Protein AF-0000000067525528 (afdb_homodimer)

Structure (mmCIF, N/CA/C/O backbone):
data_AF-0000000067525528-model_v1
#
loop_
_entity.id
_entity.type
_entity.pdbx_description
1 polymer 'glutathione transferase'
#
loop_
_atom_site.group_PDB
_atom_site.id
_atom_site.type_symbol
_atom_site.label_atom_id
_atom_site.label_alt_id
_atom_site.label_comp_id
_atom_site.label_asym_id
_atom_site.label_entity_id
_atom_site.label_seq_id
_atom_site.pdbx_PDB_ins_code
_atom_site.Cartn_x
_atom_site.Cartn_y
_atom_site.Cartn_z
_atom_site.occupancy
_atom_site.B_iso_or_equiv
_atom_site.auth_seq_id
_atom_site.auth_comp_id
_atom_site.auth_asym_id
_atom_site.auth_atom_id
_atom_site.pdbx_PDB_model_num
ATOM 1 N N . MET A 1 1 ? 5.922 21.391 -21.172 1 68.69 1 MET A N 1
ATOM 2 C CA . MET A 1 1 ? 5.941 20.859 -19.812 1 68.69 1 MET A CA 1
ATOM 3 C C . MET A 1 1 ? 4.664 20.078 -19.516 1 68.69 1 MET A C 1
ATOM 5 O O . MET A 1 1 ? 3.596 20.406 -20.031 1 68.69 1 MET A O 1
ATOM 9 N N . SER A 1 2 ? 4.762 18.766 -18.844 1 76.94 2 SER A N 1
ATOM 10 C CA . SER A 1 2 ? 3.562 17.953 -18.672 1 76.94 2 SER A CA 1
ATOM 11 C C . SER A 1 2 ? 2.518 18.688 -17.828 1 76.94 2 SER A C 1
ATOM 13 O O . SER A 1 2 ? 2.863 19.453 -16.922 1 76.94 2 SER A O 1
ATOM 15 N N . THR A 1 3 ? 1.358 18.672 -18.219 1 92.12 3 THR A N 1
ATOM 16 C CA . THR A 1 3 ? 0.237 19.203 -17.453 1 92.12 3 THR A CA 1
ATOM 17 C C . THR A 1 3 ? -0.218 18.203 -16.391 1 92.12 3 THR A C 1
ATOM 19 O O . THR A 1 3 ? -0.448 17.031 -16.703 1 92.12 3 THR A O 1
ATOM 22 N N . TYR A 1 4 ? -0.174 18.641 -15.18 1 97.81 4 TYR A N 1
ATOM 23 C CA . TYR A 1 4 ? -0.644 17.844 -14.047 1 97.81 4 TYR A CA 1
ATOM 24 C C . TYR A 1 4 ? -2.055 18.25 -13.648 1 97.81 4 TYR A C 1
ATOM 26 O O . TYR A 1 4 ? -2.311 19.422 -13.344 1 97.81 4 TYR A O 1
ATOM 34 N N . LYS A 1 5 ? -2.967 17.312 -13.688 1 98.62 5 LYS A N 1
ATOM 35 C CA . LYS A 1 5 ? -4.336 17.531 -13.219 1 98.62 5 LYS A CA 1
ATOM 36 C C . LYS A 1 5 ? -4.73 16.484 -12.18 1 98.62 5 LYS A C 1
ATOM 38 O O . LYS A 1 5 ? -4.758 15.281 -12.477 1 98.62 5 LYS A O 1
ATOM 43 N N . LEU A 1 6 ? -4.957 16.922 -10.961 1 98.81 6 LEU A N 1
ATOM 44 C CA . LEU A 1 6 ? -5.363 16.047 -9.875 1 98.81 6 LEU A CA 1
ATOM 45 C C . LEU A 1 6 ? -6.863 16.141 -9.617 1 98.81 6 LEU A C 1
ATOM 47 O O . LEU A 1 6 ? -7.387 17.25 -9.422 1 98.81 6 LEU A O 1
ATOM 51 N N . THR A 1 7 ? -7.551 15.039 -9.695 1 98.75 7 THR A N 1
ATOM 52 C CA . THR A 1 7 ? -8.984 14.984 -9.422 1 98.75 7 THR A CA 1
ATOM 53 C C . THR A 1 7 ? -9.266 14.219 -8.133 1 98.75 7 THR A C 1
ATOM 55 O O . THR A 1 7 ? -8.852 13.062 -7.992 1 98.75 7 THR A O 1
ATOM 58 N N . TYR A 1 8 ? -9.906 14.844 -7.227 1 98.5 8 TYR A N 1
ATOM 59 C CA . TYR A 1 8 ? -10.328 14.258 -5.957 1 98.5 8 TYR A CA 1
ATOM 60 C C . TYR A 1 8 ? -11.5 15.023 -5.363 1 98.5 8 TYR A C 1
ATOM 62 O O . TYR A 1 8 ? -11.891 16.078 -5.883 1 98.5 8 TYR A O 1
ATOM 70 N N . PHE A 1 9 ? -12.125 14.484 -4.355 1 97.81 9 PHE A N 1
ATOM 71 C CA . PHE A 1 9 ? -13.234 15.141 -3.676 1 97.81 9 PHE A CA 1
ATOM 72 C C . PHE A 1 9 ? -12.797 16.484 -3.102 1 97.81 9 PHE A C 1
ATOM 74 O O . PHE A 1 9 ? -11.625 16.688 -2.789 1 97.81 9 PHE A O 1
ATOM 81 N N . ASN A 1 10 ? -13.773 17.312 -2.938 1 96.88 10 ASN A N 1
ATOM 82 C CA . ASN A 1 10 ? -13.539 18.609 -2.312 1 96.88 10 ASN A CA 1
ATOM 83 C C . ASN A 1 10 ? -13.352 18.484 -0.804 1 96.88 10 ASN A C 1
ATOM 85 O O . ASN A 1 10 ? -14.078 19.109 -0.026 1 96.88 10 ASN A O 1
ATOM 89 N N . VAL A 1 11 ? -12.359 17.734 -0.396 1 96.44 11 VAL A N 1
ATOM 90 C CA . VAL A 1 11 ? -11.922 17.484 0.974 1 96.44 11 VAL A CA 1
ATOM 91 C C . VAL A 1 11 ? -10.414 17.234 0.998 1 96.44 11 VAL A C 1
ATOM 93 O O . VAL A 1 11 ? -9.781 17.141 -0.054 1 96.44 11 VAL A O 1
ATOM 96 N N . THR A 1 12 ? -9.734 17.219 2.053 1 94.88 12 THR A N 1
ATOM 97 C CA . THR A 1 12 ? -8.297 16.984 2.129 1 94.88 12 THR A CA 1
ATOM 98 C C . THR A 1 12 ? -7.992 15.5 1.909 1 94.88 12 THR A C 1
ATOM 100 O O . THR A 1 12 ? -7.266 15.141 0.978 1 94.88 12 THR A O 1
ATOM 103 N N . GLY A 1 13 ? -8.758 14.523 2.605 1 94.94 13 GLY A N 1
ATOM 104 C CA . GLY A 1 13 ? -8.695 13.078 2.516 1 94.94 13 GLY A CA 1
ATOM 105 C C . GLY A 1 13 ? -7.473 12.578 1.771 1 94.94 13 GLY A C 1
ATOM 106 O O . GLY A 1 13 ? -6.359 13.055 1.998 1 94.94 13 GLY A O 1
ATOM 107 N N . LEU A 1 14 ? -7.57 11.617 0.86 1 97.19 14 LEU A N 1
ATOM 108 C CA . LEU A 1 14 ? -6.469 10.906 0.223 1 97.19 14 LEU A CA 1
ATOM 109 C C . LEU A 1 14 ? -5.812 11.766 -0.852 1 97.19 14 LEU A C 1
ATOM 111 O O . LEU A 1 14 ? -4.695 11.477 -1.284 1 97.19 14 LEU A O 1
ATOM 115 N N . GLY A 1 15 ? -6.488 12.781 -1.309 1 98.25 15 GLY A N 1
ATOM 116 C CA . GLY A 1 15 ? -5.914 13.672 -2.301 1 98.25 15 GLY A CA 1
ATOM 117 C C . GLY A 1 15 ? -4.926 14.664 -1.714 1 98.25 15 GLY A C 1
ATOM 118 O O . GLY A 1 15 ? -4.07 15.188 -2.426 1 98.25 15 GLY A O 1
ATOM 119 N N . GLU A 1 16 ? -5 14.906 -0.433 1 98.5 16 GLU A N 1
ATOM 120 C CA . GLU A 1 16 ? -4.242 15.984 0.204 1 98.5 16 GLU A CA 1
ATOM 121 C C . GLU A 1 16 ? -2.746 15.68 0.187 1 98.5 16 GLU A C 1
ATOM 123 O O . GLU A 1 16 ? -1.932 16.578 -0.063 1 98.5 16 GLU A O 1
ATOM 128 N N . PRO A 1 17 ? -2.305 14.422 0.478 1 98.81 17 PRO A N 1
ATOM 129 C CA . PRO A 1 17 ? -0.87 14.141 0.365 1 98.81 17 PRO A CA 1
ATOM 130 C C . PRO A 1 17 ? -0.319 14.445 -1.026 1 98.81 17 PRO A C 1
ATOM 132 O O . PRO A 1 17 ? 0.809 14.93 -1.156 1 98.81 17 PRO A O 1
ATOM 135 N N . ILE A 1 18 ? -1.106 14.148 -2.029 1 98.88 18 ILE A N 1
ATOM 136 C CA . ILE A 1 18 ? -0.662 14.391 -3.396 1 98.88 18 ILE A CA 1
ATOM 137 C C . ILE A 1 18 ? -0.53 15.891 -3.639 1 98.88 18 ILE A C 1
ATOM 139 O O . ILE A 1 18 ? 0.449 16.344 -4.234 1 98.88 18 ILE A O 1
ATOM 143 N N . ARG A 1 19 ? -1.492 16.656 -3.139 1 98.81 19 ARG A N 1
ATOM 144 C CA . ARG A 1 19 ? -1.441 18.109 -3.258 1 98.81 19 ARG A CA 1
ATOM 145 C C . ARG A 1 19 ? -0.214 18.672 -2.551 1 98.81 19 ARG A C 1
ATOM 147 O O . ARG A 1 19 ? 0.469 19.547 -3.088 1 98.81 19 ARG A O 1
ATOM 154 N N . TYR A 1 20 ? 0.102 18.156 -1.342 1 98.94 20 TYR A N 1
ATOM 155 C CA . TYR A 1 20 ? 1.303 18.562 -0.617 1 98.94 20 TYR A CA 1
ATOM 156 C C . TYR A 1 20 ? 2.557 18.25 -1.428 1 98.94 20 TYR A C 1
ATOM 158 O O . TYR A 1 20 ? 3.447 19.094 -1.548 1 98.94 20 TYR A O 1
ATOM 166 N N . LEU A 1 21 ? 2.619 17.062 -1.977 1 98.94 21 LEU A N 1
ATOM 167 C CA . LEU A 1 21 ? 3.811 16.625 -2.688 1 98.94 21 LEU A CA 1
ATOM 168 C C . LEU A 1 21 ? 4.023 17.438 -3.961 1 98.94 21 LEU A C 1
ATOM 170 O O . LEU A 1 21 ? 5.152 17.828 -4.266 1 98.94 21 LEU A O 1
ATOM 174 N N . LEU A 1 22 ? 2.91 17.656 -4.695 1 98.88 22 LEU A N 1
ATOM 175 C CA . LEU A 1 22 ? 3.008 18.5 -5.887 1 98.88 22 LEU A CA 1
ATOM 176 C C . LEU A 1 22 ? 3.514 19.891 -5.535 1 98.88 22 LEU A C 1
ATOM 178 O O . LEU A 1 22 ? 4.43 20.406 -6.18 1 98.88 22 LEU A O 1
ATOM 182 N N . SER A 1 23 ? 2.984 20.438 -4.516 1 98.81 23 SER A N 1
ATOM 183 C CA . SER A 1 23 ? 3.352 21.781 -4.09 1 98.81 23 SER A CA 1
ATOM 184 C C . SER A 1 23 ? 4.801 21.844 -3.623 1 98.81 23 SER A C 1
ATOM 186 O O . SER A 1 23 ? 5.562 22.719 -4.051 1 98.81 23 SER A O 1
ATOM 188 N N . GLN A 1 24 ? 5.191 20.922 -2.783 1 98.81 24 GLN A N 1
ATOM 189 C CA . GLN A 1 24 ? 6.547 20.891 -2.25 1 98.81 24 GLN A CA 1
ATOM 190 C C . GLN A 1 24 ? 7.574 20.703 -3.365 1 98.81 24 GLN A C 1
ATOM 192 O O . GLN A 1 24 ? 8.68 21.234 -3.287 1 98.81 24 GLN A O 1
ATOM 197 N N . SER A 1 25 ? 7.168 20 -4.398 1 98.31 25 SER A N 1
ATOM 198 C CA . SER A 1 25 ? 8.078 19.703 -5.5 1 98.31 25 SER A CA 1
ATOM 199 C C . SER A 1 25 ? 8.062 20.812 -6.547 1 98.31 25 SER A C 1
ATOM 201 O O . SER A 1 25 ? 8.742 20.703 -7.574 1 98.31 25 SER A O 1
ATOM 203 N N . GLY A 1 26 ? 7.273 21.844 -6.336 1 97.75 26 GLY A N 1
ATOM 204 C CA . GLY A 1 26 ? 7.207 22.969 -7.25 1 97.75 26 GLY A CA 1
ATOM 205 C C . GLY A 1 26 ? 6.5 22.641 -8.555 1 97.75 26 GLY A C 1
ATOM 206 O O . GLY A 1 26 ? 6.758 23.266 -9.578 1 97.75 26 GLY A O 1
ATOM 207 N N . ILE A 1 27 ? 5.691 21.672 -8.555 1 97.94 27 ILE A N 1
ATOM 208 C CA . ILE A 1 27 ? 4.98 21.234 -9.75 1 97.94 27 ILE A CA 1
ATOM 209 C C . ILE A 1 27 ? 3.611 21.922 -9.805 1 97.94 27 ILE A C 1
ATOM 211 O O . ILE A 1 27 ? 2.773 21.703 -8.93 1 97.94 27 ILE A O 1
ATOM 215 N N . LYS A 1 28 ? 3.432 22.75 -10.82 1 97.31 28 LYS A N 1
ATOM 216 C CA . LYS A 1 28 ? 2.115 23.344 -11.039 1 97.31 28 LYS A CA 1
ATOM 217 C C . LYS A 1 28 ? 1.104 22.297 -11.469 1 97.31 28 LYS A C 1
ATOM 219 O O . LYS A 1 28 ? 1.431 21.391 -12.258 1 97.31 28 LYS A O 1
ATOM 224 N N . PHE A 1 29 ? -0.129 22.453 -10.898 1 98.12 29 PHE A N 1
ATOM 225 C CA . PHE A 1 29 ? -1.141 21.453 -11.242 1 98.12 29 PHE A CA 1
ATOM 226 C C . PHE A 1 29 ? -2.537 22.062 -11.188 1 98.12 29 PHE A C 1
ATOM 228 O O . PHE A 1 29 ? -2.764 23.047 -10.477 1 98.12 29 PHE A O 1
ATOM 235 N N . GLU A 1 30 ? -3.41 21.484 -11.984 1 98 30 GLU A N 1
ATOM 236 C CA . GLU A 1 30 ? -4.836 21.766 -11.859 1 98 30 GLU A CA 1
ATOM 237 C C . GLU A 1 30 ? -5.48 20.906 -10.773 1 98 30 GLU A C 1
ATOM 239 O O . GLU A 1 30 ? -5.422 19.688 -10.836 1 98 30 GLU A O 1
ATOM 244 N N . ASP A 1 31 ? -6.051 21.547 -9.789 1 98.12 31 ASP A N 1
ATOM 245 C CA . ASP A 1 31 ? -6.707 20.859 -8.68 1 98.12 31 ASP A CA 1
ATOM 246 C C . ASP A 1 31 ? -8.211 20.75 -8.914 1 98.12 31 ASP A C 1
ATOM 248 O O . ASP A 1 31 ? -8.969 21.672 -8.57 1 98.12 31 ASP A O 1
ATOM 252 N N . VAL A 1 32 ? -8.656 19.641 -9.43 1 98.19 32 VAL A N 1
ATOM 253 C CA . VAL A 1 32 ? -10.078 19.422 -9.695 1 98.19 32 VAL A CA 1
ATOM 254 C C . VAL A 1 32 ? -10.75 18.844 -8.461 1 98.19 32 VAL A C 1
ATOM 256 O O . VAL A 1 32 ? -10.516 17.672 -8.109 1 98.19 32 VAL A O 1
ATOM 259 N N . ARG A 1 33 ? -11.555 19.562 -7.859 1 98.06 33 ARG A N 1
ATOM 260 C CA . ARG A 1 33 ? -12.258 19.172 -6.645 1 98.06 33 ARG A CA 1
ATOM 261 C C . ARG A 1 33 ? -13.703 18.797 -6.941 1 98.06 33 ARG A C 1
ATOM 263 O O . ARG A 1 33 ? -14.5 19.656 -7.344 1 98.06 33 ARG A O 1
ATOM 270 N N . VAL A 1 34 ? -14.031 17.594 -6.707 1 98.12 34 VAL A N 1
ATOM 271 C CA . VAL A 1 34 ? -15.32 17.016 -7.062 1 98.12 34 VAL A CA 1
ATOM 272 C C . VAL A 1 34 ? -16.25 17.031 -5.848 1 98.12 34 VAL A C 1
ATOM 274 O O . VAL A 1 34 ? -15.875 16.578 -4.77 1 98.12 34 VAL A O 1
ATOM 277 N N . GLU A 1 35 ? -17.422 17.594 -6.012 1 97.06 35 GLU A N 1
ATOM 278 C CA . GLU A 1 35 ? -18.438 17.5 -4.965 1 97.06 35 GLU A CA 1
ATOM 279 C C . GLU A 1 35 ? -19.031 16.094 -4.906 1 97.06 35 GLU A C 1
ATOM 281 O O . GLU A 1 35 ? -19.188 15.438 -5.938 1 97.06 35 GLU A O 1
ATOM 286 N N . PHE A 1 36 ? -19.422 15.641 -3.771 1 95.25 36 PHE A N 1
ATOM 287 C CA . PHE A 1 36 ? -19.953 14.305 -3.572 1 95.25 36 PHE A CA 1
ATOM 288 C C . PHE A 1 36 ? -21.156 14.055 -4.477 1 95.25 36 PHE A C 1
ATOM 290 O O . PHE A 1 36 ? -21.328 12.961 -5.008 1 95.25 36 PHE A O 1
ATOM 297 N N . ASP A 1 37 ? -21.953 15.031 -4.66 1 96.94 37 ASP A N 1
ATOM 298 C CA . ASP A 1 37 ? -23.156 14.898 -5.461 1 96.94 37 ASP A CA 1
ATOM 299 C C . ASP A 1 37 ? -22.828 14.656 -6.934 1 96.94 37 ASP A C 1
ATOM 301 O O . ASP A 1 37 ? -23.641 14.117 -7.68 1 96.94 37 ASP A O 1
ATOM 305 N N . ASP A 1 38 ? -21.625 14.977 -7.398 1 97.62 38 ASP A N 1
ATOM 306 C CA . ASP A 1 38 ? -21.203 14.836 -8.789 1 97.62 38 ASP A CA 1
ATOM 307 C C . ASP A 1 38 ? -20.484 13.508 -9.016 1 97.62 38 ASP A C 1
ATOM 309 O O . ASP A 1 38 ? -20.297 13.086 -10.156 1 97.62 38 ASP A O 1
ATOM 313 N N . TRP A 1 39 ? -20.156 12.859 -8.039 1 97.19 39 TRP A N 1
ATOM 314 C CA . TRP A 1 39 ? -19.297 11.688 -8.094 1 97.19 39 TRP A CA 1
ATOM 315 C C . TRP A 1 39 ? -19.953 10.562 -8.875 1 97.19 39 TRP A C 1
ATOM 317 O O . TRP A 1 39 ? -19.328 9.953 -9.742 1 97.19 39 TRP A O 1
ATOM 327 N N . PRO A 1 40 ? -21.266 10.258 -8.633 1 97.06 40 PRO A N 1
ATOM 328 C CA . PRO A 1 40 ? -21.891 9.133 -9.344 1 97.06 40 PRO A CA 1
ATOM 329 C C . PRO A 1 40 ? -21.766 9.258 -10.867 1 97.06 40 PRO A C 1
ATOM 331 O O . PRO A 1 40 ? -21.594 8.258 -11.562 1 97.06 40 PRO A O 1
ATOM 334 N N . LYS A 1 41 ? -21.734 10.461 -11.375 1 97.06 41 LYS A N 1
ATOM 335 C CA . LYS A 1 41 ? -21.656 10.688 -12.812 1 97.06 41 LYS A CA 1
ATOM 336 C C . LYS A 1 41 ? -20.234 10.508 -13.32 1 97.06 41 LYS A C 1
ATOM 338 O O . LYS A 1 41 ? -20.016 10.227 -14.5 1 97.06 41 LYS A O 1
ATOM 343 N N . LEU A 1 42 ? -19.281 10.664 -12.43 1 97.62 42 LEU A N 1
ATOM 344 C CA . LEU A 1 42 ? -17.875 10.68 -12.828 1 97.62 42 LEU A CA 1
ATOM 345 C C . LEU A 1 42 ? -17.234 9.312 -12.602 1 97.62 42 LEU A C 1
ATOM 347 O O . LEU A 1 42 ? -16.203 9.008 -13.195 1 97.62 42 LEU A O 1
ATOM 351 N N . LYS A 1 43 ? -17.828 8.523 -11.758 1 97.12 43 LYS A N 1
ATOM 352 C CA . LYS A 1 43 ? -17.234 7.293 -11.258 1 97.12 43 LYS A CA 1
ATOM 353 C C . LYS A 1 43 ? -16.844 6.363 -12.406 1 97.12 43 LYS A C 1
ATOM 355 O O . LYS A 1 43 ? -15.758 5.785 -12.406 1 97.12 43 LYS A O 1
ATOM 360 N N . SER A 1 44 ? -17.719 6.188 -13.406 1 95.88 44 SER A N 1
ATOM 361 C CA . SER A 1 44 ? -17.516 5.246 -14.5 1 95.88 44 SER A CA 1
ATOM 362 C C . SER A 1 44 ? -16.344 5.676 -15.383 1 95.88 44 SER A C 1
ATOM 364 O O . SER A 1 44 ? -15.797 4.867 -16.141 1 95.88 44 SER A O 1
ATOM 366 N N . ASN A 1 45 ? -15.914 6.938 -15.281 1 96 45 ASN A N 1
ATOM 367 C CA . ASN A 1 45 ? -14.805 7.453 -16.078 1 96 45 ASN A CA 1
ATOM 368 C C . ASN A 1 45 ? -13.469 7.246 -15.383 1 96 45 ASN A C 1
ATOM 370 O O . ASN A 1 45 ? -12.414 7.457 -15.984 1 96 45 ASN A O 1
ATOM 374 N N . MET A 1 46 ? -13.547 6.82 -14.164 1 97.44 46 MET A N 1
ATOM 375 C CA . MET A 1 46 ? -12.312 6.59 -13.406 1 97.44 46 MET A CA 1
ATOM 376 C C . MET A 1 46 ? -11.781 5.188 -13.664 1 97.44 46 MET A C 1
ATOM 378 O O . MET A 1 46 ? -12.555 4.234 -13.781 1 97.44 46 MET A O 1
ATOM 382 N N . PRO A 1 47 ? -10.469 5.059 -13.719 1 96.62 47 PRO A N 1
ATOM 383 C CA . PRO A 1 47 ? -9.875 3.766 -14.062 1 96.62 47 PRO A CA 1
ATOM 384 C C . PRO A 1 47 ? -10.398 2.623 -13.195 1 96.62 47 PRO A C 1
ATOM 386 O O . PRO A 1 47 ? -10.672 1.532 -13.711 1 96.62 47 PRO A O 1
ATOM 389 N N . MET A 1 48 ? -10.547 2.816 -11.914 1 96.75 48 MET A N 1
ATOM 390 C CA . MET A 1 48 ? -11.008 1.788 -10.984 1 96.75 48 MET A CA 1
ATOM 391 C C . MET A 1 48 ? -12.258 2.244 -10.242 1 96.75 48 MET A C 1
ATOM 393 O O . MET A 1 48 ? -12.562 1.746 -9.156 1 96.75 48 MET A O 1
ATOM 397 N N . GLY A 1 49 ? -12.883 3.301 -10.82 1 96.44 49 GLY A N 1
ATOM 398 C CA . GLY A 1 49 ? -14.062 3.836 -10.156 1 96.44 49 GLY A CA 1
ATOM 399 C C . GLY A 1 49 ? -13.758 4.477 -8.812 1 96.44 49 GLY A C 1
ATOM 400 O O . GLY A 1 49 ? -14.594 4.457 -7.906 1 96.44 49 GLY A O 1
ATOM 401 N N . GLN A 1 50 ? -12.539 4.883 -8.68 1 97 50 GLN A N 1
ATOM 402 C CA . GLN A 1 50 ? -12.086 5.52 -7.445 1 97 50 GLN A CA 1
ATOM 403 C C . GLN A 1 50 ? -11.281 6.781 -7.746 1 97 50 GLN A C 1
ATOM 405 O O . GLN A 1 50 ? -10.82 6.977 -8.875 1 97 50 GLN A O 1
ATOM 410 N N . MET A 1 51 ? -11.203 7.648 -6.816 1 98.06 51 MET A N 1
ATOM 411 C CA . MET A 1 51 ? -10.312 8.812 -6.781 1 98.06 51 MET A CA 1
ATOM 412 C C . MET A 1 51 ? -9.398 8.75 -5.562 1 98.06 51 MET A C 1
ATOM 414 O O . MET A 1 51 ? -9.664 8.016 -4.613 1 98.06 51 MET A O 1
ATOM 418 N N . PRO A 1 52 ? -8.219 9.336 -5.652 1 98.56 52 PRO A N 1
ATOM 419 C CA . PRO A 1 52 ? -7.727 10.352 -6.594 1 98.56 52 PRO A CA 1
ATOM 420 C C . PRO A 1 52 ? -7.203 9.742 -7.895 1 98.56 52 PRO A C 1
ATOM 422 O O . PRO A 1 52 ? -6.828 8.57 -7.922 1 98.56 52 PRO A O 1
ATOM 425 N N . VAL A 1 53 ? -7.273 10.57 -8.906 1 98.75 53 VAL A N 1
ATOM 426 C CA . VAL A 1 53 ? -6.656 10.273 -10.195 1 98.75 53 VAL A CA 1
ATOM 427 C C . VAL A 1 53 ? -5.777 11.438 -10.633 1 98.75 53 VAL A C 1
ATOM 429 O O . VAL A 1 53 ? -6.148 12.602 -10.453 1 98.75 53 VAL A O 1
ATOM 432 N N . LEU A 1 54 ? -4.594 11.156 -11.125 1 98.81 54 LEU A N 1
ATOM 433 C CA . LEU A 1 54 ? -3.684 12.125 -11.719 1 98.81 54 LEU A CA 1
ATOM 434 C C . LEU A 1 54 ? -3.662 11.992 -13.234 1 98.81 54 LEU A C 1
ATOM 436 O O . LEU A 1 54 ? -3.422 10.906 -13.766 1 98.81 54 LEU A O 1
ATOM 440 N N . GLU A 1 55 ? -4.02 12.969 -13.906 1 98.44 55 GLU A N 1
ATOM 441 C CA . GLU A 1 55 ? -3.936 13.008 -15.359 1 98.44 55 GLU A CA 1
ATOM 442 C C . GLU A 1 55 ? -2.652 13.688 -15.82 1 98.44 55 GLU A C 1
ATOM 444 O O . GLU A 1 55 ? -2.365 14.82 -15.414 1 98.44 55 GLU A O 1
ATOM 449 N N . LEU A 1 56 ? -1.816 12.977 -16.531 1 97.56 56 LEU A N 1
ATOM 450 C CA . LEU A 1 56 ? -0.613 13.5 -17.172 1 97.56 56 LEU A CA 1
ATOM 451 C C . LEU A 1 56 ? -0.715 13.414 -18.688 1 97.56 56 LEU A C 1
ATOM 453 O O . LEU A 1 56 ? -0.773 12.32 -19.25 1 97.56 56 LEU A O 1
ATOM 457 N N . ASP A 1 57 ? -0.766 14.531 -19.328 1 93.44 57 ASP A N 1
ATOM 458 C CA . ASP A 1 57 ? -0.826 14.609 -20.781 1 93.44 57 ASP A CA 1
ATOM 459 C C . ASP A 1 57 ? -1.934 13.711 -21.328 1 93.44 57 ASP A C 1
ATOM 461 O O . ASP A 1 57 ? -1.706 12.938 -22.266 1 93.44 57 ASP A O 1
ATOM 465 N N . GLY A 1 58 ? -3.029 13.719 -20.688 1 93.12 58 GLY A N 1
ATOM 466 C CA . GLY A 1 58 ? -4.23 13.062 -21.188 1 93.12 58 GLY A CA 1
ATOM 467 C C . GLY A 1 58 ? -4.391 11.648 -20.672 1 93.12 58 GLY A C 1
ATOM 468 O O . GLY A 1 58 ? -5.453 11.039 -20.828 1 93.12 58 GLY A O 1
ATOM 469 N N . LYS A 1 59 ? -3.41 11.094 -20.109 1 95.69 59 LYS A N 1
ATOM 470 C CA . LYS A 1 59 ? -3.488 9.742 -19.547 1 95.69 59 LYS A CA 1
ATOM 471 C C . LYS A 1 59 ? -3.777 9.773 -18.062 1 95.69 59 LYS A C 1
ATOM 473 O O . LYS A 1 59 ? -3.217 10.594 -17.328 1 95.69 59 LYS A O 1
ATOM 478 N N . LEU A 1 60 ? -4.707 8.867 -17.547 1 97.88 60 LEU A N 1
ATOM 479 C CA . LEU A 1 60 ? -5.109 8.828 -16.141 1 97.88 60 LEU A CA 1
ATOM 480 C C . LEU A 1 60 ? -4.289 7.793 -15.375 1 97.88 60 LEU A C 1
ATOM 482 O O . LEU A 1 60 ? -4.086 6.672 -15.852 1 97.88 60 LEU A O 1
ATOM 486 N N . TYR A 1 61 ? -3.805 8.242 -14.266 1 98.38 61 TYR A N 1
ATOM 487 C CA . TYR A 1 61 ? -3.129 7.379 -13.305 1 98.38 61 TYR A CA 1
ATOM 488 C C . TYR A 1 61 ? -3.879 7.355 -11.977 1 98.38 61 TYR A C 1
ATOM 490 O O . TYR A 1 61 ? -4.383 8.383 -11.523 1 98.38 61 TYR A O 1
ATOM 498 N N . HIS A 1 62 ? -3.971 6.109 -11.43 1 98.62 62 HIS A N 1
ATOM 499 C CA . HIS A 1 62 ? -4.77 5.965 -10.211 1 98.62 62 HIS A CA 1
ATOM 500 C C . HIS A 1 62 ? -3.934 5.395 -9.07 1 98.62 62 HIS A C 1
ATOM 502 O O . HIS A 1 62 ? -2.756 5.078 -9.258 1 98.62 62 HIS A O 1
ATOM 508 N N . GLN A 1 63 ? -4.605 5.328 -7.883 1 98.62 63 GLN A N 1
ATOM 509 C CA . GLN A 1 63 ? -4.035 4.867 -6.621 1 98.62 63 GLN A CA 1
ATOM 510 C C . GLN A 1 63 ? -3.164 5.945 -5.984 1 98.62 63 GLN A C 1
ATOM 512 O O . GLN A 1 63 ? -2.09 6.266 -6.5 1 98.62 63 GLN A O 1
ATOM 517 N N . SER A 1 64 ? -3.635 6.414 -4.836 1 98.69 64 SER A N 1
ATOM 518 C CA . SER A 1 64 ? -3.072 7.598 -4.195 1 98.69 64 SER A CA 1
ATOM 519 C C . SER A 1 64 ? -1.608 7.387 -3.826 1 98.69 64 SER A C 1
ATOM 521 O O . SER A 1 64 ? -0.777 8.273 -4.023 1 98.69 64 SER A O 1
ATOM 523 N N . LYS A 1 65 ? -1.211 6.184 -3.383 1 98.69 65 LYS A N 1
ATOM 524 C CA . LYS A 1 65 ? 0.168 5.953 -2.961 1 98.69 65 LYS A CA 1
ATOM 525 C C . LYS A 1 65 ? 1.095 5.812 -4.164 1 98.69 65 LYS A C 1
ATOM 527 O O . LYS A 1 65 ? 2.258 6.223 -4.113 1 98.69 65 LYS A O 1
ATOM 532 N N . ALA A 1 66 ? 0.591 5.195 -5.234 1 98.81 66 ALA A N 1
ATOM 533 C CA . ALA A 1 66 ? 1.376 5.117 -6.461 1 98.81 66 ALA A CA 1
ATOM 534 C C . ALA A 1 66 ? 1.665 6.504 -7.02 1 98.81 66 ALA A C 1
ATOM 536 O O . ALA A 1 66 ? 2.805 6.812 -7.379 1 98.81 66 ALA A O 1
ATOM 537 N N . ILE A 1 67 ? 0.638 7.359 -7.051 1 98.88 67 ILE A N 1
ATOM 538 C CA . ILE A 1 67 ? 0.767 8.727 -7.543 1 98.88 67 ILE A CA 1
ATOM 539 C C . ILE A 1 67 ? 1.726 9.508 -6.645 1 98.88 67 ILE A C 1
ATOM 541 O O . ILE A 1 67 ? 2.623 10.195 -7.137 1 98.88 67 ILE A O 1
ATOM 545 N N . SER A 1 68 ? 1.558 9.336 -5.355 1 98.94 68 SER A N 1
ATOM 546 C CA . SER A 1 68 ? 2.396 10.047 -4.395 1 98.94 68 SER A CA 1
ATOM 547 C C . SER A 1 68 ? 3.861 9.648 -4.547 1 98.94 68 SER A C 1
ATOM 549 O O . SER A 1 68 ? 4.746 10.516 -4.523 1 98.94 68 SER A O 1
ATOM 551 N N . ARG A 1 69 ? 4.102 8.383 -4.656 1 98.75 69 ARG A N 1
ATOM 552 C CA . ARG A 1 69 ? 5.473 7.906 -4.805 1 98.75 69 ARG A CA 1
ATOM 553 C C . ARG A 1 69 ? 6.109 8.453 -6.082 1 98.75 69 ARG A C 1
ATOM 555 O O . ARG A 1 69 ? 7.289 8.812 -6.09 1 98.75 69 ARG A O 1
ATOM 562 N N . PHE A 1 70 ? 5.328 8.547 -7.168 1 98.75 70 PHE A N 1
ATOM 563 C CA . PHE A 1 70 ? 5.789 9.117 -8.43 1 98.75 70 PHE A CA 1
ATOM 564 C C . PHE A 1 70 ? 6.223 10.562 -8.242 1 98.75 70 PHE A C 1
ATOM 566 O O . PHE A 1 70 ? 7.32 10.953 -8.648 1 98.75 70 PHE A O 1
ATOM 573 N N . ILE A 1 71 ? 5.43 11.352 -7.586 1 98.81 71 ILE A N 1
ATOM 574 C CA . ILE A 1 71 ? 5.727 12.766 -7.387 1 98.81 71 ILE A CA 1
ATOM 575 C C . ILE A 1 71 ? 6.898 12.914 -6.418 1 98.81 71 ILE A C 1
ATOM 577 O O . ILE A 1 71 ? 7.73 13.812 -6.578 1 98.81 71 ILE A O 1
ATOM 581 N N . ALA A 1 72 ? 6.922 12.055 -5.406 1 98.75 72 ALA A N 1
ATOM 582 C CA . ALA A 1 72 ? 8.008 12.094 -4.43 1 98.75 72 ALA A CA 1
ATOM 583 C C . ALA A 1 72 ? 9.359 11.922 -5.102 1 98.75 72 ALA A C 1
ATOM 585 O O . ALA A 1 72 ? 10.344 12.57 -4.723 1 98.75 72 ALA A O 1
ATOM 586 N N . LYS A 1 73 ? 9.43 11 -6.059 1 97.94 73 LYS A N 1
ATOM 587 C CA . LYS A 1 73 ? 10.672 10.789 -6.797 1 97.94 73 LYS A CA 1
ATOM 588 C C . LYS A 1 73 ? 11.07 12.039 -7.578 1 97.94 73 LYS A C 1
ATOM 590 O O . LYS A 1 73 ? 12.242 12.422 -7.59 1 97.94 73 LYS A O 1
ATOM 595 N N . LYS A 1 74 ? 10.117 12.711 -8.133 1 96.56 74 LYS A N 1
ATOM 596 C CA . LYS A 1 74 ? 10.375 13.922 -8.898 1 96.56 74 LYS A CA 1
ATOM 597 C C . LYS A 1 74 ? 10.883 15.047 -8 1 96.56 74 LYS A C 1
ATOM 599 O O . LYS A 1 74 ? 11.703 15.859 -8.43 1 96.56 74 LYS A O 1
ATOM 604 N N . GLY A 1 75 ? 10.43 15.055 -6.832 1 97.19 75 GLY A N 1
ATOM 605 C CA . GLY A 1 75 ? 10.766 16.125 -5.898 1 97.19 75 GLY A CA 1
ATOM 606 C C . GLY A 1 75 ? 11.93 15.773 -4.992 1 97.19 75 GLY A C 1
ATOM 607 O O . GLY A 1 75 ? 12.227 16.5 -4.043 1 97.19 75 GLY A O 1
ATOM 608 N N . ASN A 1 76 ? 12.609 14.617 -5.203 1 97.5 76 ASN A N 1
ATOM 609 C CA . ASN A 1 76 ? 13.719 14.133 -4.383 1 97.5 76 ASN A CA 1
ATOM 610 C C . ASN A 1 76 ? 13.297 13.93 -2.932 1 97.5 76 ASN A C 1
ATOM 612 O O . ASN A 1 76 ? 13.984 14.375 -2.012 1 97.5 76 ASN A O 1
ATOM 616 N N . LEU A 1 77 ? 12.195 13.328 -2.74 1 98.69 77 LEU A N 1
ATOM 617 C CA . LEU A 1 77 ? 11.617 13.07 -1.427 1 98.69 77 LEU A CA 1
ATOM 618 C C . LEU A 1 77 ? 11.477 11.57 -1.173 1 98.69 77 LEU A C 1
ATOM 620 O O . LEU A 1 77 ? 10.711 11.148 -0.302 1 98.69 77 LEU A O 1
ATOM 624 N N . TYR A 1 78 ? 12.141 10.711 -1.964 1 98.38 78 TYR A N 1
ATOM 625 C CA . TYR A 1 78 ? 11.93 9.266 -1.929 1 98.38 78 TYR A CA 1
ATOM 626 C C . TYR A 1 78 ? 13.195 8.539 -1.469 1 98.38 78 TYR A C 1
ATOM 628 O O . TYR A 1 78 ? 13.266 7.312 -1.526 1 98.38 78 TYR A O 1
ATOM 636 N N . GLY A 1 79 ? 14.148 9.25 -0.903 1 96.38 79 GLY A N 1
ATOM 637 C CA . GLY A 1 79 ? 15.359 8.641 -0.38 1 96.38 79 GLY A CA 1
ATOM 638 C C . GLY A 1 79 ? 16.516 8.695 -1.353 1 96.38 79 GLY A C 1
ATOM 639 O O . GLY A 1 79 ? 16.328 8.969 -2.539 1 96.38 79 GLY A O 1
ATOM 640 N N . SER A 1 80 ? 17.719 8.406 -0.825 1 96.25 80 SER A N 1
ATOM 641 C CA . SER A 1 80 ? 18.938 8.578 -1.606 1 96.25 80 SER A CA 1
ATOM 642 C C . SER A 1 80 ? 19.453 7.238 -2.131 1 96.25 80 SER A C 1
ATOM 644 O O . SER A 1 80 ? 20.391 7.191 -2.938 1 96.25 80 SER A O 1
ATOM 646 N N . ASN A 1 81 ? 18.938 6.18 -1.683 1 96.69 81 ASN A N 1
ATOM 647 C CA . ASN A 1 81 ? 19.266 4.836 -2.139 1 96.69 81 ASN A CA 1
ATOM 648 C C . ASN A 1 81 ? 18.109 3.861 -1.912 1 96.69 81 ASN A C 1
ATOM 650 O O . ASN A 1 81 ? 17.094 4.223 -1.317 1 96.69 81 ASN A O 1
ATOM 654 N N . GLU A 1 82 ? 18.266 2.662 -2.303 1 96.5 82 GLU A N 1
ATOM 655 C CA . GLU A 1 82 ? 17.156 1.708 -2.34 1 96.5 82 GLU A CA 1
ATOM 656 C C . GLU A 1 82 ? 16.766 1.272 -0.932 1 96.5 82 GLU A C 1
ATOM 658 O O . GLU A 1 82 ? 15.594 0.991 -0.672 1 96.5 82 GLU A O 1
ATOM 663 N N . LEU A 1 83 ? 17.703 1.147 -0.008 1 97.31 83 LEU A N 1
ATOM 664 C CA . LEU A 1 83 ? 17.375 0.77 1.363 1 97.31 83 LEU A CA 1
ATOM 665 C C . LEU A 1 83 ? 16.578 1.869 2.057 1 97.31 83 LEU A C 1
ATOM 667 O O . LEU A 1 83 ? 15.602 1.588 2.75 1 97.31 83 LEU A O 1
ATOM 671 N N . GLU A 1 84 ? 17.016 3.143 1.863 1 98.12 84 GLU A N 1
ATOM 672 C CA . GLU A 1 84 ? 16.281 4.277 2.404 1 98.12 84 GLU A CA 1
ATOM 673 C C . GLU A 1 84 ? 14.875 4.348 1.815 1 98.12 84 GLU A C 1
ATOM 675 O O . GLU A 1 84 ? 13.906 4.613 2.533 1 98.12 84 GLU A O 1
ATOM 680 N N . ALA A 1 85 ? 14.75 4.105 0.513 1 98.5 85 ALA A N 1
ATOM 681 C CA . ALA A 1 85 ? 13.445 4.09 -0.148 1 98.5 85 ALA A CA 1
ATOM 682 C C . ALA A 1 85 ? 12.539 3.016 0.446 1 98.5 85 ALA A C 1
ATOM 684 O O . ALA A 1 85 ? 11.344 3.242 0.64 1 98.5 85 ALA A O 1
ATOM 685 N N . MET A 1 86 ? 13.078 1.873 0.729 1 98.62 86 MET A N 1
ATOM 686 C CA . MET A 1 86 ? 12.312 0.79 1.333 1 98.62 86 MET A CA 1
ATOM 687 C C . MET A 1 86 ? 11.797 1.188 2.713 1 98.62 86 MET A C 1
ATOM 689 O O . MET A 1 86 ? 10.648 0.911 3.059 1 98.62 86 MET A O 1
ATOM 693 N N . GLU A 1 87 ? 12.617 1.83 3.508 1 98.56 87 GLU A N 1
ATOM 694 C CA . GLU A 1 87 ? 12.203 2.283 4.832 1 98.56 87 GLU A CA 1
ATOM 695 C C . GLU A 1 87 ? 11.102 3.338 4.738 1 98.56 87 GLU A C 1
ATOM 697 O O . GLU A 1 87 ? 10.164 3.34 5.543 1 98.56 87 GLU A O 1
ATOM 702 N N . ILE A 1 88 ? 11.258 4.203 3.773 1 98.88 88 ILE A N 1
ATOM 703 C CA . ILE A 1 88 ? 10.234 5.223 3.553 1 98.88 88 ILE A CA 1
ATOM 704 C C . ILE A 1 88 ? 8.914 4.562 3.168 1 98.88 88 ILE A C 1
ATOM 706 O O . ILE A 1 88 ? 7.871 4.863 3.75 1 98.88 88 ILE A O 1
ATOM 710 N N . ASP A 1 89 ? 8.953 3.611 2.268 1 98.81 89 ASP A N 1
ATOM 711 C CA . ASP A 1 89 ? 7.75 2.912 1.835 1 98.81 89 ASP A CA 1
ATOM 712 C C . ASP A 1 89 ? 7.121 2.137 2.99 1 98.81 89 ASP A C 1
ATOM 714 O O . ASP A 1 89 ? 5.895 2.088 3.117 1 98.81 89 ASP A O 1
ATOM 718 N N . ALA A 1 90 ? 7.949 1.514 3.783 1 98.81 90 ALA A N 1
ATOM 719 C CA . ALA A 1 90 ? 7.438 0.768 4.93 1 98.81 90 ALA A CA 1
ATOM 720 C C . ALA A 1 90 ? 6.73 1.694 5.914 1 98.81 90 ALA A C 1
ATOM 722 O O . ALA A 1 90 ? 5.691 1.336 6.473 1 98.81 90 ALA A O 1
ATOM 723 N N . THR A 1 91 ? 7.309 2.824 6.141 1 98.88 91 THR A N 1
ATOM 724 C CA . THR A 1 91 ? 6.703 3.826 7.012 1 98.88 91 THR A CA 1
ATOM 725 C C . THR A 1 91 ? 5.359 4.289 6.453 1 98.88 91 THR A C 1
ATOM 727 O O . THR A 1 91 ? 4.367 4.352 7.18 1 98.88 91 THR A O 1
ATOM 730 N N . VAL A 1 92 ? 5.336 4.547 5.168 1 98.88 92 VAL A N 1
ATOM 731 C CA . VAL A 1 92 ? 4.125 4.98 4.48 1 98.88 92 VAL A CA 1
ATOM 732 C C . VAL A 1 92 ? 3.041 3.914 4.625 1 98.88 92 VAL A C 1
ATOM 734 O O . VAL A 1 92 ? 1.896 4.227 4.957 1 98.88 92 VAL A O 1
ATOM 737 N N . ASP A 1 93 ? 3.414 2.699 4.355 1 98.69 93 ASP A N 1
ATOM 738 C CA . ASP A 1 93 ? 2.453 1.606 4.469 1 98.69 93 ASP A CA 1
ATOM 739 C C . ASP A 1 93 ? 1.946 1.468 5.902 1 98.69 93 ASP A C 1
ATOM 741 O O . ASP A 1 93 ? 0.782 1.13 6.125 1 98.69 93 ASP A O 1
ATOM 745 N N . SER A 1 94 ? 2.793 1.697 6.898 1 98.69 94 SER A N 1
ATOM 746 C CA . SER A 1 94 ? 2.391 1.632 8.297 1 98.69 94 SER A CA 1
ATOM 747 C C . SER A 1 94 ? 1.421 2.756 8.648 1 98.69 94 SER A C 1
ATOM 749 O O . SER A 1 94 ? 0.433 2.535 9.352 1 98.69 94 SER A O 1
ATOM 751 N N . ILE A 1 95 ? 1.74 3.938 8.156 1 98.69 95 ILE A N 1
ATOM 752 C CA . ILE A 1 95 ? 0.844 5.074 8.352 1 98.69 95 ILE A CA 1
ATOM 753 C C . ILE A 1 95 ? -0.52 4.762 7.734 1 98.69 95 ILE A C 1
ATOM 755 O O . ILE A 1 95 ? -1.557 5.023 8.352 1 98.69 95 ILE A O 1
ATOM 759 N N . ASP A 1 96 ? -0.489 4.176 6.582 1 98 96 ASP A N 1
ATOM 760 C CA . ASP A 1 96 ? -1.729 3.877 5.875 1 98 96 ASP A CA 1
ATOM 761 C C . ASP A 1 96 ? -2.516 2.775 6.582 1 98 96 ASP A C 1
ATOM 763 O O . ASP A 1 96 ? -3.746 2.748 6.523 1 98 96 ASP A O 1
ATOM 767 N N . ASP A 1 97 ? -1.819 1.809 7.246 1 97 97 ASP A N 1
ATOM 768 C CA . ASP A 1 97 ? -2.506 0.797 8.047 1 97 97 ASP A CA 1
ATOM 769 C C . ASP A 1 97 ? -3.393 1.443 9.109 1 97 97 ASP A C 1
ATOM 771 O O . ASP A 1 97 ? -4.539 1.034 9.297 1 97 97 ASP A O 1
ATOM 775 N N . LEU A 1 98 ? -2.857 2.414 9.773 1 97.5 98 LEU A N 1
ATOM 776 C CA . LEU A 1 98 ? -3.631 3.111 10.789 1 97.5 98 LEU A CA 1
ATOM 777 C C . LEU A 1 98 ? -4.789 3.883 10.164 1 97.5 98 LEU A C 1
ATOM 779 O O . LEU A 1 98 ? -5.922 3.803 10.641 1 97.5 98 LEU A O 1
ATOM 783 N N . ARG A 1 99 ? -4.48 4.641 9.078 1 97.44 99 ARG A N 1
ATOM 784 C CA . ARG A 1 99 ? -5.508 5.43 8.406 1 97.44 99 ARG A CA 1
ATOM 785 C C . ARG A 1 99 ? -6.664 4.551 7.949 1 97.44 99 ARG A C 1
ATOM 787 O O . ARG A 1 99 ? -7.832 4.918 8.102 1 97.44 99 ARG A O 1
ATOM 794 N N . GLN A 1 100 ? -6.34 3.424 7.375 1 95.25 100 GLN A N 1
ATOM 795 C CA . GLN A 1 100 ? -7.363 2.516 6.871 1 95.25 100 GLN A CA 1
ATOM 796 C C . GLN A 1 100 ? -8.258 2.014 8 1 95.25 100 GLN A C 1
ATOM 798 O O . GLN A 1 100 ? -9.477 1.922 7.844 1 95.25 100 GLN A O 1
ATOM 803 N N . ALA A 1 101 ? -7.66 1.625 9.102 1 94.31 101 ALA A N 1
ATOM 804 C CA . ALA A 1 101 ? -8.445 1.158 10.242 1 94.31 101 ALA A CA 1
ATOM 805 C C . ALA A 1 101 ? -9.406 2.236 10.727 1 94.31 101 ALA A C 1
ATOM 807 O O . ALA A 1 101 ? -10.586 1.962 10.969 1 94.31 101 ALA A O 1
ATOM 808 N N . LEU A 1 102 ? -8.961 3.447 10.82 1 95.88 102 LEU A N 1
ATOM 809 C CA . LEU A 1 102 ? -9.773 4.559 11.312 1 95.88 102 LEU A CA 1
ATOM 810 C C . LEU A 1 102 ? -10.852 4.926 10.297 1 95.88 102 LEU A C 1
ATOM 812 O O . LEU A 1 102 ? -11.992 5.219 10.68 1 95.88 102 LEU A O 1
ATOM 816 N N . SER A 1 103 ? -10.469 4.895 9.023 1 93.25 103 SER A N 1
ATOM 817 C CA . SER A 1 103 ? -11.414 5.238 7.965 1 93.25 103 SER A CA 1
ATOM 818 C C . SER A 1 103 ? -12.531 4.203 7.867 1 93.25 103 SER A C 1
ATOM 820 O O . SER A 1 103 ? -13.703 4.559 7.703 1 93.25 103 SER A O 1
ATOM 822 N N . THR A 1 104 ? -12.148 2.885 7.922 1 89.94 104 THR A N 1
ATOM 823 C CA . THR A 1 104 ? -13.125 1.805 7.828 1 89.94 104 THR A CA 1
ATOM 824 C C . THR A 1 104 ? -14.148 1.897 8.961 1 89.94 104 THR A C 1
ATOM 826 O O . THR A 1 104 ? -15.344 1.708 8.742 1 89.94 104 THR A O 1
ATOM 829 N N . TYR A 1 105 ? -13.688 2.201 10.109 1 91.31 105 TYR A N 1
ATOM 830 C CA . TYR A 1 105 ? -14.57 2.41 11.25 1 91.31 105 TYR A CA 1
ATOM 831 C C . TYR A 1 105 ? -15.492 3.6 11.016 1 91.31 105 TYR A C 1
ATOM 833 O O . TYR A 1 105 ? -16.719 3.479 11.133 1 91.31 105 TYR A O 1
ATOM 841 N N . TYR A 1 106 ? -14.914 4.684 10.609 1 92.5 106 TYR A N 1
ATOM 842 C CA . TYR A 1 106 ? -15.648 5.941 10.555 1 92.5 106 TYR A CA 1
ATOM 843 C C . TYR A 1 106 ? -16.75 5.887 9.516 1 92.5 106 TYR A C 1
ATOM 845 O O . TYR A 1 106 ? -17.875 6.34 9.758 1 92.5 106 TYR A O 1
ATOM 853 N N . TRP A 1 107 ? -16.547 5.289 8.383 1 89.69 107 TRP A N 1
ATOM 854 C CA . TRP A 1 107 ? -17.484 5.352 7.262 1 89.69 107 TRP A CA 1
ATOM 855 C C . TRP A 1 107 ? -18.469 4.184 7.309 1 89.69 107 TRP A C 1
ATOM 857 O O . TRP A 1 107 ? -19.406 4.117 6.508 1 89.69 107 TRP A O 1
ATOM 867 N N . GLU A 1 108 ? -18.156 3.252 8.242 1 90.38 108 GLU A N 1
ATOM 868 C CA . GLU A 1 108 ? -19.094 2.137 8.383 1 90.38 108 GLU A CA 1
ATOM 869 C C . GLU A 1 108 ? -20.469 2.623 8.828 1 90.38 108 GLU A C 1
ATOM 871 O O . GLU A 1 108 ? -20.578 3.457 9.727 1 90.38 108 GLU A O 1
ATOM 876 N N . LYS A 1 109 ? -21.594 2.09 8.195 1 89.44 109 LYS A N 1
ATOM 877 C CA . LYS A 1 109 ? -22.938 2.582 8.438 1 89.44 109 LYS A CA 1
ATOM 878 C C . LYS A 1 109 ? -23.703 1.674 9.398 1 89.44 109 LYS A C 1
ATOM 880 O O . LYS A 1 109 ? -24.609 2.119 10.086 1 89.44 109 LYS A O 1
ATOM 885 N N . ASP A 1 110 ? -23.344 0.474 9.398 1 88.12 110 ASP A N 1
ATOM 886 C CA . ASP A 1 110 ? -23.984 -0.461 10.32 1 88.12 110 ASP A CA 1
ATOM 887 C C . ASP A 1 110 ? -23.484 -0.246 11.75 1 88.12 110 ASP A C 1
ATOM 889 O O . ASP A 1 110 ? -22.297 -0.385 12.023 1 88.12 110 ASP A O 1
ATOM 893 N N . PRO A 1 111 ? -24.438 0.062 12.641 1 90.69 111 PRO A N 1
ATOM 894 C CA . PRO A 1 111 ? -24.016 0.446 13.992 1 90.69 111 PRO A CA 1
ATOM 895 C C . PRO A 1 111 ? -23.234 -0.655 14.703 1 90.69 111 PRO A C 1
ATOM 897 O O . PRO A 1 111 ? -22.25 -0.372 15.391 1 90.69 111 PRO A O 1
ATOM 900 N N . ALA A 1 112 ? -23.719 -1.882 14.594 1 84.69 112 ALA A N 1
ATOM 901 C CA . ALA A 1 112 ? -23.031 -2.982 15.266 1 84.69 112 ALA A CA 1
ATOM 902 C C . ALA A 1 112 ? -21.625 -3.189 14.695 1 84.69 112 ALA A C 1
ATOM 904 O O . ALA A 1 112 ? -20.672 -3.383 15.445 1 84.69 112 ALA A O 1
ATOM 905 N N . LEU A 1 113 ? -21.516 -3.111 13.445 1 85.38 113 LEU A N 1
ATOM 906 C CA . LEU A 1 113 ? -20.219 -3.25 12.797 1 85.38 113 LEU A CA 1
ATOM 907 C C . LEU A 1 113 ? -19.312 -2.061 13.117 1 85.38 113 LEU A C 1
ATOM 909 O O . LEU A 1 113 ? -18.109 -2.221 13.32 1 85.38 113 LEU A O 1
ATOM 913 N N . LYS A 1 114 ? -19.891 -0.946 13.094 1 92.62 114 LYS A N 1
ATOM 914 C CA . LYS A 1 114 ? -19.141 0.271 13.398 1 92.62 114 LYS A CA 1
ATOM 915 C C . LYS A 1 114 ? -18.5 0.192 14.781 1 92.62 114 LYS A C 1
ATOM 917 O O . LYS A 1 114 ? -17.344 0.567 14.961 1 92.62 114 LYS A O 1
ATOM 922 N N . GLU A 1 115 ? -19.25 -0.272 15.711 1 92.25 115 GLU A N 1
ATOM 923 C CA . GLU A 1 115 ? -18.734 -0.385 17.078 1 92.25 115 GLU A CA 1
ATOM 924 C C . GLU A 1 115 ? -17.562 -1.374 17.141 1 92.25 115 GLU A C 1
ATOM 926 O O . GLU A 1 115 ? -16.578 -1.136 17.844 1 92.25 115 GLU A O 1
ATOM 931 N N . LYS A 1 116 ? -17.703 -2.465 16.516 1 88.38 116 LYS A N 1
ATOM 932 C CA . LYS A 1 116 ? -16.625 -3.455 16.484 1 88.38 116 LYS A CA 1
ATOM 933 C C . LYS A 1 116 ? -15.367 -2.881 15.828 1 88.38 116 LYS A C 1
ATOM 935 O O . LYS A 1 116 ? -14.258 -3.061 16.344 1 88.38 116 LYS A O 1
ATOM 940 N N . LEU A 1 117 ? -15.602 -2.209 14.688 1 90.38 117 LEU A N 1
ATOM 941 C CA . LEU A 1 117 ? -14.492 -1.605 13.953 1 90.38 117 LEU A CA 1
ATOM 942 C C . LEU A 1 117 ? -13.844 -0.49 14.773 1 90.38 117 LEU A C 1
ATOM 944 O O . LEU A 1 117 ? -12.633 -0.277 14.695 1 90.38 117 LEU A O 1
ATOM 948 N N . LYS A 1 118 ? -14.648 0.193 15.492 1 94 118 LYS A N 1
ATOM 949 C CA . LYS A 1 118 ? -14.125 1.216 16.391 1 94 118 LYS A CA 1
ATOM 950 C C . LYS A 1 118 ? -13.148 0.615 17.406 1 94 118 LYS A C 1
ATOM 952 O O . LYS A 1 118 ? -12.07 1.161 17.625 1 94 118 LYS A O 1
ATOM 957 N N . GLY A 1 119 ? -13.602 -0.508 18.016 1 92.56 119 GLY A N 1
ATOM 958 C CA . GLY A 1 119 ? -12.719 -1.188 18.953 1 92.56 119 GLY A CA 1
ATOM 959 C C . GLY A 1 119 ? -11.383 -1.561 18.344 1 92.56 119 GLY A C 1
ATOM 960 O O . GLY A 1 119 ? -10.336 -1.35 18.953 1 92.56 119 GLY A O 1
ATOM 961 N N . ILE A 1 120 ? -11.344 -2.031 17.141 1 89.38 120 ILE A N 1
ATOM 962 C CA . ILE A 1 120 ? -10.133 -2.436 16.422 1 89.38 120 ILE A CA 1
ATOM 963 C C . ILE A 1 120 ? -9.266 -1.211 16.141 1 89.38 120 ILE A C 1
ATOM 965 O O . ILE A 1 120 ? -8.062 -1.224 16.406 1 89.38 120 ILE A O 1
ATOM 969 N N . ALA A 1 121 ? -9.93 -0.171 15.602 1 94.31 121 ALA A N 1
ATOM 970 C CA . ALA A 1 121 ? -9.219 1.054 15.242 1 94.31 121 ALA A CA 1
ATOM 971 C C . ALA A 1 121 ? -8.586 1.701 16.469 1 94.31 121 ALA A C 1
ATOM 973 O O . ALA A 1 121 ? -7.441 2.154 16.422 1 94.31 121 ALA A O 1
ATOM 974 N N . PHE A 1 122 ? -9.266 1.68 17.547 1 94.81 122 PHE A N 1
ATOM 975 C CA . PHE A 1 122 ? -8.805 2.402 18.719 1 94.81 122 PHE A CA 1
ATOM 976 C C . PHE A 1 122 ? -7.828 1.551 19.531 1 94.81 122 PHE A C 1
ATOM 978 O O . PHE A 1 122 ? -7.133 2.062 20.406 1 94.81 122 PHE A O 1
ATOM 985 N N . GLU A 1 123 ? -7.777 0.302 19.281 1 92.94 123 GLU A N 1
ATOM 986 C CA . GLU A 1 123 ? -6.68 -0.518 19.781 1 92.94 123 GLU A CA 1
ATOM 987 C C . GLU A 1 123 ? -5.395 -0.253 19 1 92.94 123 GLU A C 1
ATOM 989 O O . GLU A 1 123 ? -4.309 -0.205 19.594 1 92.94 123 GLU A O 1
ATOM 994 N N . LYS A 1 124 ? -5.512 -0.042 17.75 1 94.75 124 LYS A N 1
ATOM 995 C CA . LYS A 1 124 ? -4.367 0.188 16.875 1 94.75 124 LYS A CA 1
ATOM 996 C C . LYS A 1 124 ? -3.818 1.602 17.047 1 94.75 124 LYS A C 1
ATOM 998 O O . LYS A 1 124 ? -2.615 1.828 16.906 1 94.75 124 LYS A O 1
ATOM 1003 N N . LEU A 1 125 ? -4.676 2.496 17.375 1 96.75 125 LEU A N 1
ATOM 1004 C CA . LEU A 1 125 ? -4.359 3.918 17.328 1 96.75 125 LEU A CA 1
ATOM 1005 C C . LEU A 1 125 ? -3.186 4.238 18.25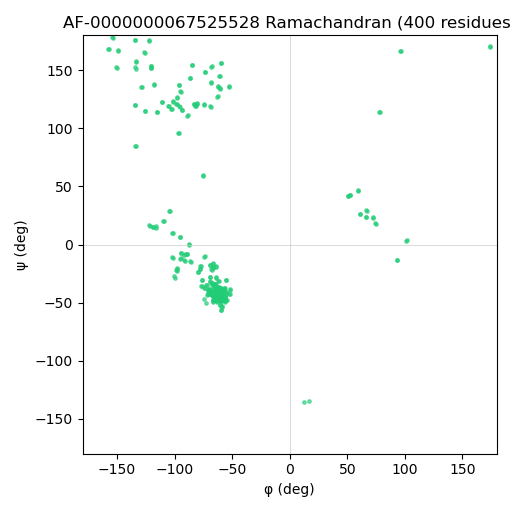 1 96.75 125 LEU A C 1
ATOM 1007 O O . LEU A 1 125 ? -2.152 4.734 17.797 1 96.75 125 LEU A O 1
ATOM 1011 N N . PRO A 1 126 ? -3.26 3.9 19.594 1 96.81 126 PRO A N 1
ATOM 1012 C CA . PRO A 1 126 ? -2.117 4.238 20.438 1 96.81 126 PRO A CA 1
ATOM 1013 C C . PRO A 1 126 ? -0.852 3.471 20.062 1 96.81 126 PRO A C 1
ATOM 1015 O O . PRO A 1 126 ? 0.255 4.004 20.172 1 96.81 126 PRO A O 1
ATOM 1018 N N . PHE A 1 127 ? -0.979 2.244 19.625 1 97.19 127 PHE A N 1
ATOM 1019 C CA . PHE A 1 127 ? 0.164 1.434 19.219 1 97.19 127 PHE A CA 1
ATOM 1020 C C . PHE A 1 127 ? 0.935 2.109 18.094 1 97.19 127 PHE A C 1
ATOM 1022 O O . PHE A 1 127 ? 2.145 2.324 18.203 1 97.19 127 PHE A O 1
ATOM 1029 N N . TYR A 1 128 ? 0.248 2.453 17.062 1 98.19 128 TYR A N 1
ATOM 1030 C CA . TYR A 1 128 ? 0.88 3.047 15.891 1 98.19 128 TYR A CA 1
ATOM 1031 C C . TYR A 1 128 ? 1.438 4.43 16.219 1 98.19 128 TYR A C 1
ATOM 1033 O O . TYR A 1 128 ? 2.555 4.762 15.812 1 98.19 128 TYR A O 1
ATOM 1041 N N . LEU A 1 129 ? 0.685 5.211 16.938 1 98.5 129 LEU A N 1
ATOM 1042 C CA . LEU A 1 129 ? 1.146 6.555 17.266 1 98.5 129 LEU A CA 1
ATOM 1043 C C . LEU A 1 129 ? 2.41 6.504 18.125 1 98.5 129 LEU A C 1
ATOM 1045 O O . LEU A 1 129 ? 3.328 7.301 17.922 1 98.5 129 LEU A O 1
ATOM 1049 N N . ASP A 1 130 ? 2.443 5.535 19.047 1 98.38 130 ASP A N 1
ATOM 1050 C CA . ASP A 1 130 ? 3.643 5.375 19.859 1 98.38 130 ASP A CA 1
ATOM 1051 C C . ASP A 1 130 ? 4.836 4.953 19.016 1 98.38 130 ASP A C 1
ATOM 1053 O O . ASP A 1 130 ? 5.953 5.438 19.219 1 98.38 130 ASP A O 1
ATOM 1057 N N . LYS A 1 131 ? 4.609 4.055 18.125 1 98.31 131 LYS A N 1
ATOM 1058 C CA . LYS A 1 131 ? 5.664 3.609 17.219 1 98.31 131 LYS A CA 1
ATOM 1059 C C . LYS A 1 131 ? 6.152 4.754 16.344 1 98.31 131 LYS A C 1
ATOM 1061 O O . LYS A 1 131 ? 7.355 4.922 16.141 1 98.31 131 LYS A O 1
ATOM 1066 N N . PHE A 1 132 ? 5.211 5.531 15.797 1 98.81 132 PHE A N 1
ATOM 1067 C CA . PHE A 1 132 ? 5.562 6.656 14.938 1 98.81 132 PHE A CA 1
ATOM 1068 C C . PHE A 1 132 ? 6.332 7.715 15.719 1 98.81 132 PHE A C 1
ATOM 1070 O O . PHE A 1 132 ? 7.332 8.25 15.234 1 98.81 132 PHE A O 1
ATOM 1077 N N . GLU A 1 133 ? 5.84 7.992 16.938 1 98.88 133 GLU A N 1
ATOM 1078 C CA . GLU A 1 133 ? 6.516 8.945 17.812 1 98.88 133 GLU A CA 1
ATOM 1079 C C . GLU A 1 133 ? 7.965 8.547 18.062 1 98.88 133 GLU A C 1
ATOM 1081 O O . GLU A 1 133 ? 8.875 9.375 17.938 1 98.88 133 GLU A O 1
ATOM 1086 N N . ALA A 1 134 ? 8.156 7.32 18.406 1 98.62 134 ALA A N 1
ATOM 1087 C CA . ALA A 1 134 ? 9.5 6.805 18.672 1 98.62 134 ALA A CA 1
ATOM 1088 C C . ALA A 1 134 ? 10.367 6.859 17.422 1 98.62 134 ALA A C 1
ATOM 1090 O O . ALA A 1 134 ? 11.562 7.172 17.5 1 98.62 134 ALA A O 1
ATOM 1091 N N . GLN A 1 135 ? 9.828 6.551 16.312 1 98.69 135 GLN A N 1
ATOM 1092 C CA . GLN A 1 135 ? 10.562 6.555 15.047 1 98.69 135 GLN A CA 1
ATOM 1093 C C . GLN A 1 135 ? 11.016 7.961 14.68 1 98.69 135 GLN A C 1
ATOM 1095 O O . GLN A 1 135 ? 12.172 8.164 14.289 1 98.69 135 GLN A O 1
ATOM 1100 N N . VAL A 1 136 ? 10.148 8.891 14.789 1 98.88 136 VAL A N 1
ATOM 1101 C CA . VAL A 1 136 ? 10.469 10.281 14.477 1 98.88 136 VAL A CA 1
ATOM 1102 C C . VAL A 1 136 ? 11.539 10.797 15.43 1 98.88 136 VAL A C 1
ATOM 1104 O O . VAL A 1 136 ? 12.484 11.469 15.008 1 98.88 136 VAL A O 1
ATOM 1107 N N . LYS A 1 137 ? 11.383 10.438 16.641 1 98.69 137 LYS A N 1
ATOM 1108 C CA . LYS A 1 137 ? 12.383 10.836 17.625 1 98.69 137 LYS A CA 1
ATOM 1109 C C . LYS A 1 137 ? 13.75 10.258 17.297 1 98.69 137 LYS A C 1
ATOM 1111 O O . LYS A 1 137 ? 14.75 10.977 17.281 1 98.69 137 LYS A O 1
ATOM 1116 N N . LYS A 1 138 ? 13.797 9.023 16.984 1 98.25 138 LYS A N 1
ATOM 1117 C CA . LYS A 1 138 ? 15.047 8.32 16.688 1 98.25 138 LYS A CA 1
ATOM 1118 C C . LYS A 1 138 ? 15.719 8.891 15.445 1 98.25 138 LYS A C 1
ATOM 1120 O O . LYS A 1 138 ? 16.953 8.891 15.352 1 98.25 138 LYS A O 1
ATOM 1125 N N . ASN A 1 139 ? 14.961 9.406 14.578 1 98.44 139 ASN A N 1
ATOM 1126 C CA . ASN A 1 139 ? 15.469 9.883 13.297 1 98.44 139 ASN A CA 1
ATOM 1127 C C . ASN A 1 139 ? 15.555 11.406 13.258 1 98.44 139 ASN A C 1
ATOM 1129 O O . ASN A 1 139 ? 15.344 12.016 12.211 1 98.44 139 ASN A O 1
ATOM 1133 N N . GLY A 1 140 ? 15.758 12.023 14.383 1 98.06 140 GLY A N 1
ATOM 1134 C CA . GLY A 1 140 ? 16.062 13.438 14.438 1 98.06 140 GLY A CA 1
ATOM 1135 C C . GLY A 1 140 ? 14.914 14.32 13.984 1 98.06 140 GLY A C 1
ATOM 1136 O O . GLY A 1 140 ? 15.133 15.359 13.367 1 98.06 140 GLY A O 1
ATOM 1137 N N . GLY A 1 141 ? 13.727 13.883 14.172 1 98.69 141 GLY A N 1
ATOM 1138 C CA . GLY A 1 141 ? 12.578 14.734 13.906 1 98.69 141 GLY A CA 1
ATOM 1139 C C . GLY A 1 141 ? 11.906 14.43 12.578 1 98.69 141 GLY A C 1
ATOM 1140 O O . GLY A 1 141 ? 10.977 15.133 12.172 1 98.69 141 GLY A O 1
ATOM 1141 N N . TYR A 1 142 ? 12.414 13.383 11.867 1 98.88 142 TYR A N 1
ATOM 1142 C CA . TYR A 1 142 ? 11.797 12.867 10.648 1 98.88 142 TYR A CA 1
ATOM 1143 C C . TYR A 1 142 ? 11.531 11.375 10.758 1 98.88 142 TYR A C 1
ATOM 1145 O O . TYR A 1 142 ? 12.023 10.711 11.68 1 98.88 142 TYR A O 1
ATOM 1153 N N . PHE A 1 143 ? 10.727 10.859 9.875 1 98.88 143 PHE A N 1
ATOM 1154 C CA . PHE A 1 143 ? 10.414 9.438 9.93 1 98.88 143 PHE A CA 1
ATOM 1155 C C . PHE A 1 143 ? 11.625 8.594 9.555 1 98.88 143 PHE A C 1
ATOM 1157 O O . PHE A 1 143 ? 11.859 7.531 10.125 1 98.88 143 PHE A O 1
ATOM 1164 N N . VAL A 1 144 ? 12.367 9.117 8.531 1 98.69 144 VAL A N 1
ATOM 1165 C CA . VAL A 1 144 ? 13.422 8.242 8.023 1 98.69 144 VAL A CA 1
ATOM 1166 C C . VAL A 1 144 ? 14.719 9.031 7.859 1 98.69 144 VAL A C 1
ATOM 1168 O O . VAL A 1 144 ? 14.742 10.062 7.188 1 98.69 144 VAL A O 1
ATOM 1171 N N . ASN A 1 145 ? 15.758 8.664 8.516 1 97.75 145 ASN A N 1
ATOM 1172 C CA . ASN A 1 145 ? 17.172 9.008 8.336 1 97.75 145 ASN A CA 1
ATOM 1173 C C . ASN A 1 145 ? 17.406 10.508 8.484 1 97.75 145 ASN A C 1
ATOM 1175 O O . ASN A 1 145 ? 18.219 11.086 7.777 1 97.75 145 ASN A O 1
ATOM 1179 N N . GLY A 1 146 ? 16.609 11.172 9.195 1 97.88 146 GLY A N 1
ATOM 1180 C CA . GLY A 1 146 ? 16.844 12.547 9.602 1 97.88 146 GLY A CA 1
ATOM 1181 C C . GLY A 1 146 ? 16.641 13.547 8.477 1 97.88 146 GLY A C 1
ATOM 1182 O O . GLY A 1 146 ? 17.172 14.656 8.531 1 97.88 146 GLY A O 1
ATOM 1183 N N . LYS A 1 147 ? 15.961 13.125 7.469 1 97.69 147 LYS A N 1
ATOM 1184 C CA . LYS A 1 147 ? 15.711 13.992 6.32 1 97.69 147 LYS A CA 1
ATOM 1185 C C . LYS A 1 147 ? 14.25 13.922 5.891 1 97.69 147 LYS A C 1
ATOM 1187 O O . LYS A 1 147 ? 13.602 12.883 6.027 1 97.69 147 LYS A O 1
ATOM 1192 N N . LEU A 1 148 ? 13.82 15.055 5.281 1 98.75 148 LEU A N 1
ATOM 1193 C CA . LEU A 1 148 ? 12.445 15.133 4.789 1 98.75 148 LEU A CA 1
ATOM 1194 C C . LEU A 1 148 ? 12.203 14.094 3.695 1 98.75 148 LEU A C 1
ATOM 1196 O O . LEU A 1 148 ? 13 13.977 2.758 1 98.75 148 LEU A O 1
ATOM 1200 N N . SER A 1 149 ? 11.195 13.305 3.836 1 98.88 149 SER A N 1
ATOM 1201 C CA . SER A 1 149 ? 10.734 12.375 2.811 1 98.88 149 SER A CA 1
ATOM 1202 C C . SER A 1 149 ? 9.219 12.438 2.648 1 98.88 149 SER A C 1
ATOM 1204 O O . SER A 1 149 ? 8.539 13.141 3.402 1 98.88 149 SER A O 1
ATOM 1206 N N . TRP A 1 150 ? 8.641 11.719 1.694 1 98.88 150 TRP A N 1
ATOM 1207 C CA . TRP A 1 150 ? 7.203 11.805 1.47 1 98.88 150 TRP A CA 1
ATOM 1208 C C . TRP A 1 150 ? 6.434 11.078 2.566 1 98.88 150 TRP A C 1
ATOM 1210 O O . TRP A 1 150 ? 5.223 11.258 2.713 1 98.88 150 TRP A O 1
ATOM 1220 N N . ALA A 1 151 ? 7.105 10.289 3.469 1 98.94 151 ALA A N 1
ATOM 1221 C CA . ALA A 1 151 ? 6.449 9.758 4.66 1 98.94 151 ALA A CA 1
ATOM 1222 C C . ALA A 1 151 ? 6.047 10.875 5.613 1 98.94 151 ALA A C 1
ATOM 1224 O O . ALA A 1 151 ? 4.961 10.852 6.191 1 98.94 151 ALA A O 1
ATOM 1225 N N . ASP A 1 152 ? 6.934 11.844 5.797 1 98.94 152 ASP A N 1
ATOM 1226 C CA . ASP A 1 152 ? 6.637 12.992 6.645 1 98.94 152 ASP A CA 1
ATOM 1227 C C . ASP A 1 152 ? 5.449 13.781 6.105 1 98.94 152 ASP A C 1
ATOM 1229 O O . ASP A 1 152 ? 4.57 14.195 6.867 1 98.94 152 ASP A O 1
ATOM 1233 N N . ILE A 1 153 ? 5.488 13.945 4.828 1 98.94 153 ILE A N 1
ATOM 1234 C CA . ILE A 1 153 ? 4.461 14.734 4.156 1 98.94 153 ILE A CA 1
ATOM 1235 C C . ILE A 1 153 ? 3.127 13.992 4.199 1 98.94 153 ILE A C 1
ATOM 1237 O O . ILE A 1 153 ? 2.08 14.594 4.445 1 98.94 153 ILE A O 1
ATOM 1241 N N . LEU A 1 154 ? 3.145 12.703 3.998 1 98.88 154 LEU A N 1
ATOM 1242 C CA . LEU A 1 154 ? 1.927 11.898 4.043 1 98.88 154 LEU A CA 1
ATOM 1243 C C . LEU A 1 154 ? 1.268 11.992 5.414 1 98.88 154 LEU A C 1
ATOM 1245 O O . LEU A 1 154 ? 0.065 12.242 5.516 1 98.88 154 LEU A O 1
ATOM 1249 N N . TRP A 1 155 ? 2.076 11.727 6.48 1 98.94 155 TRP A N 1
ATOM 1250 C CA . TRP A 1 155 ? 1.519 11.781 7.828 1 98.94 155 TRP A CA 1
ATOM 1251 C C . TRP A 1 155 ? 0.875 13.141 8.086 1 98.94 155 TRP A C 1
ATOM 1253 O O . TRP A 1 155 ? -0.265 13.219 8.555 1 98.94 155 TRP A O 1
ATOM 1263 N N . THR A 1 156 ? 1.604 14.141 7.746 1 98.88 156 THR A N 1
ATOM 1264 C CA . THR A 1 156 ? 1.137 15.5 7.996 1 98.88 156 THR A CA 1
ATOM 1265 C C . THR A 1 156 ? -0.167 15.773 7.254 1 98.88 156 THR A C 1
ATOM 1267 O O . THR A 1 156 ? -1.126 16.281 7.832 1 98.88 156 THR A O 1
ATOM 1270 N N . ALA A 1 157 ? -0.184 15.414 6.004 1 98.56 157 ALA A N 1
ATOM 1271 C CA . ALA A 1 157 ? -1.371 15.656 5.188 1 98.56 157 ALA A CA 1
ATOM 1272 C C . ALA A 1 157 ? -2.564 14.859 5.703 1 98.56 157 ALA A C 1
ATOM 1274 O O . ALA A 1 157 ? -3.707 15.312 5.621 1 98.56 157 ALA A O 1
ATOM 1275 N N . TYR A 1 158 ? -2.316 13.625 6.207 1 98.19 158 TYR A N 1
ATOM 1276 C CA . TYR A 1 158 ? -3.381 12.789 6.746 1 98.19 158 TYR A CA 1
ATOM 1277 C C . TYR A 1 158 ? -3.953 13.383 8.023 1 98.19 158 TYR A C 1
ATOM 1279 O O . TYR A 1 158 ? -5.082 13.07 8.414 1 98.19 158 TYR A O 1
ATOM 1287 N N . CYS A 1 159 ? -3.219 14.25 8.727 1 97.44 159 CYS A N 1
ATOM 1288 C CA . CYS A 1 159 ? -3.6 14.695 10.062 1 97.44 159 CYS A CA 1
ATOM 1289 C C . CYS A 1 159 ? -4.898 15.492 10.016 1 97.44 159 CYS A C 1
ATOM 1291 O O . CYS A 1 159 ? -5.699 15.43 10.953 1 97.44 159 CYS A O 1
ATOM 1293 N N . ASP A 1 160 ? -5.137 16.234 8.961 1 94 160 ASP A N 1
ATOM 1294 C CA . ASP A 1 160 ? -6.406 16.953 8.883 1 94 160 ASP A CA 1
ATOM 1295 C C . ASP A 1 160 ? -7.582 15.977 8.805 1 94 160 ASP A C 1
ATOM 1297 O O . ASP A 1 160 ? -8.578 16.141 9.508 1 94 160 ASP A O 1
ATOM 1301 N N . TYR A 1 161 ? -7.434 15.016 7.938 1 93.5 161 TYR A N 1
ATOM 1302 C CA . TYR A 1 161 ? -8.453 13.992 7.785 1 93.5 161 TYR A CA 1
ATOM 1303 C C . TYR A 1 161 ? -8.633 13.203 9.078 1 93.5 161 TYR A C 1
ATOM 1305 O O . TYR A 1 161 ? -9.758 12.984 9.523 1 93.5 161 TYR A O 1
ATOM 1313 N N . LEU A 1 162 ? -7.562 12.797 9.703 1 95.94 162 LEU A N 1
ATOM 1314 C CA . LEU A 1 162 ? -7.602 11.992 10.93 1 95.94 162 LEU A CA 1
ATOM 1315 C C . LEU A 1 162 ? -8.188 12.797 12.086 1 95.94 162 LEU A C 1
ATOM 1317 O O . LEU A 1 162 ? -8.859 12.242 12.953 1 95.94 162 LEU A O 1
ATOM 1321 N N . SER A 1 163 ? -7.91 14.086 12.109 1 95.88 163 SER A N 1
ATOM 1322 C CA . SER A 1 163 ? -8.484 14.961 13.133 1 95.88 163 SER A CA 1
ATOM 1323 C C . SER A 1 163 ? -10.008 14.977 13.055 1 95.88 163 SER A C 1
ATOM 1325 O O . SER A 1 163 ? -10.68 15.062 14.078 1 95.88 163 SER A O 1
ATOM 1327 N N . PHE A 1 164 ? -10.477 14.953 11.859 1 93.44 164 PHE A N 1
ATOM 1328 C CA . PHE A 1 164 ? -11.922 14.906 11.656 1 93.44 164 PHE A CA 1
ATOM 1329 C C . PHE A 1 164 ? -12.492 13.586 12.172 1 93.44 164 PHE A C 1
ATOM 1331 O O . PHE A 1 164 ? -13.484 13.578 12.898 1 93.44 164 PHE A O 1
ATOM 1338 N N . VAL A 1 165 ? -11.859 12.508 11.82 1 92.5 165 VAL A N 1
ATOM 1339 C CA . VAL A 1 165 ? -12.305 11.172 12.195 1 92.5 165 VAL A CA 1
ATOM 1340 C C . VAL A 1 165 ? -12.266 11.016 13.719 1 92.5 165 VAL A C 1
ATOM 1342 O O . VAL A 1 165 ? -13.18 10.445 14.312 1 92.5 165 VAL A O 1
ATOM 1345 N N . LEU A 1 166 ? -11.25 11.578 14.32 1 94.81 166 LEU A N 1
ATOM 1346 C CA . LEU A 1 166 ? -11 11.375 15.75 1 94.81 166 LEU A CA 1
ATOM 1347 C C . LEU A 1 166 ? -11.625 12.492 16.578 1 94.81 166 LEU A C 1
ATOM 1349 O O . LEU A 1 166 ? -11.625 12.438 17.797 1 94.81 166 LEU A O 1
ATOM 1353 N N . ALA A 1 167 ? -12.156 13.531 15.883 1 93.19 167 ALA A N 1
ATOM 1354 C CA . ALA A 1 167 ? -12.672 14.727 16.547 1 93.19 167 ALA A CA 1
ATOM 1355 C C . ALA A 1 167 ? -11.641 15.32 17.5 1 93.19 167 ALA A C 1
ATOM 1357 O O . ALA A 1 167 ? -11.938 15.586 18.672 1 93.19 167 ALA A O 1
ATOM 1358 N N . GLY A 1 168 ? -10.414 15.375 17.062 1 94.12 168 GLY A N 1
ATOM 1359 C CA . GLY A 1 168 ? -9.289 15.883 17.828 1 94.12 168 GLY A CA 1
ATOM 1360 C C . GLY A 1 168 ? -7.953 15.695 17.141 1 94.12 168 GLY A C 1
ATOM 1361 O O . GLY A 1 168 ? -7.875 15.047 16.094 1 94.12 168 GLY A O 1
ATOM 1362 N N . ASP A 1 169 ? -6.945 16.297 17.672 1 95.81 169 ASP A N 1
ATOM 1363 C CA . ASP A 1 169 ? -5.59 16.188 17.141 1 95.81 169 ASP A CA 1
ATOM 1364 C C . ASP A 1 169 ? -5.023 14.789 17.328 1 95.81 169 ASP A C 1
ATOM 1366 O O . ASP A 1 169 ? -4.832 14.336 18.453 1 95.81 169 ASP A O 1
ATOM 1370 N N . PRO A 1 170 ? -4.711 14.125 16.234 1 96.88 170 PRO A N 1
ATOM 1371 C CA . PRO A 1 170 ? -4.16 12.781 16.375 1 96.88 170 PRO A CA 1
ATOM 1372 C C . PRO A 1 170 ? -2.811 12.766 17.094 1 96.88 170 PRO A C 1
ATOM 1374 O O . PRO A 1 170 ? -2.389 11.727 17.609 1 96.88 170 PRO A O 1
ATOM 1377 N N . ASN A 1 171 ? -2.148 13.906 17.141 1 97.69 171 ASN A N 1
ATOM 1378 C CA . ASN A 1 171 ? -0.807 13.969 17.703 1 97.69 171 ASN A CA 1
ATOM 1379 C C . ASN A 1 171 ? -0.824 14.547 19.125 1 97.69 171 ASN A C 1
ATOM 1381 O O . ASN A 1 171 ? 0.225 14.891 19.672 1 97.69 171 ASN A O 1
ATOM 1385 N N . LYS A 1 172 ? -1.92 14.727 19.734 1 96.44 172 LYS A N 1
ATOM 1386 C CA . LYS A 1 172 ? -2.084 15.469 20.984 1 96.44 172 LYS A CA 1
ATOM 1387 C C . LYS A 1 172 ? -1.117 14.977 22.062 1 96.44 172 LYS A C 1
ATOM 1389 O O . LYS A 1 172 ? -0.544 15.773 22.797 1 96.44 172 LYS A O 1
ATOM 1394 N N . ASP A 1 173 ? -0.84 13.727 22.188 1 97.19 173 ASP A N 1
ATOM 1395 C CA . ASP A 1 173 ? 0.008 13.172 23.25 1 97.19 173 ASP A CA 1
ATOM 1396 C C . ASP A 1 173 ? 1.341 12.688 22.672 1 97.19 173 ASP A C 1
ATOM 1398 O O . ASP A 1 173 ? 2.012 11.852 23.281 1 97.19 173 ASP A O 1
ATOM 1402 N N . HIS A 1 174 ? 1.71 13.188 21.5 1 98.69 174 HIS A N 1
ATOM 1403 C CA 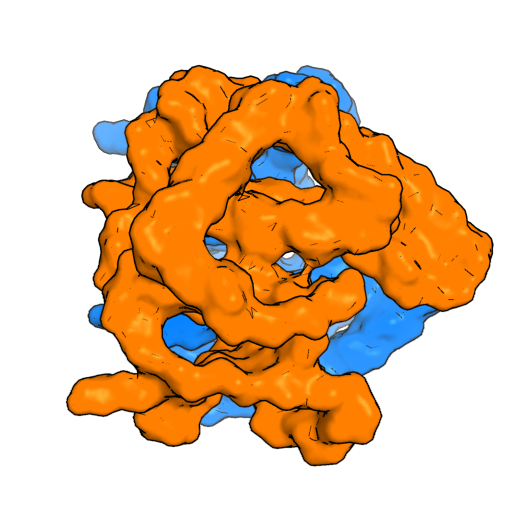. HIS A 1 174 ? 2.924 12.797 20.797 1 98.69 174 HIS A CA 1
ATOM 1404 C C . HIS A 1 174 ? 3.688 14.008 20.281 1 98.69 174 HIS A C 1
ATOM 1406 O O . HIS A 1 174 ? 3.574 14.375 19.109 1 98.69 174 HIS A O 1
ATOM 1412 N N . PRO A 1 175 ? 4.504 14.562 21.156 1 98.62 175 PRO A N 1
ATOM 1413 C CA . PRO A 1 175 ? 5.133 15.852 20.859 1 98.62 175 PRO A CA 1
ATOM 1414 C C . PRO A 1 175 ? 6.031 15.805 19.625 1 98.62 175 PRO A C 1
ATOM 1416 O O . PRO A 1 175 ? 6.133 16.797 18.906 1 98.62 175 PRO A O 1
ATOM 1419 N N . GLU A 1 176 ? 6.789 14.695 19.391 1 98.81 176 GLU A N 1
ATOM 1420 C CA . GLU A 1 176 ? 7.66 14.633 18.219 1 98.81 176 GLU A CA 1
ATOM 1421 C C . GLU A 1 176 ? 6.848 14.648 16.922 1 98.81 176 GLU A C 1
ATOM 1423 O O . GLU A 1 176 ? 7.25 15.266 15.938 1 98.81 176 GLU A O 1
ATOM 1428 N N . LEU A 1 177 ? 5.727 13.945 16.953 1 98.88 177 LEU A N 1
ATOM 1429 C CA . LEU A 1 177 ? 4.84 13.969 15.805 1 98.88 177 LEU A CA 1
ATOM 1430 C C . LEU A 1 177 ? 4.242 15.359 15.602 1 98.88 177 LEU A C 1
ATOM 1432 O O . LEU A 1 177 ? 4.094 15.82 14.469 1 98.88 177 LEU A O 1
ATOM 1436 N N . LYS A 1 178 ? 3.873 15.977 16.672 1 98.56 178 LYS A N 1
ATOM 1437 C CA . LYS A 1 178 ? 3.344 17.328 16.609 1 98.56 178 LYS A CA 1
ATOM 1438 C C . LYS A 1 178 ? 4.355 18.281 15.969 1 98.56 178 LYS A C 1
ATOM 1440 O O . LYS A 1 178 ? 4.008 19.078 15.094 1 98.56 178 LYS A O 1
ATOM 1445 N N . LYS A 1 179 ? 5.59 18.203 16.438 1 98.75 179 LYS A N 1
ATOM 1446 C CA . LYS A 1 179 ? 6.66 19.031 15.883 1 98.75 179 LYS A CA 1
ATOM 1447 C C . LYS A 1 179 ? 6.867 18.75 14.398 1 98.75 179 LYS A C 1
ATOM 1449 O O . LYS A 1 179 ? 7.117 19.672 13.617 1 98.75 179 LYS A O 1
ATOM 1454 N N . LEU A 1 180 ? 6.848 17.469 14.062 1 98.88 180 LEU A N 1
ATOM 1455 C CA . LEU A 1 180 ? 7.012 17.094 12.656 1 98.88 180 LEU A CA 1
ATOM 1456 C C . LEU A 1 180 ? 5.938 17.734 11.789 1 98.88 180 LEU A C 1
ATOM 1458 O O . LEU A 1 180 ? 6.238 18.266 10.719 1 98.88 180 LEU A O 1
ATOM 1462 N N . VAL A 1 181 ? 4.707 17.703 12.242 1 98.81 181 VAL A N 1
ATOM 1463 C CA . VAL A 1 181 ? 3.59 18.266 11.492 1 98.81 181 VAL A CA 1
ATOM 1464 C C . VAL A 1 181 ? 3.777 19.766 11.336 1 98.81 181 VAL A C 1
ATOM 1466 O O . VAL A 1 181 ? 3.604 20.312 10.234 1 98.81 181 VAL A O 1
ATOM 1469 N N . GLU A 1 182 ? 4.117 20.438 12.367 1 98.69 182 GLU A N 1
ATOM 1470 C CA . GLU A 1 182 ? 4.371 21.875 12.312 1 98.69 182 GLU A CA 1
ATOM 1471 C C . GLU A 1 182 ? 5.5 22.188 11.336 1 98.69 182 GLU A C 1
ATOM 1473 O O . GLU A 1 182 ? 5.398 23.141 10.555 1 98.69 182 GLU A O 1
ATOM 1478 N N . LYS A 1 183 ? 6.574 21.438 11.422 1 98.69 183 LYS A N 1
ATOM 1479 C CA . LYS A 1 183 ? 7.73 21.609 10.547 1 98.69 183 LYS A CA 1
ATOM 1480 C C . LYS A 1 183 ? 7.336 21.469 9.078 1 98.69 183 LYS A C 1
ATOM 1482 O O . LYS A 1 183 ? 7.711 22.297 8.25 1 98.69 183 LYS A O 1
ATOM 1487 N N . VAL A 1 184 ? 6.586 20.438 8.773 1 98.88 184 VAL A N 1
ATOM 1488 C CA . VAL A 1 184 ? 6.195 20.172 7.395 1 98.88 184 VAL A CA 1
ATOM 1489 C C . VAL A 1 184 ? 5.238 21.266 6.91 1 98.88 184 VAL A C 1
ATOM 1491 O O . VAL A 1 184 ? 5.363 21.75 5.785 1 98.88 184 VAL A O 1
ATOM 1494 N N . ARG A 1 185 ? 4.277 21.688 7.734 1 98.75 185 ARG A N 1
ATOM 1495 C CA . ARG A 1 185 ? 3.295 22.688 7.352 1 98.75 185 ARG A CA 1
ATOM 1496 C C . ARG A 1 185 ? 3.947 24.062 7.191 1 98.75 185 ARG A C 1
ATOM 1498 O O . ARG A 1 185 ? 3.391 24.953 6.543 1 98.75 185 ARG A O 1
ATOM 1505 N N . ALA A 1 186 ? 5.133 24.234 7.73 1 98.69 186 ALA A N 1
ATOM 1506 C CA . ALA A 1 186 ? 5.84 25.516 7.672 1 98.69 186 ALA A CA 1
ATOM 1507 C C . ALA A 1 186 ? 6.738 25.594 6.441 1 98.69 186 ALA A C 1
ATOM 1509 O O . ALA A 1 186 ? 7.277 26.656 6.125 1 98.69 186 ALA A O 1
ATOM 1510 N N . LEU A 1 187 ? 7 24.438 5.762 1 98.75 187 LEU A N 1
ATOM 1511 C CA . LEU A 1 187 ? 7.762 24.516 4.52 1 98.75 187 LEU A CA 1
ATOM 1512 C C . LEU A 1 187 ? 7.145 25.531 3.559 1 98.75 187 LEU A C 1
ATOM 1514 O O . LEU A 1 187 ? 5.934 25.516 3.334 1 98.75 187 LEU A O 1
ATOM 1518 N N . PRO A 1 188 ? 7.906 26.328 2.945 1 98.62 188 PRO A N 1
ATOM 1519 C CA . PRO A 1 188 ? 7.367 27.484 2.213 1 98.62 188 PRO A CA 1
ATOM 1520 C C . PRO A 1 188 ? 6.352 27.078 1.148 1 98.62 188 PRO A C 1
ATOM 1522 O O . PRO A 1 188 ? 5.277 27.688 1.057 1 98.62 188 PRO A O 1
ATOM 1525 N N . ASN A 1 189 ? 6.629 26.109 0.332 1 98.56 189 ASN A N 1
ATOM 1526 C CA . ASN A 1 189 ? 5.73 25.703 -0.747 1 98.56 189 ASN A CA 1
ATOM 1527 C C . ASN A 1 189 ? 4.441 25.094 -0.207 1 98.56 189 ASN A C 1
ATOM 1529 O O . ASN A 1 189 ? 3.359 25.344 -0.738 1 98.56 189 ASN A O 1
ATOM 1533 N N . ILE A 1 190 ? 4.527 24.266 0.844 1 98.75 190 ILE A N 1
ATOM 1534 C CA . ILE A 1 190 ? 3.354 23.641 1.441 1 98.75 190 ILE A CA 1
ATOM 1535 C C . ILE A 1 190 ?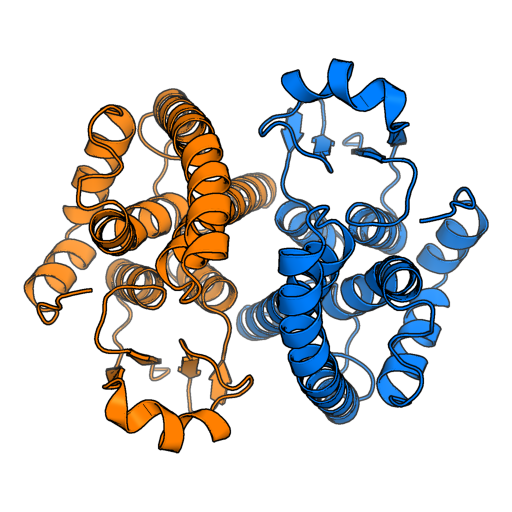 2.523 24.688 2.176 1 98.75 190 ILE A C 1
ATOM 1537 O O . ILE A 1 190 ? 1.294 24.703 2.072 1 98.75 190 ILE A O 1
ATOM 1541 N N . LYS A 1 191 ? 3.18 25.562 2.902 1 98.75 191 LYS A N 1
ATOM 1542 C CA . LYS A 1 191 ? 2.494 26.641 3.6 1 98.75 191 LYS A CA 1
ATOM 1543 C C . LYS A 1 191 ? 1.682 27.5 2.627 1 98.75 191 LYS A C 1
ATOM 1545 O O . LYS A 1 191 ? 0.523 27.812 2.896 1 98.75 191 LYS A O 1
ATOM 1550 N N . ALA A 1 192 ? 2.311 27.859 1.515 1 98.56 192 ALA A N 1
ATOM 1551 C CA . ALA A 1 192 ? 1.633 28.672 0.503 1 98.56 192 ALA A CA 1
ATOM 1552 C C . ALA A 1 192 ? 0.401 27.953 -0.037 1 98.56 192 ALA A C 1
ATOM 1554 O O . ALA A 1 192 ? -0.643 28.562 -0.254 1 98.56 192 ALA A O 1
ATOM 1555 N N . TYR A 1 193 ? 0.524 26.656 -0.303 1 98.5 193 TYR A N 1
ATOM 1556 C CA . TYR A 1 193 ? -0.605 25.875 -0.777 1 98.5 193 TYR A CA 1
ATOM 1557 C C . TYR A 1 193 ? -1.73 25.859 0.251 1 98.5 193 TYR A C 1
ATOM 1559 O O . TYR A 1 193 ? -2.896 26.047 -0.093 1 98.5 193 TYR A O 1
ATOM 1567 N N . ILE A 1 194 ? -1.367 25.594 1.55 1 98 194 ILE A N 1
ATOM 1568 C CA . ILE A 1 194 ? -2.359 25.484 2.613 1 98 194 ILE A CA 1
ATOM 1569 C C . ILE A 1 194 ? -3.133 26.797 2.74 1 98 194 ILE A C 1
ATOM 1571 O O . ILE A 1 194 ? -4.348 26.781 2.943 1 98 194 ILE A O 1
ATOM 1575 N N . GLU A 1 195 ? -2.494 27.844 2.584 1 97.62 195 GLU A N 1
ATOM 1576 C CA . GLU A 1 195 ? -3.104 29.156 2.736 1 97.62 195 GLU A CA 1
ATOM 1577 C C . GLU A 1 195 ? -4.102 29.438 1.617 1 97.62 195 GLU A C 1
ATOM 1579 O O . GLU A 1 195 ? -5.074 30.172 1.814 1 97.62 195 GLU A O 1
ATOM 1584 N N . LYS A 1 196 ? -3.867 28.844 0.488 1 96.88 196 LYS A N 1
ATOM 1585 C CA . LYS A 1 196 ? -4.676 29.156 -0.684 1 96.88 196 LYS A CA 1
ATOM 1586 C C . LYS A 1 196 ? -5.781 28.125 -0.887 1 96.88 196 LYS A C 1
ATOM 1588 O O . LYS A 1 196 ? -6.77 28.391 -1.575 1 96.88 196 LYS A O 1
ATOM 1593 N N . ARG A 1 197 ? -5.586 26.922 -0.331 1 96.44 197 ARG A N 1
ATOM 1594 C CA . ARG A 1 197 ? -6.539 25.859 -0.627 1 96.44 197 ARG A CA 1
ATOM 1595 C C . ARG A 1 197 ? -7.902 26.156 -0.01 1 96.44 197 ARG A C 1
ATOM 1597 O O . ARG A 1 197 ? -7.996 26.875 0.984 1 96.44 197 ARG A O 1
ATOM 1604 N N . PRO A 1 198 ? -8.969 25.641 -0.564 1 95.5 198 PRO A N 1
ATOM 1605 C CA . PRO A 1 198 ? -10.289 25.828 0.041 1 95.5 198 PRO A CA 1
ATOM 1606 C C . PRO A 1 198 ? -10.383 25.219 1.442 1 95.5 198 PRO A C 1
ATOM 1608 O O . PRO A 1 198 ? -9.781 24.172 1.712 1 95.5 198 PRO A O 1
ATOM 1611 N N . LYS A 1 199 ? -11.148 25.922 2.27 1 93.56 199 LYS A N 1
ATOM 1612 C CA . LYS A 1 199 ? -11.469 25.344 3.574 1 93.56 199 LYS A CA 1
ATOM 1613 C C . LYS A 1 199 ? -12.617 24.344 3.471 1 93.56 199 LYS A C 1
ATOM 1615 O O . LYS A 1 199 ? -13.68 24.672 2.926 1 93.56 199 LYS A O 1
ATOM 1620 N N . THR A 1 200 ? -12.281 23.141 3.848 1 92.75 200 THR A N 1
ATOM 1621 C CA . THR A 1 200 ? -13.289 22.094 3.764 1 92.75 200 THR A CA 1
ATOM 1622 C C . THR A 1 200 ? -13.555 21.484 5.137 1 92.75 200 THR A C 1
ATOM 1624 O O . THR A 1 200 ? -12.758 21.672 6.062 1 92.75 200 THR A O 1
ATOM 1627 N N . GLN A 1 201 ? -14.852 20.922 5.316 1 80.31 201 GLN A N 1
ATOM 1628 C CA . GLN A 1 201 ? -15.164 20.25 6.578 1 80.31 201 GLN A CA 1
ATOM 1629 C C . GLN A 1 201 ? -14.25 19.062 6.816 1 80.31 201 GLN A C 1
ATOM 1631 O O . GLN A 1 201 ? -13.906 18.75 7.961 1 80.31 201 GLN A O 1
ATOM 1636 N N . LEU A 1 202 ? -14.031 18.406 5.672 1 80.75 202 LEU A N 1
ATOM 1637 C CA . LEU A 1 202 ? -13.172 17.219 5.723 1 80.75 202 LEU A CA 1
ATOM 1638 C C . LEU A 1 202 ? -11.898 17.438 4.906 1 80.75 202 LEU A C 1
ATOM 1640 O O . LEU A 1 202 ? -11.961 17.891 3.762 1 80.75 202 LEU A O 1
ATOM 1644 N N . MET B 1 1 ? 28.516 -10.648 0.53 1 68.44 1 MET B N 1
ATOM 1645 C CA . MET B 1 1 ? 27.188 -10.523 -0.054 1 68.44 1 MET B CA 1
ATOM 1646 C C . MET B 1 1 ? 26.125 -10.461 1.034 1 68.44 1 MET B C 1
ATOM 1648 O O . MET B 1 1 ? 26.281 -11.07 2.096 1 68.44 1 MET B O 1
ATOM 1652 N N . SER B 1 2 ? 25.062 -9.453 0.931 1 75.94 2 SER B N 1
ATOM 1653 C CA . SER B 1 2 ? 24.109 -9.312 2.023 1 75.94 2 SER B CA 1
ATOM 1654 C C . SER B 1 2 ? 23.328 -10.602 2.256 1 75.94 2 SER B C 1
ATOM 1656 O O . SER B 1 2 ? 23.047 -11.336 1.31 1 75.94 2 SER B O 1
ATOM 1658 N N . THR B 1 3 ? 23.203 -10.984 3.412 1 91.81 3 THR B N 1
ATOM 1659 C CA . THR B 1 3 ? 22.375 -12.125 3.797 1 91.81 3 THR B CA 1
ATOM 1660 C C . THR B 1 3 ? 20.906 -11.719 3.871 1 91.81 3 THR B C 1
ATOM 1662 O O . THR B 1 3 ? 20.562 -10.727 4.516 1 91.81 3 THR B O 1
ATOM 1665 N N . TYR B 1 4 ? 20.109 -12.383 3.074 1 97.81 4 TYR B N 1
ATOM 1666 C CA . TYR B 1 4 ? 18.672 -12.172 3.076 1 97.81 4 TYR B CA 1
ATOM 1667 C C . TYR B 1 4 ? 17.969 -13.227 3.92 1 97.81 4 TYR B C 1
ATOM 1669 O O . TYR B 1 4 ? 18.125 -14.43 3.68 1 97.81 4 TYR B O 1
ATOM 1677 N N . LYS B 1 5 ? 17.25 -12.781 4.926 1 98.62 5 LYS B N 1
ATOM 1678 C CA . LYS B 1 5 ? 16.438 -13.672 5.746 1 98.62 5 LYS B CA 1
ATOM 1679 C C . LYS B 1 5 ? 14.984 -13.188 5.789 1 98.62 5 LYS B C 1
ATOM 1681 O O . LYS B 1 5 ? 14.703 -12.086 6.266 1 98.62 5 LYS B O 1
ATOM 1686 N N . LEU B 1 6 ? 14.086 -13.984 5.227 1 98.81 6 LEU B N 1
ATOM 1687 C CA . LEU B 1 6 ? 12.664 -13.656 5.219 1 98.81 6 LEU B CA 1
ATOM 1688 C C . LEU B 1 6 ? 11.922 -14.453 6.285 1 98.81 6 LEU B C 1
ATOM 1690 O O . LEU B 1 6 ? 12.023 -15.68 6.336 1 98.81 6 LEU B O 1
ATOM 1694 N N . THR B 1 7 ? 11.242 -13.766 7.172 1 98.75 7 THR B N 1
ATOM 1695 C CA . THR B 1 7 ? 10.445 -14.398 8.211 1 98.75 7 THR B CA 1
ATOM 1696 C C . THR B 1 7 ? 8.953 -14.18 7.957 1 98.75 7 THR B C 1
ATOM 1698 O O . THR B 1 7 ? 8.5 -13.031 7.84 1 98.75 7 THR B O 1
ATOM 1701 N N . TYR B 1 8 ? 8.219 -15.227 7.859 1 98.5 8 TYR B N 1
ATOM 1702 C CA . TYR B 1 8 ? 6.77 -15.219 7.688 1 98.5 8 TYR B CA 1
ATOM 1703 C C . TYR B 1 8 ? 6.152 -16.531 8.148 1 98.5 8 TYR B C 1
ATOM 1705 O O . TYR B 1 8 ? 6.875 -17.484 8.477 1 98.5 8 TYR B O 1
ATOM 1713 N N . PHE B 1 9 ? 4.867 -16.578 8.266 1 97.88 9 PHE B N 1
ATOM 1714 C CA . PHE B 1 9 ? 4.16 -17.797 8.656 1 97.88 9 PHE B CA 1
ATOM 1715 C C . PHE B 1 9 ? 4.434 -18.922 7.668 1 97.88 9 PHE B C 1
ATOM 1717 O O . PHE B 1 9 ? 4.723 -18.672 6.496 1 97.88 9 PHE B O 1
ATOM 1724 N N . ASN B 1 10 ? 4.27 -20.109 8.164 1 96.88 10 ASN B N 1
ATOM 1725 C CA . ASN B 1 10 ? 4.402 -21.297 7.324 1 96.88 10 ASN B CA 1
ATOM 1726 C C . ASN B 1 10 ? 3.188 -21.484 6.418 1 96.88 10 ASN B C 1
ATOM 1728 O O . ASN B 1 10 ? 2.541 -22.531 6.445 1 96.88 10 ASN B O 1
ATOM 1732 N N . VAL B 1 11 ? 2.918 -20.5 5.59 1 96.5 11 VAL B N 1
ATOM 1733 C CA . VAL B 1 11 ? 1.862 -20.438 4.586 1 96.5 11 VAL B CA 1
ATOM 1734 C C . VAL B 1 11 ? 2.316 -19.578 3.412 1 96.5 11 VAL B C 1
ATOM 1736 O O . VAL B 1 11 ? 3.379 -18.953 3.467 1 96.5 11 VAL B O 1
ATOM 1739 N N . THR B 1 12 ? 1.716 -19.562 2.316 1 95.12 12 THR B N 1
ATOM 1740 C CA . THR B 1 12 ? 2.105 -18.75 1.172 1 95.12 12 THR B CA 1
ATOM 1741 C C . THR B 1 12 ? 1.78 -17.281 1.418 1 95.12 12 THR B C 1
ATOM 1743 O O . THR B 1 12 ? 2.682 -16.438 1.485 1 95.12 12 THR B O 1
ATOM 1746 N N . GLY B 1 13 ? 0.497 -16.922 1.859 1 95.06 13 GLY B N 1
ATOM 1747 C CA . GLY B 1 13 ? -0.02 -15.609 2.234 1 95.06 13 GLY B CA 1
ATOM 1748 C C . GLY B 1 13 ? 0.845 -14.461 1.746 1 95.06 13 GLY B C 1
ATOM 1749 O O . GLY B 1 13 ? 1.29 -14.461 0.596 1 95.06 13 GLY B O 1
ATOM 1750 N N . LEU B 1 14 ? 1.143 -13.461 2.543 1 97.25 14 LEU B N 1
ATOM 1751 C CA . LEU B 1 14 ? 1.786 -12.211 2.152 1 97.25 14 LEU B CA 1
ATOM 1752 C C . LEU B 1 14 ? 3.287 -12.414 1.964 1 97.25 14 LEU B C 1
ATOM 1754 O O . LEU B 1 14 ? 3.955 -11.578 1.35 1 97.25 14 LEU B O 1
ATOM 1758 N N . GLY B 1 15 ? 3.83 -13.477 2.502 1 98.25 15 GLY B N 1
ATOM 1759 C CA . GLY B 1 15 ? 5.246 -13.758 2.328 1 98.25 15 GLY B CA 1
ATOM 1760 C C . GLY B 1 15 ? 5.574 -14.344 0.966 1 98.25 15 GLY B C 1
ATOM 1761 O O . GLY B 1 15 ? 6.711 -14.25 0.503 1 98.25 15 GLY B O 1
ATOM 1762 N N . GLU B 1 16 ? 4.605 -14.906 0.296 1 98.5 16 GLU B N 1
ATOM 1763 C CA . GLU B 1 16 ? 4.84 -15.672 -0.923 1 98.5 16 GLU B CA 1
ATOM 1764 C C . GLU B 1 16 ? 5.305 -14.773 -2.062 1 98.5 16 GLU B C 1
ATOM 1766 O O . GLU B 1 16 ? 6.207 -15.133 -2.822 1 98.5 16 GLU B O 1
ATOM 1771 N N . PRO B 1 17 ? 4.695 -13.562 -2.26 1 98.81 17 PRO B N 1
ATOM 1772 C CA . PRO B 1 17 ? 5.227 -12.68 -3.305 1 98.81 17 PRO B CA 1
ATOM 1773 C C . PRO B 1 17 ? 6.703 -12.359 -3.107 1 98.81 17 PRO B C 1
ATOM 1775 O O . PRO B 1 17 ? 7.453 -12.266 -4.082 1 98.81 17 PRO B O 1
ATOM 1778 N N . ILE B 1 18 ? 7.086 -12.172 -1.863 1 98.94 18 ILE B N 1
ATOM 1779 C CA . ILE B 1 18 ? 8.484 -11.852 -1.577 1 98.94 18 ILE B CA 1
ATOM 1780 C C . ILE B 1 18 ? 9.375 -13.039 -1.938 1 98.94 18 ILE B C 1
ATOM 1782 O O . ILE B 1 18 ? 10.43 -12.867 -2.543 1 98.94 18 ILE B O 1
ATOM 1786 N N . ARG B 1 19 ? 8.922 -14.242 -1.604 1 98.88 19 ARG B N 1
ATOM 1787 C CA . ARG B 1 19 ? 9.664 -15.453 -1.947 1 98.88 19 ARG B CA 1
ATOM 1788 C C . ARG B 1 19 ? 9.805 -15.594 -3.459 1 98.88 19 ARG B C 1
ATOM 1790 O O . ARG B 1 19 ? 10.883 -15.93 -3.957 1 98.88 19 ARG B O 1
ATOM 1797 N N . TYR B 1 20 ? 8.719 -15.328 -4.219 1 98.94 20 TYR B N 1
ATOM 1798 C CA . TYR B 1 20 ? 8.766 -15.344 -5.676 1 98.94 20 TYR B CA 1
ATOM 1799 C C . TYR B 1 20 ? 9.781 -14.336 -6.203 1 98.94 20 TYR B C 1
ATOM 1801 O O . TYR B 1 20 ? 10.586 -14.656 -7.082 1 98.94 20 TYR B O 1
ATOM 1809 N N . LEU B 1 21 ? 9.742 -13.141 -5.672 1 98.94 21 LEU B N 1
ATOM 1810 C CA . LEU B 1 21 ? 10.594 -12.062 -6.16 1 98.94 21 LEU B CA 1
ATOM 1811 C C . LEU B 1 21 ? 12.062 -12.352 -5.879 1 98.94 21 LEU B C 1
ATOM 1813 O O . LEU B 1 21 ? 12.922 -12.141 -6.738 1 98.94 21 LEU B O 1
ATOM 1817 N N . LEU B 1 22 ? 12.328 -12.844 -4.641 1 98.88 22 LEU B N 1
ATOM 1818 C CA . LEU B 1 22 ? 13.703 -13.227 -4.309 1 98.88 22 LEU B CA 1
ATOM 1819 C C . LEU B 1 22 ? 14.203 -14.305 -5.258 1 98.88 22 LEU B C 1
ATOM 1821 O O . LEU B 1 22 ? 15.305 -14.203 -5.797 1 98.88 22 LEU B O 1
ATOM 1825 N N . SER B 1 23 ? 13.398 -15.266 -5.492 1 98.81 23 SER B N 1
ATOM 1826 C CA . SER B 1 23 ? 13.773 -16.391 -6.352 1 98.81 23 SER B CA 1
ATOM 1827 C C . SER B 1 23 ? 13.977 -15.93 -7.793 1 98.81 23 SER B C 1
ATOM 1829 O O . SER B 1 23 ? 14.992 -16.25 -8.414 1 98.81 23 SER B O 1
ATOM 1831 N N . GLN B 1 24 ? 13.055 -15.172 -8.32 1 98.81 24 GLN B N 1
ATOM 1832 C CA . GLN B 1 24 ? 13.133 -14.695 -9.695 1 98.81 24 GLN B CA 1
ATOM 1833 C C . GLN B 1 24 ? 14.367 -13.82 -9.906 1 98.81 24 GLN B C 1
ATOM 1835 O O . GLN B 1 24 ? 14.961 -13.828 -10.984 1 98.81 24 GLN B O 1
ATOM 1840 N N . SER B 1 25 ? 14.75 -13.125 -8.859 1 98.38 25 SER B N 1
ATOM 1841 C CA . SER B 1 25 ? 15.867 -12.195 -8.953 1 98.38 25 SER B CA 1
ATOM 1842 C C . SER B 1 25 ? 17.188 -12.898 -8.68 1 98.38 25 SER B C 1
ATOM 1844 O O . SER B 1 25 ? 18.25 -12.266 -8.672 1 98.38 25 SER B O 1
ATOM 1846 N N . GLY B 1 26 ? 17.156 -14.188 -8.398 1 97.75 26 GLY B N 1
ATOM 1847 C CA . GLY B 1 26 ? 18.359 -14.969 -8.148 1 97.75 26 GLY B CA 1
ATOM 1848 C C . GLY B 1 26 ? 19 -14.656 -6.816 1 97.75 26 GLY B C 1
ATOM 1849 O O . GLY B 1 26 ? 20.219 -14.828 -6.648 1 97.75 26 GLY B O 1
ATOM 1850 N N . ILE B 1 27 ? 18.281 -14.164 -5.914 1 97.94 27 ILE B N 1
ATOM 1851 C CA . ILE B 1 27 ? 18.797 -13.797 -4.602 1 97.94 27 ILE B CA 1
ATOM 1852 C C . ILE B 1 27 ? 18.609 -14.953 -3.625 1 97.94 27 ILE B C 1
ATOM 1854 O O . ILE B 1 27 ? 17.469 -15.367 -3.355 1 97.94 27 ILE B O 1
ATOM 1858 N N . LYS B 1 28 ? 19.719 -15.5 -3.154 1 97.31 28 LYS B N 1
ATOM 1859 C CA . LYS B 1 28 ? 19.641 -16.516 -2.111 1 97.31 28 LYS B CA 1
ATOM 1860 C C . LYS B 1 28 ? 19.156 -15.922 -0.796 1 97.31 28 LYS B C 1
ATOM 1862 O O . LYS B 1 28 ? 19.531 -14.805 -0.433 1 97.31 28 LYS B O 1
ATOM 1867 N N . PHE B 1 29 ? 18.281 -16.719 -0.133 1 98.06 29 PHE B N 1
ATOM 1868 C CA . PHE B 1 29 ? 17.734 -16.203 1.119 1 98.06 29 PHE B CA 1
ATOM 1869 C C . PHE B 1 29 ? 17.406 -17.344 2.076 1 98.06 29 PHE B C 1
ATOM 1871 O O . PHE B 1 29 ? 17.156 -18.484 1.646 1 98.06 29 PHE B O 1
ATOM 1878 N N . GLU B 1 30 ? 17.469 -17.016 3.35 1 98 30 GLU B N 1
ATOM 1879 C CA . GLU B 1 30 ? 16.938 -17.906 4.379 1 98 30 GLU B CA 1
ATOM 1880 C C . GLU B 1 30 ? 15.43 -17.719 4.559 1 98 30 GLU B C 1
ATOM 1882 O O . GLU B 1 30 ? 14.977 -16.609 4.848 1 98 30 GLU B O 1
ATOM 1887 N N . ASP B 1 31 ? 14.68 -18.75 4.363 1 98.19 31 ASP B N 1
ATOM 1888 C CA . ASP B 1 31 ? 13.227 -18.719 4.488 1 98.19 31 ASP B CA 1
ATOM 1889 C C . ASP B 1 31 ? 12.781 -19.219 5.867 1 98.19 31 ASP B C 1
ATOM 1891 O O . ASP B 1 31 ? 12.594 -20.406 6.07 1 98.19 31 ASP B O 1
ATOM 1895 N N . VAL B 1 32 ? 12.555 -18.312 6.773 1 98.19 32 VAL B N 1
ATOM 1896 C CA . VAL B 1 32 ? 12.133 -18.656 8.125 1 98.19 32 VAL B CA 1
ATOM 1897 C C . VAL B 1 32 ? 10.609 -18.734 8.188 1 98.19 32 VAL B C 1
ATOM 1899 O O . VAL B 1 32 ? 9.914 -17.719 8.102 1 98.19 32 VAL B O 1
ATOM 1902 N N . ARG B 1 33 ? 10.117 -19.875 8.344 1 98.06 33 ARG B N 1
ATOM 1903 C CA . ARG B 1 33 ? 8.688 -20.141 8.383 1 98.06 33 ARG B CA 1
ATOM 1904 C C . ARG B 1 33 ? 8.211 -20.359 9.82 1 98.06 33 ARG B C 1
ATOM 1906 O O . ARG B 1 33 ? 8.602 -21.328 10.469 1 98.06 33 ARG B O 1
ATOM 1913 N N . VAL B 1 34 ? 7.359 -19.5 10.266 1 98.12 34 VAL B N 1
ATOM 1914 C CA . VAL B 1 34 ? 6.902 -19.469 11.648 1 98.12 34 VAL B CA 1
ATOM 1915 C C . VAL B 1 34 ? 5.562 -20.188 11.773 1 98.12 34 VAL B C 1
ATOM 1917 O O . VAL B 1 34 ? 4.625 -19.891 11.023 1 98.12 34 VAL B O 1
ATOM 1920 N N . GLU B 1 35 ? 5.488 -21.125 12.664 1 97.06 35 GLU B N 1
ATOM 1921 C CA . GLU B 1 35 ? 4.203 -21.75 12.969 1 97.06 35 GLU B CA 1
ATOM 1922 C C . GLU B 1 35 ? 3.32 -20.812 13.789 1 97.06 35 GLU B C 1
ATOM 1924 O O . GLU B 1 35 ? 3.82 -20.047 14.609 1 97.06 35 GLU B O 1
ATOM 1929 N N . PHE B 1 36 ? 2.043 -20.875 13.641 1 95.25 36 PHE B N 1
ATOM 1930 C CA . PHE B 1 36 ? 1.099 -19.984 14.305 1 95.25 36 PHE B CA 1
ATOM 1931 C C . PHE B 1 36 ? 1.267 -20.062 15.82 1 95.25 36 PHE B C 1
ATOM 1933 O O . PHE B 1 36 ? 1.159 -19.047 16.516 1 95.25 36 PHE B O 1
ATOM 1940 N N . ASP B 1 37 ? 1.528 -21.188 16.312 1 97 37 ASP B N 1
ATOM 1941 C CA . ASP B 1 37 ? 1.657 -21.391 17.75 1 97 37 ASP B CA 1
ATOM 1942 C C . ASP B 1 37 ? 2.881 -20.656 18.312 1 97 37 ASP B C 1
ATOM 1944 O O . ASP B 1 37 ? 2.943 -20.344 19.5 1 97 37 ASP B O 1
ATOM 1948 N N . ASP B 1 38 ? 3.863 -20.297 17.484 1 97.69 38 ASP B N 1
ATOM 1949 C CA . ASP B 1 38 ? 5.098 -19.641 17.906 1 97.69 38 ASP B CA 1
ATOM 1950 C C . ASP B 1 38 ? 4.992 -18.125 17.766 1 97.69 38 ASP B C 1
ATOM 1952 O O . ASP B 1 38 ? 5.816 -17.391 18.312 1 97.69 38 ASP B O 1
ATOM 1956 N N . TRP B 1 39 ? 4.059 -17.672 17.141 1 97.25 39 TRP B N 1
ATOM 1957 C CA . TRP B 1 39 ? 3.932 -16.281 16.75 1 97.25 39 TRP B CA 1
ATOM 1958 C C . TRP B 1 39 ? 3.836 -15.375 17.984 1 97.25 39 TRP B C 1
ATOM 1960 O O . TRP B 1 39 ? 4.531 -14.359 18.078 1 97.25 39 TRP B O 1
ATOM 1970 N N . PRO B 1 40 ? 2.994 -15.742 19.016 1 97.06 40 PRO B N 1
ATOM 1971 C CA . PRO B 1 40 ? 2.859 -14.844 20.172 1 97.06 40 PRO B CA 1
ATOM 1972 C C . PRO B 1 40 ? 4.199 -14.523 20.828 1 97.06 40 PRO B C 1
ATOM 1974 O O . PRO B 1 40 ? 4.406 -13.398 21.297 1 97.06 40 PRO B O 1
ATOM 1977 N N . LYS B 1 41 ? 5.133 -15.43 20.766 1 97.12 41 LYS B N 1
ATOM 1978 C CA . LYS B 1 41 ? 6.438 -15.234 21.406 1 97.12 41 LYS B CA 1
ATOM 1979 C C . LYS B 1 41 ? 7.332 -14.344 20.547 1 97.12 41 LYS B C 1
ATOM 1981 O O . LYS B 1 41 ? 8.258 -13.703 21.062 1 97.12 41 LYS B O 1
ATOM 1986 N N . LEU B 1 42 ? 7.047 -14.305 19.266 1 97.69 42 LEU B N 1
ATOM 1987 C CA . LEU B 1 42 ? 7.926 -13.617 18.328 1 97.69 42 LEU B CA 1
ATOM 1988 C C . LEU B 1 42 ? 7.41 -12.211 18.016 1 97.69 42 LEU B C 1
ATOM 1990 O O . LEU B 1 42 ? 8.164 -11.352 17.562 1 97.69 42 LEU B O 1
ATOM 1994 N N . LYS B 1 43 ? 6.148 -11.984 18.266 1 97.19 43 LYS B N 1
ATOM 1995 C CA . LYS B 1 43 ? 5.449 -10.781 17.828 1 97.19 43 LYS B CA 1
ATOM 1996 C C . LYS B 1 43 ? 6.141 -9.523 18.344 1 97.19 43 LYS B C 1
ATOM 1998 O O . LYS B 1 43 ? 6.32 -8.562 17.594 1 97.19 43 LYS B O 1
ATOM 2003 N N . SER B 1 44 ? 6.535 -9.484 19.609 1 95.94 44 SER B N 1
ATOM 2004 C CA . SER B 1 44 ? 7.109 -8.305 20.234 1 95.94 44 SER B CA 1
ATOM 2005 C C . SER B 1 44 ? 8.469 -7.965 19.641 1 95.94 44 SER B C 1
ATOM 2007 O O . SER B 1 44 ? 8.953 -6.84 19.781 1 95.94 44 SER B O 1
ATOM 2009 N N . ASN B 1 45 ? 9.094 -8.906 18.922 1 96.06 45 ASN B N 1
ATOM 2010 C CA . ASN B 1 45 ? 10.398 -8.68 18.312 1 96.06 45 ASN B CA 1
ATOM 2011 C C . ASN B 1 45 ? 10.266 -8.102 16.906 1 96.06 45 ASN B C 1
ATOM 2013 O O . ASN B 1 45 ? 11.258 -7.688 16.297 1 96.06 45 ASN B O 1
ATOM 2017 N N . MET B 1 46 ? 9.047 -8.078 16.438 1 97.5 46 MET B N 1
ATOM 2018 C CA . MET B 1 46 ? 8.812 -7.539 15.094 1 97.5 46 MET B CA 1
ATOM 2019 C C . MET B 1 46 ? 8.625 -6.023 15.141 1 97.5 46 MET B C 1
ATOM 2021 O O . MET B 1 46 ? 8.016 -5.5 16.078 1 97.5 46 MET B O 1
ATOM 2025 N N . PRO B 1 47 ? 9.125 -5.332 14.133 1 96.75 47 PRO B N 1
ATOM 2026 C CA . PRO B 1 47 ? 9.078 -3.869 14.156 1 96.75 47 PRO B CA 1
ATOM 2027 C C . PRO B 1 47 ? 7.68 -3.322 14.43 1 96.75 47 PRO B C 1
ATOM 2029 O O . PRO B 1 47 ? 7.527 -2.367 15.195 1 96.75 47 PRO B O 1
ATOM 2032 N N . MET B 1 48 ? 6.66 -3.885 13.82 1 96.81 48 MET B N 1
ATOM 2033 C CA . MET B 1 48 ? 5.285 -3.422 13.969 1 96.81 48 MET B CA 1
ATOM 2034 C C . MET B 1 48 ? 4.391 -4.539 14.5 1 96.81 48 MET B C 1
ATOM 2036 O O . MET B 1 48 ? 3.174 -4.508 14.312 1 96.81 48 MET B O 1
ATOM 2040 N N . GLY B 1 49 ? 5.066 -5.582 15.047 1 96.5 49 GLY B N 1
ATOM 2041 C CA . GLY B 1 49 ? 4.297 -6.715 15.531 1 96.5 49 GLY B CA 1
ATOM 2042 C C . GLY B 1 49 ? 3.596 -7.48 14.422 1 96.5 49 GLY B C 1
ATOM 2043 O O . GLY B 1 49 ? 2.521 -8.047 14.633 1 96.5 49 GLY B O 1
ATOM 2044 N N . GLN B 1 50 ? 4.125 -7.348 13.25 1 97.06 50 GLN B N 1
ATOM 2045 C CA . GLN B 1 50 ? 3.572 -8.016 12.078 1 97.06 50 GLN B CA 1
ATOM 2046 C C . GLN B 1 50 ? 4.668 -8.695 11.258 1 97.06 50 GLN B C 1
ATOM 2048 O O . GLN B 1 50 ? 5.852 -8.391 11.43 1 97.06 50 GLN B O 1
ATOM 2053 N N . MET B 1 51 ? 4.312 -9.648 10.5 1 98.06 51 MET B N 1
ATOM 2054 C CA . MET B 1 51 ? 5.125 -10.281 9.469 1 98.06 51 MET B CA 1
ATOM 2055 C C . MET B 1 51 ? 4.465 -10.148 8.102 1 98.06 51 MET B C 1
ATOM 2057 O O . MET B 1 51 ? 3.268 -9.875 8.008 1 98.06 51 MET B O 1
ATOM 2061 N N . PRO B 1 52 ? 5.238 -10.125 7.047 1 98.56 52 PRO B N 1
ATOM 2062 C CA . PRO B 1 52 ? 6.629 -10.555 6.871 1 98.56 52 PRO B CA 1
ATOM 2063 C C . PRO B 1 52 ? 7.633 -9.477 7.277 1 98.56 52 PRO B C 1
ATOM 2065 O O . PRO B 1 52 ? 7.297 -8.289 7.281 1 98.56 52 PRO B O 1
ATOM 2068 N N . VAL B 1 53 ? 8.789 -9.969 7.641 1 98.75 53 VAL B N 1
ATOM 2069 C CA . VAL B 1 53 ? 9.953 -9.125 7.883 1 98.75 53 VAL B CA 1
ATOM 2070 C C . VAL B 1 53 ? 11.148 -9.656 7.105 1 98.75 53 VAL B C 1
ATOM 2072 O O . VAL B 1 53 ? 11.359 -10.867 7.02 1 98.75 53 VAL B O 1
ATOM 2075 N N . LEU B 1 54 ? 11.891 -8.781 6.461 1 98.81 54 LEU B N 1
ATOM 2076 C CA . LEU B 1 54 ? 13.141 -9.094 5.781 1 98.81 54 LEU B CA 1
ATOM 2077 C C . LEU B 1 54 ? 14.336 -8.586 6.586 1 98.81 54 LEU B C 1
ATOM 2079 O O . LEU B 1 54 ? 14.391 -7.406 6.938 1 98.81 54 LEU B O 1
ATOM 2083 N N . GLU B 1 55 ? 15.156 -9.414 6.98 1 98.44 55 GLU B N 1
ATOM 2084 C CA . GLU B 1 55 ? 16.391 -9.039 7.66 1 98.44 55 GLU B CA 1
ATOM 2085 C C . GLU B 1 55 ? 17.562 -8.969 6.68 1 98.44 55 GLU B C 1
ATOM 2087 O O . GLU B 1 55 ? 17.828 -9.93 5.953 1 98.44 55 GLU B O 1
ATOM 2092 N N . LEU B 1 56 ? 18.172 -7.809 6.543 1 97.5 56 LEU B N 1
ATOM 2093 C CA . LEU B 1 56 ? 19.375 -7.594 5.758 1 97.5 56 LEU B CA 1
ATOM 2094 C C . LEU B 1 56 ? 20.531 -7.18 6.652 1 97.5 56 LEU B C 1
ATOM 2096 O O . LEU B 1 56 ? 20.5 -6.105 7.262 1 97.5 56 LEU B O 1
ATOM 2100 N N . ASP B 1 57 ? 21.516 -8.008 6.75 1 93.25 57 ASP B N 1
ATOM 2101 C CA . ASP B 1 57 ? 22.719 -7.734 7.535 1 93.25 57 ASP B CA 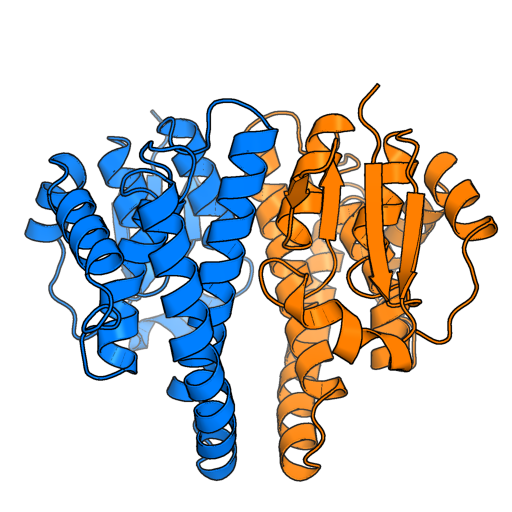1
ATOM 2102 C C . ASP B 1 57 ? 22.344 -7.289 8.953 1 93.25 57 ASP B C 1
ATOM 2104 O O . ASP B 1 57 ? 22.859 -6.281 9.438 1 93.25 57 ASP B O 1
ATOM 2108 N N . GLY B 1 58 ? 21.406 -7.922 9.516 1 93.06 58 GLY B N 1
ATOM 2109 C CA . GLY B 1 58 ? 21.062 -7.73 10.922 1 93.06 58 GLY B CA 1
ATOM 2110 C C . GLY B 1 58 ? 19.969 -6.699 11.133 1 93.06 58 GLY B C 1
ATOM 2111 O O . GLY B 1 58 ? 19.422 -6.586 12.227 1 93.06 58 GLY B O 1
ATOM 2112 N N . LYS B 1 59 ? 19.656 -5.941 10.164 1 95.62 59 LYS B N 1
ATOM 2113 C CA . LYS B 1 59 ? 18.594 -4.938 10.281 1 95.62 59 LYS B CA 1
ATOM 2114 C C . LYS B 1 59 ? 17.281 -5.465 9.734 1 95.62 59 LYS B C 1
ATOM 2116 O O . LYS B 1 59 ? 17.25 -6.121 8.695 1 95.62 59 LYS B O 1
ATOM 2121 N N . LEU B 1 60 ? 16.125 -5.207 10.453 1 97.81 60 LEU B N 1
ATOM 2122 C CA . LEU B 1 60 ? 14.797 -5.695 10.062 1 97.81 60 LEU B CA 1
ATOM 2123 C C . LEU B 1 60 ? 14.047 -4.645 9.25 1 97.81 60 LEU B C 1
ATOM 2125 O O . LEU B 1 60 ? 14.031 -3.467 9.617 1 97.81 60 LEU B O 1
ATOM 2129 N N . TYR B 1 61 ? 13.523 -5.105 8.172 1 98.38 61 TYR B N 1
ATOM 2130 C CA . TYR B 1 61 ? 12.633 -4.316 7.336 1 98.38 61 TYR B CA 1
ATOM 2131 C C . TYR B 1 61 ? 11.25 -4.953 7.27 1 98.38 61 TYR B C 1
ATOM 2133 O O . TYR B 1 61 ? 11.125 -6.176 7.188 1 98.38 61 TYR B O 1
ATOM 2141 N N . HIS B 1 62 ? 10.227 -4.047 7.363 1 98.62 62 HIS B N 1
ATOM 2142 C CA . HIS B 1 62 ? 8.867 -4.57 7.426 1 98.62 62 HIS B CA 1
ATOM 2143 C C . HIS B 1 62 ? 8.008 -4.012 6.297 1 98.62 62 HIS B C 1
ATOM 2145 O O . HIS B 1 62 ? 8.477 -3.191 5.504 1 98.62 62 HIS B O 1
ATOM 2151 N N . GLN B 1 63 ? 6.75 -4.547 6.25 1 98.69 63 GLN B N 1
ATOM 2152 C CA . GLN B 1 63 ? 5.746 -4.215 5.246 1 98.69 63 GLN B CA 1
ATOM 2153 C C . GLN B 1 63 ? 6.023 -4.941 3.932 1 98.69 63 GLN B C 1
ATOM 2155 O O . GLN B 1 63 ? 7 -4.641 3.244 1 98.69 63 GLN B O 1
ATOM 2160 N N . SER B 1 64 ? 5.102 -5.84 3.604 1 98.69 64 SER B N 1
ATOM 2161 C CA . SER B 1 64 ? 5.301 -6.789 2.514 1 98.69 64 SER B CA 1
ATOM 2162 C C . SER B 1 64 ? 5.477 -6.07 1.181 1 98.69 64 SER B C 1
ATOM 2164 O O . SER B 1 64 ? 6.34 -6.438 0.381 1 98.69 64 SER B O 1
ATOM 2166 N N . LYS B 1 65 ? 4.754 -4.969 0.92 1 98.69 65 LYS B N 1
ATOM 2167 C CA . LYS B 1 65 ? 4.848 -4.289 -0.368 1 98.69 65 LYS B CA 1
ATOM 2168 C C . LYS B 1 65 ? 6.129 -3.467 -0.465 1 98.69 65 LYS B C 1
ATOM 2170 O O . LYS B 1 65 ? 6.707 -3.336 -1.545 1 98.69 65 LYS B O 1
ATOM 2175 N N . ALA B 1 66 ? 6.535 -2.875 0.66 1 98.81 66 ALA B N 1
ATOM 2176 C CA . ALA B 1 66 ? 7.809 -2.16 0.677 1 98.81 66 ALA B CA 1
ATOM 2177 C C . ALA B 1 66 ? 8.969 -3.104 0.38 1 98.81 66 ALA B C 1
ATOM 2179 O O . ALA B 1 66 ? 9.836 -2.793 -0.442 1 98.81 66 ALA B O 1
ATOM 2180 N N . ILE B 1 67 ? 8.969 -4.277 1.019 1 98.88 67 ILE B N 1
ATOM 2181 C CA . ILE B 1 67 ? 10.008 -5.289 0.822 1 98.88 67 ILE B CA 1
ATOM 2182 C C . ILE B 1 67 ? 9.977 -5.781 -0.623 1 98.88 67 ILE B C 1
ATOM 2184 O O . ILE B 1 67 ? 11.023 -5.867 -1.275 1 98.88 67 ILE B O 1
ATOM 2188 N N . SER B 1 68 ? 8.789 -6.023 -1.107 1 98.94 68 SER B N 1
ATOM 2189 C CA . SER B 1 68 ? 8.633 -6.523 -2.471 1 98.94 68 SER B CA 1
ATOM 2190 C C . SER B 1 68 ? 9.156 -5.52 -3.49 1 98.94 68 SER B C 1
ATOM 2192 O O . SER B 1 68 ? 9.844 -5.895 -4.441 1 98.94 68 SER B O 1
ATOM 2194 N N . ARG B 1 69 ? 8.797 -4.285 -3.314 1 98.75 69 ARG B N 1
ATOM 2195 C CA . ARG B 1 69 ? 9.242 -3.246 -4.238 1 98.75 69 ARG B CA 1
ATOM 2196 C C . ARG B 1 69 ? 10.766 -3.125 -4.23 1 98.75 69 ARG B C 1
ATOM 2198 O O . ARG B 1 69 ? 11.383 -2.932 -5.281 1 98.75 69 ARG B O 1
ATOM 2205 N N . PHE B 1 70 ? 11.398 -3.264 -3.055 1 98.75 70 PHE B N 1
ATOM 2206 C CA . PHE B 1 70 ? 12.852 -3.244 -2.924 1 98.75 70 PHE B CA 1
ATOM 2207 C C . PHE B 1 70 ? 13.484 -4.367 -3.734 1 98.75 70 PHE B C 1
ATOM 2209 O O . PHE B 1 70 ? 14.406 -4.133 -4.52 1 98.75 70 PHE B O 1
ATOM 2216 N N . ILE B 1 71 ? 12.977 -5.562 -3.617 1 98.81 71 ILE B N 1
ATOM 2217 C CA . ILE B 1 71 ? 13.531 -6.715 -4.316 1 98.81 71 ILE B CA 1
ATOM 2218 C C . ILE B 1 71 ? 13.258 -6.59 -5.812 1 98.81 71 ILE B C 1
ATOM 2220 O O . ILE B 1 71 ? 14.094 -6.973 -6.637 1 98.81 71 ILE B O 1
ATOM 2224 N N . ALA B 1 72 ? 12.078 -6.082 -6.145 1 98.75 72 ALA B N 1
ATOM 2225 C CA . ALA B 1 72 ? 11.719 -5.906 -7.551 1 98.75 72 ALA B CA 1
ATOM 2226 C C . ALA B 1 72 ? 12.719 -5 -8.266 1 98.75 72 ALA B C 1
ATOM 2228 O O . ALA B 1 72 ? 13.062 -5.242 -9.422 1 98.75 72 ALA B O 1
ATOM 2229 N N . LYS B 1 73 ? 13.133 -3.928 -7.586 1 97.94 73 LYS B N 1
ATOM 2230 C CA . LYS B 1 73 ? 14.125 -3.027 -8.164 1 97.94 73 LYS B CA 1
ATOM 2231 C C . LYS B 1 73 ? 15.453 -3.748 -8.398 1 97.94 73 LYS B C 1
ATOM 2233 O O . LYS B 1 73 ? 16.078 -3.572 -9.438 1 97.94 73 LYS B O 1
ATOM 2238 N N . LYS B 1 74 ? 15.812 -4.598 -7.5 1 96.56 74 LYS B N 1
ATOM 2239 C CA . LYS B 1 74 ? 17.062 -5.352 -7.613 1 96.56 74 LYS B CA 1
ATOM 2240 C C . LYS B 1 74 ? 17 -6.332 -8.781 1 96.56 74 LYS B C 1
ATOM 2242 O O . LYS B 1 74 ? 18.016 -6.586 -9.438 1 96.56 74 LYS B O 1
ATOM 2247 N N . GLY B 1 75 ? 15.883 -6.828 -9.016 1 97.25 75 GLY B N 1
ATOM 2248 C CA . GLY B 1 75 ? 15.703 -7.844 -10.047 1 97.25 75 GLY B CA 1
ATOM 2249 C C . GLY B 1 75 ? 15.266 -7.27 -11.383 1 97.25 75 GLY B C 1
ATOM 2250 O O . GLY B 1 75 ? 14.914 -8.016 -12.297 1 97.25 75 GLY B O 1
ATOM 2251 N N . ASN B 1 76 ? 15.211 -5.93 -11.539 1 97.5 76 ASN B N 1
ATOM 2252 C CA . ASN B 1 76 ? 14.766 -5.242 -12.742 1 97.5 76 ASN B CA 1
ATOM 2253 C C . ASN B 1 76 ? 13.328 -5.613 -13.102 1 97.5 76 ASN B C 1
ATOM 2255 O O . ASN B 1 76 ? 13.039 -5.934 -14.258 1 97.5 76 ASN B O 1
ATOM 2259 N N . LEU B 1 77 ? 12.484 -5.598 -12.156 1 98.69 77 LEU B N 1
ATOM 2260 C CA . LEU B 1 77 ? 11.078 -5.957 -12.297 1 98.69 77 LEU B CA 1
ATOM 2261 C C . LEU B 1 77 ? 10.172 -4.781 -11.945 1 98.69 77 LEU B C 1
ATOM 2263 O O . LEU B 1 77 ? 8.992 -4.961 -11.664 1 98.69 77 LEU B O 1
ATOM 2267 N N . TYR B 1 78 ? 10.703 -3.551 -11.859 1 98.38 78 TYR B N 1
ATOM 2268 C CA . TYR B 1 78 ? 9.977 -2.396 -11.344 1 98.38 78 TYR B CA 1
ATOM 2269 C C . TYR B 1 78 ? 9.789 -1.344 -12.43 1 98.38 78 TYR B C 1
ATOM 2271 O O . TYR B 1 78 ? 9.367 -0.221 -12.148 1 98.38 78 TYR B O 1
ATOM 2279 N N . GLY B 1 79 ? 9.984 -1.701 -13.688 1 96.5 79 GLY B N 1
ATOM 2280 C CA . GLY B 1 79 ? 9.773 -0.784 -14.797 1 96.5 79 GLY B CA 1
ATOM 2281 C C . GLY B 1 79 ? 11.047 -0.089 -15.25 1 96.5 79 GLY B C 1
ATOM 2282 O O . GLY B 1 79 ? 12.062 -0.123 -14.555 1 96.5 79 GLY B O 1
ATOM 2283 N N . SER B 1 80 ? 10.961 0.543 -16.438 1 96.19 80 SER B N 1
ATOM 2284 C CA . SER B 1 80 ? 12.148 1.118 -17.062 1 96.19 80 SER B CA 1
ATOM 2285 C C . SER B 1 80 ? 12.195 2.629 -16.859 1 96.19 80 SER B C 1
ATOM 2287 O O . SER B 1 80 ? 13.203 3.27 -17.188 1 96.19 80 SER B O 1
ATOM 2289 N N . ASN B 1 81 ? 11.172 3.217 -16.422 1 96.75 81 ASN B N 1
ATOM 2290 C CA . ASN B 1 81 ? 11.094 4.641 -16.109 1 96.75 81 ASN B CA 1
ATOM 2291 C C . ASN B 1 81 ? 10.047 4.938 -15.047 1 96.75 81 ASN B C 1
ATOM 2293 O O . ASN B 1 81 ? 9.328 4.035 -14.617 1 96.75 81 ASN B O 1
ATOM 2297 N N . GLU B 1 82 ? 9.922 6.137 -14.656 1 96.5 82 GLU B N 1
ATOM 2298 C CA . GLU B 1 82 ? 9.117 6.504 -13.5 1 96.5 82 GLU B CA 1
ATOM 2299 C C . GLU B 1 82 ? 7.625 6.363 -13.789 1 96.5 82 GLU B C 1
ATOM 2301 O O . GLU B 1 82 ? 6.84 6.043 -12.891 1 96.5 82 GLU B O 1
ATOM 2306 N N . LEU B 1 83 ? 7.176 6.641 -15 1 97.31 83 LEU B N 1
ATOM 2307 C CA . LEU B 1 83 ? 5.766 6.488 -15.352 1 97.31 83 LEU B CA 1
ATOM 2308 C C . LEU B 1 83 ? 5.359 5.02 -15.336 1 97.31 83 LEU B C 1
ATOM 2310 O O . LEU B 1 83 ? 4.293 4.672 -14.828 1 97.31 83 LEU B O 1
ATOM 2314 N N . GLU B 1 84 ? 6.234 4.152 -15.922 1 98.12 84 GLU B N 1
ATOM 2315 C CA . GLU B 1 84 ? 5.988 2.713 -15.883 1 98.12 84 GLU B CA 1
ATOM 2316 C C . GLU B 1 84 ? 5.957 2.197 -14.445 1 98.12 84 GLU B C 1
ATOM 2318 O O . GLU B 1 84 ? 5.109 1.373 -14.094 1 98.12 84 GLU B O 1
ATOM 2323 N N . ALA B 1 85 ? 6.859 2.68 -13.602 1 98.5 85 ALA B N 1
ATOM 2324 C CA . ALA B 1 85 ? 6.891 2.301 -12.188 1 98.5 85 ALA B CA 1
ATOM 2325 C C . ALA B 1 85 ? 5.594 2.697 -11.492 1 98.5 85 ALA B C 1
ATOM 2327 O O . ALA B 1 85 ? 5.07 1.942 -10.664 1 98.5 85 ALA B O 1
ATOM 2328 N N . MET B 1 86 ? 5.086 3.852 -11.789 1 98.69 86 MET B N 1
ATOM 2329 C CA . MET B 1 86 ? 3.832 4.312 -11.203 1 98.69 86 MET B CA 1
ATOM 2330 C C . MET B 1 86 ? 2.676 3.4 -11.602 1 98.69 86 MET B C 1
ATOM 2332 O O . MET B 1 86 ? 1.831 3.062 -10.766 1 98.69 86 MET B O 1
ATOM 2336 N N . GLU B 1 87 ? 2.619 2.986 -12.836 1 98.56 87 GLU B N 1
ATOM 2337 C CA . GLU B 1 87 ? 1.571 2.082 -13.305 1 98.56 87 GLU B CA 1
ATOM 2338 C C . GLU B 1 87 ? 1.675 0.721 -12.625 1 98.56 87 GLU B C 1
ATOM 2340 O O . GLU B 1 87 ? 0.658 0.114 -12.281 1 98.56 87 GLU B O 1
ATOM 2345 N N . ILE B 1 88 ? 2.895 0.285 -12.461 1 98.88 88 ILE B N 1
ATOM 2346 C CA . ILE B 1 88 ? 3.117 -0.983 -11.773 1 98.88 88 ILE B CA 1
ATOM 2347 C C . ILE B 1 88 ? 2.637 -0.879 -10.328 1 98.88 88 ILE B C 1
ATOM 2349 O O . ILE B 1 88 ? 1.884 -1.734 -9.852 1 98.88 88 ILE B O 1
ATOM 2353 N N . ASP B 1 89 ? 2.979 0.193 -9.656 1 98.81 89 ASP B N 1
ATOM 2354 C CA . ASP B 1 89 ? 2.564 0.39 -8.273 1 98.81 89 ASP B CA 1
ATOM 2355 C C . ASP B 1 89 ? 1.046 0.5 -8.164 1 98.81 89 ASP B C 1
ATOM 2357 O O . ASP B 1 89 ? 0.447 -0.014 -7.215 1 98.81 89 ASP B O 1
ATOM 2361 N N . ALA B 1 90 ? 0.452 1.195 -9.094 1 98.88 90 ALA B N 1
ATOM 2362 C CA . ALA B 1 90 ? -1.002 1.334 -9.086 1 98.88 90 ALA B CA 1
ATOM 2363 C C . ALA B 1 90 ? -1.684 -0.021 -9.25 1 98.88 90 ALA B C 1
ATOM 2365 O O . ALA B 1 90 ? -2.695 -0.297 -8.602 1 98.88 90 ALA B O 1
ATOM 2366 N N . THR B 1 91 ? -1.155 -0.812 -10.125 1 98.88 91 THR B N 1
ATOM 2367 C CA . THR B 1 91 ? -1.673 -2.158 -10.336 1 98.88 91 THR B CA 1
ATOM 2368 C C . THR B 1 91 ? -1.542 -2.994 -9.062 1 98.88 91 THR B C 1
ATOM 2370 O O . THR B 1 91 ? -2.496 -3.656 -8.648 1 98.88 91 THR B O 1
ATOM 2373 N N . VAL B 1 92 ? -0.394 -2.902 -8.438 1 98.88 92 VAL B N 1
ATOM 2374 C CA . VAL B 1 92 ? -0.119 -3.625 -7.203 1 98.88 92 VAL B CA 1
ATOM 2375 C C . VAL B 1 92 ? -1.115 -3.199 -6.125 1 98.88 92 VAL B C 1
ATOM 2377 O O . VAL B 1 92 ? -1.696 -4.043 -5.441 1 98.88 92 VAL B O 1
ATOM 2380 N N . ASP B 1 93 ? -1.271 -1.921 -5.988 1 98.69 93 ASP B N 1
ATOM 2381 C CA . ASP B 1 93 ? -2.205 -1.413 -4.988 1 98.69 93 ASP B CA 1
ATOM 2382 C C . ASP B 1 93 ? -3.631 -1.87 -5.285 1 98.69 93 ASP B C 1
ATOM 2384 O O . ASP B 1 93 ? -4.41 -2.133 -4.367 1 98.69 93 ASP B O 1
ATOM 2388 N N . SER B 1 94 ? -4.02 -1.955 -6.551 1 98.69 94 SER B N 1
ATOM 2389 C CA . SER B 1 94 ? -5.348 -2.424 -6.938 1 98.69 94 SER B CA 1
ATOM 2390 C C . SER B 1 94 ? -5.531 -3.902 -6.609 1 98.69 94 SER B C 1
ATOM 2392 O O . SER B 1 94 ? -6.582 -4.312 -6.117 1 98.69 94 SER B O 1
ATOM 2394 N N . ILE B 1 95 ? -4.496 -4.668 -6.91 1 98.69 95 ILE B N 1
ATOM 2395 C CA . ILE B 1 95 ? -4.516 -6.086 -6.566 1 98.69 95 ILE B CA 1
ATOM 2396 C C . ILE B 1 95 ? -4.68 -6.246 -5.055 1 98.69 95 ILE B C 1
ATOM 2398 O O . ILE B 1 95 ? -5.473 -7.07 -4.598 1 98.69 95 ILE B O 1
ATOM 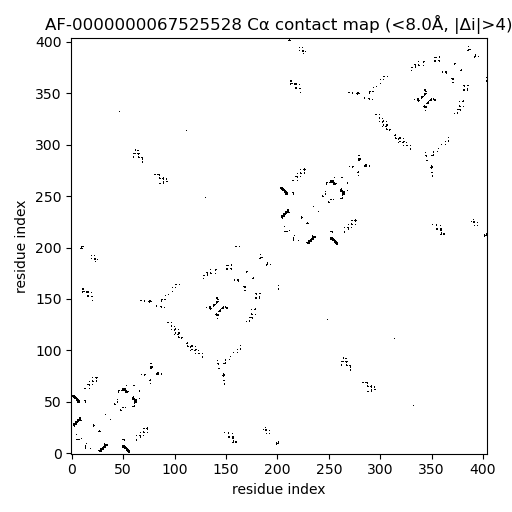2402 N N . ASP B 1 96 ? -3.98 -5.434 -4.328 1 98.06 96 ASP B N 1
ATOM 2403 C CA . ASP B 1 96 ? -4.016 -5.527 -2.873 1 98.06 96 ASP B CA 1
ATOM 2404 C C . ASP B 1 96 ? -5.371 -5.086 -2.328 1 98.06 96 ASP B C 1
ATOM 2406 O O . ASP B 1 96 ? -5.816 -5.57 -1.285 1 98.06 96 ASP B O 1
ATOM 2410 N N . ASP B 1 97 ? -6.062 -4.121 -3.004 1 97.06 97 ASP B N 1
ATOM 2411 C CA . ASP B 1 97 ? -7.414 -3.74 -2.609 1 97.06 97 ASP B CA 1
ATOM 2412 C C . ASP B 1 97 ? -8.344 -4.949 -2.6 1 97.06 97 ASP B C 1
ATOM 2414 O O . ASP B 1 97 ? -9.125 -5.133 -1.661 1 97.06 97 ASP B O 1
ATOM 2418 N N . LEU B 1 98 ? -8.258 -5.73 -3.627 1 97.5 98 LEU B N 1
ATOM 2419 C CA . LEU B 1 98 ? -9.086 -6.926 -3.701 1 97.5 98 LEU B CA 1
ATOM 2420 C C . LEU B 1 98 ? -8.695 -7.93 -2.623 1 97.5 98 LEU B C 1
ATOM 2422 O O . LEU B 1 98 ? -9.562 -8.469 -1.93 1 97.5 98 LEU B O 1
ATOM 2426 N N . ARG B 1 99 ? -7.371 -8.18 -2.492 1 97.44 99 ARG B N 1
ATOM 2427 C CA . ARG B 1 99 ? -6.887 -9.133 -1.501 1 97.44 99 ARG B CA 1
ATOM 2428 C C . ARG B 1 99 ? -7.348 -8.75 -0.098 1 97.44 99 ARG B C 1
ATOM 2430 O O . ARG B 1 99 ? -7.758 -9.609 0.683 1 97.44 99 ARG B O 1
ATOM 2437 N N . GLN B 1 100 ? -7.234 -7.484 0.221 1 95.25 100 GLN B N 1
ATOM 2438 C CA . GLN B 1 100 ? -7.617 -7.012 1.547 1 95.25 100 GLN B CA 1
ATOM 2439 C C . GLN B 1 100 ? -9.102 -7.254 1.812 1 95.25 100 GLN B C 1
ATOM 2441 O O . GLN B 1 100 ? -9.484 -7.656 2.914 1 95.25 100 GLN B O 1
ATOM 2446 N N . ALA B 1 101 ? -9.93 -6.938 0.848 1 94.31 101 ALA B N 1
ATOM 2447 C CA . ALA B 1 101 ? -11.367 -7.16 1.006 1 94.31 101 ALA B CA 1
ATOM 2448 C C . ALA B 1 101 ? -11.664 -8.633 1.272 1 94.31 101 ALA B C 1
ATOM 2450 O O . ALA B 1 101 ? -12.438 -8.961 2.172 1 94.31 101 ALA B O 1
ATOM 2451 N N . LEU B 1 102 ? -11.047 -9.516 0.56 1 95.94 102 LEU B N 1
ATOM 2452 C CA . LEU B 1 102 ? -11.281 -10.953 0.688 1 95.94 102 LEU B CA 1
ATOM 2453 C C . LEU B 1 102 ? -10.719 -11.477 2.006 1 95.94 102 LEU B C 1
ATOM 2455 O O . LEU B 1 102 ? -11.336 -12.328 2.656 1 95.94 102 LEU B O 1
ATOM 2459 N N . SER B 1 103 ? -9.547 -10.953 2.369 1 93.31 103 SER B N 1
ATOM 2460 C CA . SER B 1 103 ? -8.914 -11.383 3.611 1 93.31 103 SER B CA 1
ATOM 2461 C C . SER B 1 103 ? -9.727 -10.953 4.824 1 93.31 103 SER B C 1
ATOM 2463 O O . SER B 1 103 ? -9.898 -11.719 5.773 1 93.31 103 SER B O 1
ATOM 2465 N N . THR B 1 104 ? -10.203 -9.664 4.816 1 90 104 THR B N 1
ATOM 2466 C CA . THR B 1 104 ? -10.984 -9.133 5.926 1 90 104 THR B CA 1
ATOM 2467 C C . THR B 1 104 ? -12.258 -9.945 6.133 1 90 104 THR B C 1
ATOM 2469 O O . THR B 1 104 ? -12.633 -10.25 7.27 1 90 104 THR B O 1
ATOM 2472 N N . TYR B 1 105 ? -12.867 -10.305 5.082 1 91.25 105 TYR B N 1
ATOM 2473 C CA . TYR B 1 105 ? -14.047 -11.164 5.141 1 91.25 105 TYR B CA 1
ATOM 2474 C C . TYR B 1 105 ? -13.695 -12.531 5.723 1 91.25 105 TYR B C 1
ATOM 2476 O O . TYR B 1 105 ? -14.32 -12.984 6.684 1 91.25 105 TYR B O 1
ATOM 2484 N N . TYR B 1 106 ? -12.656 -13.109 5.207 1 92.31 106 TYR B N 1
ATOM 2485 C CA . TYR B 1 106 ? -12.359 -14.5 5.52 1 92.31 106 TYR B CA 1
ATOM 2486 C C . TYR B 1 106 ? -11.969 -14.656 6.984 1 92.31 106 TYR B C 1
ATOM 2488 O O . TYR B 1 106 ? -12.406 -15.602 7.648 1 92.31 106 TYR B O 1
ATOM 2496 N N . TRP B 1 107 ? -11.234 -13.758 7.57 1 89.38 107 TRP B N 1
ATOM 2497 C CA . TRP B 1 107 ? -10.672 -13.922 8.906 1 89.38 107 TRP B CA 1
ATOM 2498 C C . TRP B 1 107 ? -11.617 -13.367 9.969 1 89.38 107 TRP B C 1
ATOM 2500 O O . TRP B 1 107 ? -11.359 -13.508 11.164 1 89.38 107 TRP B O 1
ATOM 2510 N N . GLU B 1 108 ? -12.672 -12.688 9.477 1 89.69 108 GLU B N 1
ATOM 2511 C CA . GLU B 1 108 ? -13.664 -12.195 10.438 1 89.69 108 GLU B CA 1
ATOM 2512 C C . GLU B 1 108 ? -14.328 -13.344 11.18 1 89.69 108 GLU B C 1
ATOM 2514 O O . GLU B 1 108 ? -14.727 -14.344 10.562 1 89.69 108 GLU B O 1
ATOM 2519 N N . LYS B 1 109 ? -14.492 -13.234 12.562 1 89.31 109 LYS B N 1
ATOM 2520 C CA . LYS B 1 109 ? -14.977 -14.336 13.398 1 89.31 109 LYS B CA 1
ATOM 2521 C C . LYS B 1 109 ? -16.469 -14.172 13.711 1 89.31 109 LYS B C 1
ATOM 2523 O O . LYS B 1 109 ? -17.156 -15.156 13.945 1 89.31 109 LYS B O 1
ATOM 2528 N N . ASP B 1 110 ? -16.891 -12.992 13.742 1 88.5 110 ASP B N 1
ATOM 2529 C CA . ASP B 1 110 ? -18.312 -12.742 14.008 1 88.5 110 ASP B CA 1
ATOM 2530 C C . ASP B 1 110 ? -19.156 -13.078 12.781 1 88.5 110 ASP B C 1
ATOM 2532 O O . ASP B 1 110 ? -18.984 -12.5 11.711 1 88.5 110 ASP B O 1
ATOM 2536 N N . PRO B 1 111 ? -20.078 -14.023 12.984 1 90.75 111 PRO B N 1
ATOM 2537 C CA . PRO B 1 111 ? -20.812 -14.516 11.82 1 90.75 111 PRO B CA 1
ATOM 2538 C C . PRO B 1 111 ? -21.594 -13.406 11.109 1 90.75 111 PRO B C 1
ATOM 2540 O O . PRO B 1 111 ? -21.625 -13.375 9.875 1 90.75 111 PRO B O 1
ATOM 2543 N N . ALA B 1 112 ? -22.281 -12.586 11.852 1 85.44 112 ALA B N 1
ATOM 2544 C CA . ALA B 1 112 ? -23.062 -11.516 11.234 1 85.44 112 ALA B CA 1
ATOM 2545 C C . ALA B 1 112 ? -22.172 -10.539 10.484 1 85.44 112 ALA B C 1
ATOM 2547 O O . ALA B 1 112 ? -22.5 -10.109 9.375 1 85.44 112 ALA B O 1
ATOM 2548 N N . LEU B 1 113 ? -21.078 -10.258 11.039 1 85.88 113 LEU B N 1
ATOM 2549 C CA . LEU B 1 113 ? -20.141 -9.367 10.383 1 85.88 113 LEU B CA 1
ATOM 2550 C C . LEU B 1 113 ? -19.5 -10.039 9.18 1 85.88 113 LEU B C 1
ATOM 2552 O O . LEU B 1 113 ? -19.266 -9.391 8.148 1 85.88 113 LEU B O 1
ATOM 2556 N N . LYS B 1 114 ? -19.156 -11.227 9.352 1 92.56 114 LYS B N 1
ATOM 2557 C CA . LYS B 1 114 ? -18.547 -11.992 8.258 1 92.56 114 LYS B CA 1
ATOM 2558 C C . LYS B 1 114 ? -19.453 -11.992 7.027 1 92.56 114 LYS B C 1
ATOM 2560 O O . LYS B 1 114 ? -18.969 -11.836 5.902 1 92.56 114 LYS B O 1
ATOM 2565 N N . GLU B 1 115 ? -20.688 -12.164 7.238 1 92.44 115 GLU B N 1
ATOM 2566 C CA . GLU B 1 115 ? -21.641 -12.188 6.125 1 92.44 115 GLU B CA 1
ATOM 2567 C C . GLU B 1 115 ? -21.688 -10.828 5.422 1 92.44 115 GLU B C 1
ATOM 2569 O O . GLU B 1 115 ? -21.781 -10.766 4.195 1 92.44 115 GLU B O 1
ATOM 2574 N N . LYS B 1 116 ? -21.703 -9.797 6.16 1 88.44 116 LYS B N 1
ATOM 2575 C CA . LYS B 1 116 ? -21.703 -8.461 5.578 1 88.44 116 LYS B CA 1
ATOM 2576 C C . LYS B 1 116 ? -20.438 -8.211 4.77 1 88.44 116 LYS B C 1
ATOM 2578 O O . LYS B 1 116 ? -20.5 -7.684 3.654 1 88.44 116 LYS B O 1
ATOM 2583 N N . LEU B 1 117 ? -19.297 -8.594 5.379 1 90.56 117 LEU B N 1
ATOM 2584 C CA . LEU B 1 117 ? -18 -8.422 4.715 1 90.56 117 LEU B CA 1
ATOM 2585 C C . LEU B 1 117 ? -17.906 -9.297 3.471 1 90.56 117 LEU B C 1
ATOM 2587 O O . LEU B 1 117 ? -17.281 -8.914 2.48 1 90.56 117 LEU B O 1
ATOM 2591 N N . LYS B 1 118 ? -18.5 -10.43 3.545 1 94 118 LYS B N 1
ATOM 2592 C CA . LYS B 1 118 ? -18.578 -11.305 2.379 1 94 118 LYS B CA 1
ATOM 2593 C C . LYS B 1 118 ? -19.281 -10.609 1.215 1 94 118 LYS B C 1
ATOM 2595 O O . LYS B 1 118 ? -18.797 -10.656 0.079 1 94 118 LYS B O 1
ATOM 2600 N N . GLY B 1 119 ? -20.438 -10 1.544 1 92.44 119 GLY B N 1
ATOM 2601 C CA . GLY B 1 119 ? -21.141 -9.258 0.516 1 92.44 119 GLY B CA 1
ATOM 2602 C C . GLY B 1 119 ? -20.297 -8.188 -0.145 1 92.44 119 GLY B C 1
ATOM 2603 O O . GLY B 1 119 ? -20.297 -8.062 -1.371 1 92.44 119 GLY B O 1
ATOM 2604 N N . ILE B 1 120 ? -19.516 -7.469 0.58 1 89.19 120 ILE B N 1
ATOM 2605 C CA . ILE B 1 120 ? -18.641 -6.406 0.083 1 89.19 120 ILE B CA 1
ATOM 2606 C C . ILE B 1 120 ? -17.547 -7 -0.789 1 89.19 120 ILE B C 1
ATOM 2608 O O . ILE B 1 120 ? -17.297 -6.52 -1.896 1 89.19 120 ILE B O 1
ATOM 2612 N N . ALA B 1 121 ? -16.906 -8.039 -0.232 1 94.31 121 ALA B N 1
ATOM 2613 C CA . ALA B 1 121 ? -15.805 -8.688 -0.937 1 94.31 121 ALA B CA 1
ATOM 2614 C C . ALA B 1 121 ? -16.266 -9.281 -2.264 1 94.31 121 ALA B C 1
ATOM 2616 O O . ALA B 1 121 ? -15.586 -9.156 -3.281 1 94.31 121 ALA B O 1
ATOM 2617 N N . PHE B 1 122 ? -17.422 -9.828 -2.271 1 94.75 122 PHE B N 1
ATOM 2618 C CA . PHE B 1 122 ? -17.875 -10.547 -3.451 1 94.75 122 PHE B CA 1
ATOM 2619 C C . PHE B 1 122 ? -18.531 -9.594 -4.449 1 94.75 122 PHE B C 1
ATOM 2621 O O . PHE B 1 122 ? -18.734 -9.953 -5.609 1 94.75 122 PHE B O 1
ATOM 2628 N N . GLU B 1 123 ? -18.844 -8.438 -4.039 1 92.94 123 GLU B N 1
ATOM 2629 C CA . GLU B 1 123 ? -19.188 -7.375 -4.984 1 92.94 123 GLU B CA 1
ATOM 2630 C C . GLU B 1 123 ? -17.938 -6.844 -5.695 1 92.94 123 GLU B C 1
ATOM 2632 O O . GLU B 1 123 ? -17.969 -6.559 -6.895 1 92.94 123 GLU B O 1
ATOM 2637 N N . LYS B 1 124 ? -16.875 -6.766 -4.992 1 94.75 124 LYS B N 1
ATOM 2638 C CA . LYS B 1 124 ? -15.609 -6.246 -5.523 1 94.75 124 LYS B CA 1
ATOM 2639 C C . LYS B 1 124 ? -14.922 -7.273 -6.418 1 94.75 124 LYS B C 1
ATOM 2641 O O . LYS B 1 124 ? -14.242 -6.91 -7.379 1 94.75 124 LYS B O 1
ATOM 2646 N N . LEU B 1 125 ? -15.141 -8.492 -6.121 1 96.75 125 LEU B N 1
ATOM 2647 C CA . LEU B 1 125 ? -14.367 -9.578 -6.719 1 96.75 125 LEU B CA 1
ATOM 2648 C C . LEU B 1 125 ? -14.523 -9.578 -8.234 1 96.75 125 LEU B C 1
ATOM 2650 O O . LEU B 1 125 ? -13.539 -9.453 -8.969 1 96.75 125 LEU B O 1
ATOM 2654 N N . PRO B 1 126 ? -15.781 -9.664 -8.789 1 96.69 126 PRO B N 1
ATOM 2655 C CA . PRO B 1 126 ? -15.891 -9.68 -10.25 1 96.69 126 PRO B CA 1
ATOM 2656 C C . PRO B 1 126 ? -15.414 -8.375 -10.891 1 96.69 126 PRO B C 1
ATOM 2658 O O . PRO B 1 126 ? -14.844 -8.391 -11.984 1 96.69 126 PRO B O 1
ATOM 2661 N N . PHE B 1 127 ? -15.641 -7.25 -10.242 1 97.12 127 PHE B N 1
ATOM 2662 C CA . PHE B 1 127 ? -15.211 -5.953 -10.758 1 97.12 127 PHE B CA 1
ATOM 2663 C C . PHE B 1 127 ? -13.695 -5.93 -10.969 1 97.12 127 PHE B C 1
ATOM 2665 O O . PHE B 1 127 ? -13.227 -5.629 -12.062 1 97.12 127 PHE B O 1
ATOM 2672 N N . TYR B 1 128 ? -12.977 -6.258 -9.961 1 98.19 128 TYR B N 1
ATOM 2673 C CA . TYR B 1 128 ? -11.523 -6.215 -10.008 1 98.19 128 TYR B CA 1
ATOM 2674 C C . TYR B 1 128 ? -10.977 -7.254 -10.984 1 98.19 128 TYR B C 1
ATOM 2676 O O . TYR B 1 128 ? -10.07 -6.965 -11.773 1 98.19 128 TYR B O 1
ATOM 2684 N N . LEU B 1 129 ? -11.531 -8.438 -10.953 1 98.5 129 LEU B N 1
ATOM 2685 C CA . LEU B 1 129 ? -11.047 -9.492 -11.836 1 98.5 129 LEU B CA 1
ATOM 2686 C C . LEU B 1 129 ? -11.273 -9.117 -13.297 1 98.5 129 LEU B C 1
ATOM 2688 O O . LEU B 1 129 ? -10.414 -9.367 -14.148 1 98.5 129 LEU B O 1
ATOM 2692 N N . ASP B 1 130 ? -12.422 -8.492 -13.562 1 98.38 130 ASP B N 1
ATOM 2693 C CA . ASP B 1 130 ? -12.695 -8.047 -14.922 1 98.38 130 ASP B CA 1
ATOM 2694 C C . ASP B 1 130 ? -11.711 -6.953 -15.344 1 98.38 130 ASP B C 1
ATOM 2696 O O . ASP B 1 130 ? -11.234 -6.945 -16.484 1 98.38 130 ASP B O 1
ATOM 2700 N N . LYS B 1 131 ? -11.461 -6.051 -14.477 1 98.31 131 LYS B N 1
ATOM 2701 C CA . LYS B 1 131 ? -10.5 -4.984 -14.75 1 98.31 131 LYS B CA 1
ATOM 2702 C C . LYS B 1 131 ? -9.102 -5.551 -14.977 1 98.31 131 LYS B C 1
ATOM 2704 O O . LYS B 1 131 ? -8.398 -5.133 -15.898 1 98.31 131 LYS B O 1
ATOM 2709 N N . PHE B 1 132 ? -8.695 -6.492 -14.117 1 98.81 132 PHE B N 1
ATOM 2710 C CA . PHE B 1 132 ? -7.379 -7.102 -14.25 1 98.81 132 PHE B CA 1
ATOM 2711 C C . PHE B 1 132 ? -7.266 -7.887 -15.547 1 98.81 132 PHE B C 1
ATOM 2713 O O . PHE B 1 132 ? -6.254 -7.801 -16.25 1 98.81 132 PHE B O 1
ATOM 2720 N N . GLU B 1 133 ? -8.328 -8.641 -15.844 1 98.88 133 GLU B N 1
ATOM 2721 C CA . GLU B 1 133 ? -8.375 -9.398 -17.094 1 98.88 133 GLU B CA 1
ATOM 2722 C C . GLU B 1 133 ? -8.18 -8.492 -18.297 1 98.88 133 GLU B C 1
ATOM 2724 O O . GLU B 1 133 ? -7.375 -8.789 -19.188 1 98.88 133 GLU B O 1
ATOM 2729 N N . ALA B 1 134 ? -8.922 -7.434 -18.328 1 98.62 134 ALA B N 1
ATOM 2730 C CA . ALA B 1 134 ? -8.844 -6.48 -19.438 1 98.62 134 ALA B CA 1
ATOM 2731 C C . ALA B 1 134 ? -7.465 -5.84 -19.516 1 98.62 134 ALA B C 1
ATOM 2733 O O . ALA B 1 134 ? -6.934 -5.617 -20.609 1 98.62 134 ALA B O 1
ATOM 2734 N N . GLN B 1 135 ? -6.902 -5.52 -18.406 1 98.69 135 GLN B N 1
ATOM 2735 C CA . GLN B 1 135 ? -5.586 -4.891 -18.344 1 98.69 135 GLN B CA 1
ATOM 2736 C C . GLN B 1 135 ? -4.504 -5.824 -18.891 1 98.69 135 GLN B C 1
ATOM 2738 O O . GLN B 1 135 ? -3.65 -5.406 -19.672 1 98.69 135 GLN B O 1
ATOM 2743 N N . VAL B 1 136 ? -4.527 -7.035 -18.484 1 98.88 136 VAL B N 1
ATOM 2744 C CA . VAL B 1 136 ? -3.549 -8.023 -18.922 1 98.88 136 VAL B CA 1
ATOM 2745 C C . VAL B 1 136 ? -3.691 -8.25 -20.422 1 98.88 136 VAL B C 1
ATOM 2747 O O . VAL B 1 136 ? -2.693 -8.328 -21.141 1 98.88 136 VAL B O 1
ATOM 2750 N N . LYS B 1 137 ? -4.895 -8.312 -20.844 1 98.69 137 LYS B N 1
ATOM 2751 C CA . LYS B 1 137 ? -5.145 -8.477 -22.266 1 98.69 137 LYS B CA 1
ATOM 2752 C C . LYS B 1 137 ? -4.586 -7.301 -23.062 1 98.69 137 LYS B C 1
ATOM 2754 O O . LYS B 1 137 ? -3.879 -7.496 -24.062 1 98.69 137 LYS B O 1
ATOM 2759 N N . LYS B 1 138 ? -4.844 -6.137 -22.625 1 98.25 138 LYS B N 1
ATOM 2760 C CA . LYS B 1 138 ? -4.43 -4.914 -23.312 1 98.25 138 LYS B CA 1
ATOM 2761 C C . LYS B 1 138 ? -2.908 -4.805 -23.359 1 98.25 138 LYS B C 1
ATOM 2763 O O . LYS B 1 138 ? -2.354 -4.246 -24.312 1 98.25 138 LYS B O 1
ATOM 2768 N N . ASN B 1 139 ? -2.266 -5.363 -22.422 1 98.44 139 ASN B N 1
ATOM 2769 C CA . ASN B 1 139 ? -0.817 -5.234 -22.297 1 98.44 139 ASN B CA 1
ATOM 2770 C C . ASN B 1 139 ? -0.102 -6.512 -22.734 1 98.44 139 ASN B C 1
ATOM 2772 O O . ASN B 1 139 ? 0.938 -6.867 -22.172 1 98.44 139 ASN B O 1
ATOM 2776 N N . GLY B 1 140 ? -0.692 -7.246 -23.641 1 98.06 140 GLY B N 1
ATOM 2777 C CA . GLY B 1 140 ? -0.009 -8.359 -24.281 1 98.06 140 GLY B CA 1
ATOM 2778 C C . GLY B 1 140 ? 0.292 -9.5 -23.328 1 98.06 140 GLY B C 1
ATOM 2779 O O . GLY B 1 140 ? 1.326 -10.164 -23.438 1 98.06 140 GLY B O 1
ATOM 2780 N N . GLY B 1 141 ? -0.493 -9.68 -22.328 1 98.69 141 GLY B N 1
ATOM 2781 C CA . GLY B 1 141 ? -0.356 -10.836 -21.469 1 98.69 141 GLY B CA 1
ATOM 2782 C C . GLY B 1 141 ? 0.334 -10.531 -20.156 1 98.69 141 GLY B C 1
ATOM 2783 O O . GLY B 1 141 ? 0.613 -11.438 -19.359 1 98.69 141 GLY B O 1
ATOM 2784 N N . TYR B 1 142 ? 0.655 -9.219 -19.938 1 98.88 142 TYR B N 1
ATOM 2785 C CA . TYR B 1 142 ? 1.193 -8.734 -18.672 1 98.88 142 TYR B CA 1
ATOM 2786 C C . TYR B 1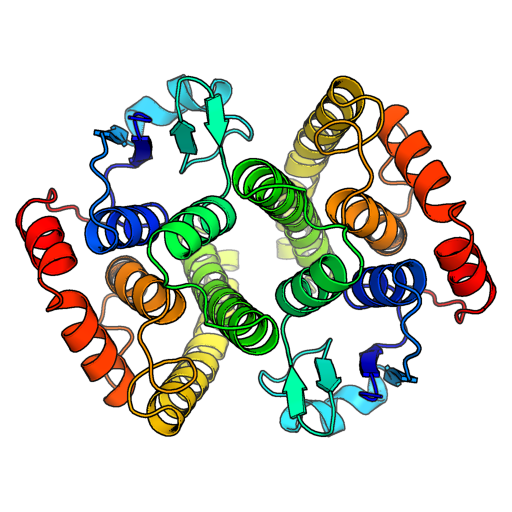 142 ? 0.36 -7.574 -18.141 1 98.88 142 TYR B C 1
ATOM 2788 O O . TYR B 1 142 ? -0.479 -7.02 -18.859 1 98.88 142 TYR B O 1
ATOM 2796 N N . PHE B 1 143 ? 0.554 -7.25 -16.891 1 98.88 143 PHE B N 1
ATOM 2797 C CA . PHE B 1 143 ? -0.22 -6.164 -16.312 1 98.88 143 PHE B CA 1
ATOM 2798 C C . PHE B 1 143 ? 0.202 -4.82 -16.891 1 98.88 143 PHE B C 1
ATOM 2800 O O . PHE B 1 143 ? -0.635 -3.941 -17.109 1 98.88 143 PHE B O 1
ATOM 2807 N N . VAL B 1 144 ? 1.545 -4.699 -17.094 1 98.69 144 VAL B N 1
ATOM 2808 C CA . VAL B 1 144 ? 1.993 -3.363 -17.484 1 98.69 144 VAL B CA 1
ATOM 2809 C C . VAL B 1 144 ? 2.965 -3.457 -18.656 1 98.69 144 VAL B C 1
ATOM 2811 O O . VAL B 1 144 ? 3.963 -4.176 -18.578 1 98.69 144 VAL B O 1
ATOM 2814 N N . ASN B 1 145 ? 2.668 -2.857 -19.766 1 97.75 145 ASN B N 1
ATOM 2815 C CA . ASN B 1 145 ? 3.502 -2.51 -20.906 1 97.75 145 ASN B CA 1
ATOM 2816 C C . ASN B 1 145 ? 4.113 -3.75 -21.547 1 97.75 145 ASN B C 1
ATOM 2818 O O . ASN B 1 145 ? 5.258 -3.717 -22 1 97.75 145 ASN B O 1
ATOM 2822 N N . GLY B 1 146 ? 3.518 -4.852 -21.438 1 97.88 146 GLY B N 1
ATOM 2823 C CA . GLY B 1 146 ? 3.875 -6.043 -22.188 1 97.88 146 GLY B CA 1
ATOM 2824 C C . GLY B 1 146 ? 5.141 -6.711 -21.672 1 97.88 146 GLY B C 1
ATOM 2825 O O . GLY B 1 146 ? 5.785 -7.469 -22.406 1 97.88 146 GLY B O 1
ATOM 2826 N N . LYS B 1 147 ? 5.516 -6.371 -20.484 1 97.69 147 LYS B N 1
ATOM 2827 C CA . LYS B 1 147 ? 6.73 -6.922 -19.891 1 97.69 147 LYS B CA 1
ATOM 2828 C C . LYS B 1 147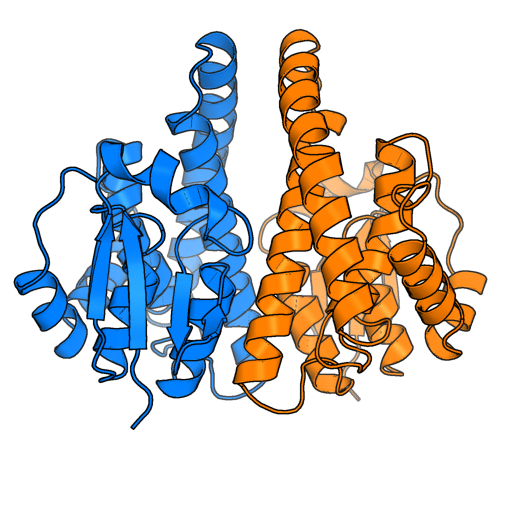 ? 6.48 -7.391 -18.469 1 97.69 147 LYS B C 1
ATOM 2830 O O . LYS B 1 147 ? 5.668 -6.805 -17.75 1 97.69 147 LYS B O 1
ATOM 2835 N N . LEU B 1 148 ? 7.293 -8.422 -18.094 1 98.75 148 LEU B N 1
ATOM 2836 C CA . LEU B 1 148 ? 7.199 -8.953 -16.734 1 98.75 148 LEU B CA 1
ATOM 2837 C C . LEU B 1 148 ? 7.555 -7.879 -15.703 1 98.75 148 LEU B C 1
ATOM 2839 O O . LEU B 1 148 ? 8.578 -7.203 -15.836 1 98.75 148 LEU B O 1
ATOM 2843 N N . SER B 1 149 ? 6.711 -7.664 -14.75 1 98.88 149 SER B N 1
ATOM 2844 C CA . SER B 1 149 ? 6.973 -6.801 -13.602 1 98.88 149 SER B CA 1
ATOM 2845 C C . SER B 1 149 ? 6.547 -7.469 -12.297 1 98.88 149 SER B C 1
ATOM 2847 O O . SER B 1 149 ? 5.961 -8.555 -12.312 1 98.88 149 SER B O 1
ATOM 2849 N N . TRP B 1 150 ? 6.793 -6.844 -11.156 1 98.88 150 TRP B N 1
ATOM 2850 C CA . TRP B 1 150 ? 6.457 -7.48 -9.883 1 98.88 150 TRP B CA 1
ATOM 2851 C C . TRP B 1 150 ? 4.949 -7.453 -9.641 1 98.88 150 TRP B C 1
ATOM 2853 O O . TRP B 1 150 ? 4.441 -8.172 -8.773 1 98.88 150 TRP B O 1
ATOM 2863 N N . ALA B 1 151 ? 4.137 -6.699 -10.453 1 98.94 151 ALA B N 1
ATOM 2864 C CA . ALA B 1 151 ? 2.682 -6.82 -10.406 1 98.94 151 ALA B CA 1
ATOM 2865 C C . ALA B 1 151 ? 2.229 -8.203 -10.852 1 98.94 151 ALA B C 1
ATOM 2867 O O . ALA B 1 151 ? 1.322 -8.789 -10.258 1 98.94 151 ALA B O 1
ATOM 2868 N N . ASP B 1 152 ? 2.838 -8.711 -11.914 1 98.94 152 ASP B N 1
ATOM 2869 C CA . ASP B 1 152 ? 2.52 -10.047 -12.406 1 98.94 152 ASP B CA 1
ATOM 2870 C C . ASP B 1 152 ? 2.838 -11.109 -11.352 1 98.94 152 ASP B C 1
ATOM 2872 O O . ASP B 1 152 ? 2.053 -12.031 -11.141 1 98.94 152 ASP B O 1
ATOM 2876 N N . ILE B 1 153 ? 3.967 -10.914 -10.766 1 98.94 153 ILE B N 1
ATOM 2877 C CA . ILE B 1 153 ? 4.453 -11.867 -9.781 1 98.94 153 ILE B CA 1
ATOM 2878 C C . ILE B 1 153 ? 3.584 -11.805 -8.523 1 98.94 153 ILE B C 1
ATOM 2880 O O . ILE B 1 153 ? 3.234 -12.836 -7.949 1 98.94 153 ILE B O 1
ATOM 2884 N N . LEU B 1 154 ? 3.201 -10.625 -8.109 1 98.94 154 LEU B N 1
ATOM 2885 C CA . LEU B 1 154 ? 2.348 -10.461 -6.934 1 98.94 154 LEU B CA 1
ATOM 2886 C C . LEU B 1 154 ? 1.011 -11.172 -7.137 1 98.94 154 LEU B C 1
ATOM 2888 O O . LEU B 1 154 ? 0.573 -11.938 -6.273 1 98.94 154 LEU B O 1
ATOM 2892 N N . TRP B 1 155 ? 0.342 -10.859 -8.273 1 98.94 155 TRP B N 1
ATOM 2893 C CA . TRP B 1 155 ? -0.947 -11.492 -8.539 1 98.94 155 TRP B CA 1
ATOM 2894 C C . TRP B 1 155 ? -0.828 -13.008 -8.492 1 98.94 155 TRP B C 1
ATOM 2896 O O . TRP B 1 155 ? -1.618 -13.68 -7.82 1 98.94 155 TRP B O 1
ATOM 2906 N N . THR B 1 156 ? 0.165 -13.477 -9.164 1 98.88 156 THR B N 1
ATOM 2907 C CA . THR B 1 156 ? 0.36 -14.922 -9.258 1 98.88 156 THR B CA 1
ATOM 2908 C C . THR B 1 156 ? 0.581 -15.523 -7.875 1 98.88 156 THR B C 1
ATOM 2910 O O . THR B 1 156 ? -0.047 -16.531 -7.52 1 98.88 156 THR B O 1
ATOM 2913 N N . ALA B 1 157 ? 1.446 -14.914 -7.121 1 98.56 157 ALA B N 1
ATOM 2914 C CA . ALA B 1 157 ? 1.758 -15.43 -5.789 1 98.56 157 ALA B CA 1
ATOM 2915 C C . ALA B 1 157 ? 0.534 -15.375 -4.879 1 98.56 157 ALA B C 1
ATOM 2917 O O . ALA B 1 157 ? 0.355 -16.234 -4.016 1 98.56 157 ALA B O 1
ATOM 2918 N N . TYR B 1 158 ? -0.317 -14.336 -5.035 1 98.25 158 TYR B N 1
ATOM 2919 C CA . TYR B 1 158 ? -1.527 -14.195 -4.23 1 98.25 158 TYR B CA 1
ATOM 2920 C C . TYR B 1 158 ? -2.537 -15.281 -4.582 1 98.25 158 TYR B C 1
ATOM 2922 O O . TYR B 1 158 ? -3.428 -15.594 -3.783 1 98.25 158 TYR B O 1
ATOM 2930 N N . CYS B 1 159 ? -2.459 -15.898 -5.754 1 97.44 159 CYS B N 1
ATOM 2931 C CA . CYS B 1 159 ? -3.506 -16.781 -6.254 1 97.44 159 CYS B CA 1
ATOM 2932 C C . CYS B 1 159 ? -3.639 -18.016 -5.371 1 97.44 159 CYS B C 1
ATOM 2934 O O . CYS B 1 159 ? -4.738 -18.547 -5.191 1 97.44 159 CYS B O 1
ATOM 2936 N N . ASP B 1 160 ? -2.541 -18.5 -4.812 1 94.12 160 ASP B N 1
ATOM 2937 C CA . ASP B 1 160 ? -2.666 -19.656 -3.918 1 94.12 160 ASP B CA 1
ATOM 2938 C C . ASP B 1 160 ? -3.479 -19.297 -2.676 1 94.12 160 ASP B C 1
ATOM 2940 O O . ASP B 1 160 ? -4.379 -20.031 -2.281 1 94.12 160 ASP B O 1
ATOM 2944 N N . TYR B 1 161 ? -3.131 -18.172 -2.094 1 93.62 161 TYR B N 1
ATOM 2945 C CA . TYR B 1 161 ? -3.844 -17.688 -0.922 1 93.62 161 TYR B CA 1
ATOM 2946 C C . TYR B 1 161 ? -5.305 -17.391 -1.252 1 93.62 161 TYR B C 1
ATOM 2948 O O . TYR B 1 161 ? -6.203 -17.797 -0.514 1 93.62 161 TYR B O 1
ATOM 2956 N N . LEU B 1 162 ? -5.57 -16.75 -2.352 1 95.94 162 LEU B N 1
ATOM 2957 C CA . LEU B 1 162 ? -6.922 -16.375 -2.756 1 95.94 162 LEU B CA 1
ATOM 2958 C C . LEU B 1 162 ? -7.746 -17.609 -3.092 1 95.94 162 LEU B C 1
ATOM 2960 O O . LEU B 1 162 ? -8.961 -17.625 -2.857 1 95.94 162 LEU B O 1
ATOM 2964 N N . SER B 1 163 ? -7.113 -18.609 -3.652 1 95.88 163 SER B N 1
ATOM 2965 C CA . SER B 1 163 ? -7.797 -19.875 -3.941 1 95.88 163 SER B CA 1
ATOM 2966 C C . SER B 1 163 ? -8.312 -20.531 -2.666 1 95.88 163 SER B C 1
ATOM 2968 O O . SER B 1 163 ? -9.375 -21.141 -2.668 1 95.88 163 SER B O 1
ATOM 2970 N N . PHE B 1 164 ? -7.527 -20.422 -1.659 1 93.56 164 PHE B N 1
ATOM 2971 C CA . PHE B 1 164 ? -7.941 -20.938 -0.365 1 93.56 164 PHE B CA 1
ATOM 2972 C C . PHE B 1 164 ? -9.148 -20.188 0.168 1 93.56 164 PHE B C 1
ATOM 2974 O O . PHE B 1 164 ? -10.133 -20.781 0.597 1 93.56 164 PHE B O 1
ATOM 2981 N N . VAL B 1 165 ? -9.086 -18.875 0.106 1 92.62 165 VAL B N 1
ATOM 2982 C CA . VAL B 1 165 ? -10.141 -18.016 0.619 1 92.62 165 VAL B CA 1
ATOM 2983 C C . VAL B 1 165 ? -11.43 -18.234 -0.167 1 92.62 165 VAL B C 1
ATOM 2985 O O . VAL B 1 165 ? -12.516 -18.281 0.413 1 92.62 165 VAL B O 1
ATOM 2988 N N . LEU B 1 166 ? -11.289 -18.438 -1.443 1 94.88 166 LEU B N 1
ATOM 2989 C CA . LEU B 1 166 ? -12.445 -18.516 -2.334 1 94.88 166 LEU B CA 1
ATOM 2990 C C . LEU B 1 166 ? -12.883 -19.969 -2.535 1 94.88 166 LEU B C 1
ATOM 2992 O O . LEU B 1 166 ? -13.906 -20.219 -3.168 1 94.88 166 LEU B O 1
ATOM 2996 N N . ALA B 1 167 ? -12.078 -20.922 -2.01 1 93.19 167 ALA B N 1
ATOM 2997 C CA . ALA B 1 167 ? -12.305 -22.344 -2.236 1 93.19 167 ALA B CA 1
ATOM 2998 C C . ALA B 1 167 ? -12.43 -22.656 -3.725 1 93.19 167 ALA B C 1
ATOM 3000 O O . ALA B 1 167 ? -13.383 -23.312 -4.156 1 93.19 167 ALA B O 1
ATOM 3001 N N . GLY B 1 168 ? -11.57 -22.062 -4.508 1 94.19 168 GLY B N 1
ATOM 3002 C CA . GLY B 1 168 ? -11.547 -22.219 -5.953 1 94.19 168 GLY B CA 1
ATOM 3003 C C . GLY B 1 168 ? -10.539 -21.297 -6.633 1 94.19 168 GLY B C 1
ATOM 3004 O O . GLY B 1 168 ? -9.938 -20.438 -5.988 1 94.19 168 GLY B O 1
ATOM 3005 N N . ASP B 1 169 ? -10.328 -21.516 -7.891 1 95.75 169 ASP B N 1
ATOM 3006 C CA . ASP B 1 169 ? -9.406 -20.703 -8.695 1 95.75 169 ASP B CA 1
ATOM 3007 C C . ASP B 1 169 ? -9.953 -19.297 -8.898 1 95.75 169 ASP B C 1
ATOM 3009 O O . ASP B 1 169 ? -10.992 -19.109 -9.531 1 95.75 169 ASP B O 1
ATOM 3013 N N . PRO B 1 170 ? -9.211 -18.312 -8.414 1 96.88 170 PRO B N 1
ATOM 3014 C CA . PRO B 1 170 ? -9.703 -16.953 -8.602 1 96.88 170 PRO B CA 1
ATOM 3015 C C . PRO B 1 170 ? -9.773 -16.547 -10.078 1 96.88 170 PRO B C 1
ATOM 3017 O O . PRO B 1 170 ? -10.477 -15.594 -10.43 1 96.88 170 PRO B O 1
ATOM 3020 N N . ASN B 1 171 ? -9.062 -17.266 -10.93 1 97.69 171 ASN B N 1
ATOM 3021 C CA . ASN B 1 171 ? -8.984 -16.891 -12.336 1 97.69 171 ASN B CA 1
ATOM 3022 C C . ASN B 1 171 ? -9.898 -17.75 -13.203 1 97.69 171 ASN B C 1
ATOM 3024 O O . ASN B 1 171 ? -9.797 -17.734 -14.43 1 97.69 171 ASN B O 1
ATOM 3028 N N . LYS B 1 172 ? -10.742 -18.531 -12.68 1 96.44 172 LYS B N 1
ATOM 3029 C CA . LYS B 1 172 ? -11.5 -19.562 -13.375 1 96.44 172 LYS B CA 1
ATOM 3030 C C . LYS B 1 172 ? -12.211 -18.984 -14.594 1 96.44 172 LYS B C 1
ATOM 3032 O O . LYS B 1 172 ? -12.258 -19.625 -15.656 1 96.44 172 LYS B O 1
ATOM 3037 N N . ASP B 1 173 ? -12.75 -17.828 -14.586 1 97.19 173 ASP B N 1
ATOM 3038 C CA . ASP B 1 173 ? -13.516 -17.234 -15.68 1 97.19 173 ASP B CA 1
ATOM 3039 C C . ASP B 1 173 ? -12.742 -16.094 -16.344 1 97.19 173 ASP B C 1
ATOM 3041 O O . ASP B 1 173 ? -13.328 -15.234 -16.984 1 97.19 173 ASP B O 1
ATOM 3045 N N . HIS B 1 174 ? -11.438 -16.078 -16.172 1 98.69 174 HIS B N 1
ATOM 3046 C CA . HIS B 1 174 ? -10.562 -15.031 -16.688 1 98.69 174 HIS B CA 1
ATOM 3047 C C . HIS B 1 174 ? -9.32 -15.633 -17.359 1 98.69 174 HIS B C 1
ATOM 3049 O O . HIS B 1 174 ? -8.258 -15.695 -16.734 1 98.69 174 HIS B O 1
ATOM 3055 N N . PRO B 1 175 ? -9.477 -15.984 -18.609 1 98.62 175 PRO B N 1
ATOM 3056 C CA . PRO B 1 175 ? -8.445 -16.766 -19.297 1 98.62 175 PRO B CA 1
ATOM 3057 C C . PRO B 1 175 ? -7.109 -16.031 -19.375 1 98.62 175 PRO B C 1
ATOM 3059 O O . PRO B 1 175 ? -6.051 -16.656 -19.328 1 98.62 175 PRO B O 1
ATOM 3062 N N . GLU B 1 176 ? -7.098 -14.664 -19.594 1 98.81 176 GLU B N 1
ATOM 3063 C CA . GLU B 1 176 ? -5.832 -13.945 -19.672 1 98.81 176 GLU B CA 1
ATOM 3064 C C . GLU B 1 176 ? -5.086 -13.977 -18.344 1 98.81 176 GLU B C 1
ATOM 3066 O O . GLU B 1 176 ? -3.861 -14.094 -18.312 1 98.81 176 GLU B O 1
ATOM 3071 N N . LEU B 1 177 ? -5.844 -13.859 -17.266 1 98.88 177 LEU B N 1
ATOM 3072 C CA . LEU B 1 177 ? -5.234 -13.969 -15.953 1 98.88 177 LEU B CA 1
ATOM 3073 C C . LEU B 1 177 ? -4.711 -15.383 -15.711 1 98.88 177 LEU B C 1
ATOM 3075 O O . LEU B 1 177 ? -3.645 -15.562 -15.117 1 98.88 177 LEU B O 1
ATOM 3079 N N . LYS B 1 178 ? -5.469 -16.359 -16.125 1 98.56 178 LYS B N 1
ATOM 3080 C CA . LYS B 1 178 ? -5.031 -17.734 -15.992 1 98.56 178 LYS B CA 1
ATOM 3081 C C . LYS B 1 178 ? -3.713 -17.969 -16.734 1 98.56 178 LYS B C 1
ATOM 3083 O O . LYS B 1 178 ? -2.795 -18.594 -16.188 1 98.56 178 LYS B O 1
ATOM 3088 N N . LYS B 1 179 ? -3.639 -17.484 -17.953 1 98.75 179 LYS B N 1
ATOM 3089 C CA . LYS B 1 179 ? -2.422 -17.625 -18.75 1 98.75 179 LYS B CA 1
ATOM 3090 C C . LYS B 1 179 ? -1.249 -16.906 -18.078 1 98.75 179 LYS B C 1
ATOM 3092 O O . LYS B 1 179 ? -0.12 -17.406 -18.109 1 98.75 179 LYS B O 1
ATOM 3097 N N . LEU B 1 180 ? -1.531 -15.719 -17.562 1 98.88 180 LEU B N 1
ATOM 3098 C CA . LEU B 1 180 ? -0.485 -14.969 -16.875 1 98.88 180 LEU B CA 1
ATOM 3099 C C . LEU B 1 180 ? 0.084 -15.773 -15.711 1 98.88 180 LEU B C 1
ATOM 3101 O O . LEU B 1 180 ? 1.303 -15.836 -15.539 1 98.88 180 LEU B O 1
ATOM 3105 N N . VAL B 1 181 ? -0.781 -16.375 -14.938 1 98.81 181 VAL B N 1
ATOM 3106 C CA . VAL B 1 181 ? -0.359 -17.156 -13.773 1 98.81 181 VAL B CA 1
ATOM 3107 C C . VAL B 1 181 ? 0.488 -18.344 -14.227 1 98.81 181 VAL B C 1
ATOM 3109 O O . VAL B 1 181 ? 1.546 -18.609 -13.648 1 98.81 181 VAL B O 1
ATOM 3112 N N . GLU B 1 182 ? 0.054 -19.031 -15.211 1 98.69 182 GLU B N 1
ATOM 3113 C CA . GLU B 1 182 ? 0.812 -20.156 -15.75 1 98.69 182 GLU B CA 1
ATOM 3114 C C . GLU B 1 182 ? 2.186 -19.719 -16.25 1 98.69 182 GLU B C 1
ATOM 3116 O O . GLU B 1 182 ? 3.189 -20.391 -15.992 1 98.69 182 GLU B O 1
ATOM 3121 N N . LYS B 1 183 ? 2.205 -18.609 -16.969 1 98.75 183 LYS B N 1
ATOM 3122 C CA . LYS B 1 183 ? 3.441 -18.047 -17.5 1 98.75 183 LYS B CA 1
ATOM 3123 C C . LYS B 1 183 ? 4.426 -17.734 -16.375 1 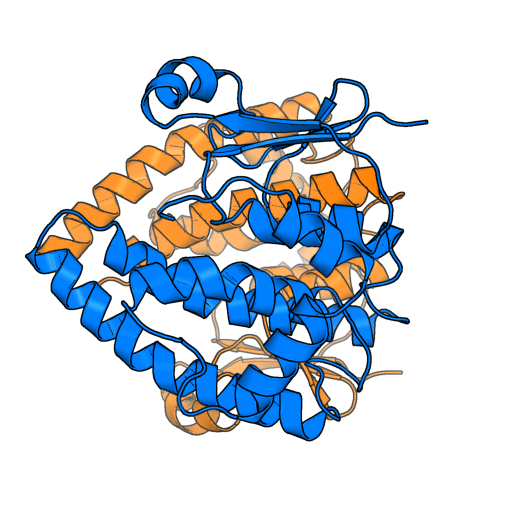98.75 183 LYS B C 1
ATOM 3125 O O . LYS B 1 183 ? 5.605 -18.078 -16.469 1 98.75 183 LYS B O 1
ATOM 3130 N N . VAL B 1 184 ? 3.959 -17.078 -15.359 1 98.88 184 VAL B N 1
ATOM 3131 C CA . VAL B 1 184 ? 4.82 -16.672 -14.25 1 98.88 184 VAL B CA 1
ATOM 3132 C C . VAL B 1 184 ? 5.309 -17.891 -13.492 1 98.88 184 VAL B C 1
ATOM 3134 O O . VAL B 1 184 ? 6.484 -17.984 -13.133 1 98.88 184 VAL B O 1
ATOM 3137 N N . ARG B 1 185 ? 4.438 -18.891 -13.242 1 98.75 185 ARG B N 1
ATOM 3138 C CA . ARG B 1 185 ? 4.801 -20.094 -12.492 1 98.75 185 ARG B CA 1
ATOM 3139 C C . ARG B 1 185 ? 5.77 -20.953 -13.289 1 98.75 185 ARG B C 1
ATOM 3141 O O . ARG B 1 185 ? 6.465 -21.797 -12.719 1 98.75 185 ARG B O 1
ATOM 3148 N N . ALA B 1 186 ? 5.863 -20.734 -14.578 1 98.69 186 ALA B N 1
ATOM 3149 C CA . ALA B 1 186 ? 6.73 -21.531 -15.445 1 98.69 186 ALA B CA 1
ATOM 3150 C C . ALA B 1 186 ? 8.117 -20.891 -15.562 1 98.69 186 ALA B C 1
ATOM 3152 O O . ALA B 1 186 ? 9.039 -21.5 -16.109 1 98.69 186 ALA B O 1
ATOM 3153 N N . LEU B 1 187 ? 8.281 -19.609 -15.133 1 98.75 187 LEU B N 1
ATOM 3154 C CA . LEU B 1 187 ? 9.625 -19.031 -15.125 1 98.75 187 LEU B CA 1
ATOM 3155 C C . LEU B 1 187 ? 10.594 -19.938 -14.375 1 98.75 187 LEU B C 1
ATOM 3157 O O . LEU B 1 187 ? 10.305 -20.391 -13.273 1 98.75 187 LEU B O 1
ATOM 3161 N N . PRO B 1 188 ? 11.742 -20.156 -14.883 1 98.69 188 PRO B N 1
ATOM 3162 C CA . PRO B 1 188 ? 12.625 -21.203 -14.359 1 98.69 188 PRO B CA 1
ATOM 3163 C C . PRO B 1 188 ? 12.922 -21.016 -12.867 1 98.69 188 PRO B C 1
ATOM 3165 O O . PRO B 1 188 ? 12.836 -21.984 -12.094 1 98.69 188 PRO B O 1
ATOM 3168 N N . ASN B 1 189 ? 13.281 -19.859 -12.414 1 98.62 189 ASN B N 1
ATOM 3169 C CA . ASN B 1 189 ? 13.641 -19.625 -11.016 1 98.62 189 ASN B CA 1
ATOM 3170 C C . ASN B 1 189 ? 12.438 -19.781 -10.094 1 98.62 189 ASN B C 1
ATOM 3172 O O . ASN B 1 189 ? 12.555 -20.328 -9 1 98.62 189 ASN B O 1
ATOM 3176 N N . ILE B 1 190 ? 11.258 -19.297 -10.508 1 98.75 190 ILE B N 1
ATOM 3177 C CA . ILE B 1 190 ? 10.047 -19.391 -9.695 1 98.75 190 ILE B CA 1
ATOM 3178 C C . ILE B 1 190 ? 9.578 -20.844 -9.664 1 98.75 190 ILE B C 1
ATOM 3180 O O . ILE B 1 190 ? 9.188 -21.359 -8.609 1 98.75 190 ILE B O 1
ATOM 3184 N N . LYS B 1 191 ? 9.602 -21.5 -10.797 1 98.75 191 LYS B N 1
ATOM 3185 C CA . LYS B 1 191 ? 9.234 -22.922 -10.875 1 98.75 191 LYS B CA 1
ATOM 3186 C C . LYS B 1 191 ? 10.078 -23.75 -9.922 1 98.75 191 LYS B C 1
ATOM 3188 O O . LYS B 1 191 ? 9.547 -24.609 -9.195 1 98.75 191 LYS B O 1
ATOM 3193 N N . ALA B 1 192 ? 11.391 -23.531 -9.953 1 98.56 192 ALA B N 1
ATOM 3194 C CA . ALA B 1 192 ? 12.297 -24.266 -9.078 1 98.56 192 ALA B CA 1
ATOM 3195 C C . ALA B 1 192 ? 11.953 -24.031 -7.609 1 98.56 192 ALA B C 1
ATOM 3197 O O . ALA B 1 192 ? 11.992 -24.953 -6.801 1 98.56 192 ALA B O 1
ATOM 3198 N N . TYR B 1 193 ? 11.664 -22.797 -7.254 1 98.56 193 TYR B N 1
ATOM 3199 C CA . TYR B 1 193 ? 11.273 -22.469 -5.887 1 98.56 193 TYR B CA 1
ATOM 3200 C C . TYR B 1 193 ? 9.992 -23.188 -5.496 1 98.56 193 TYR B C 1
ATOM 3202 O O . TYR B 1 193 ? 9.914 -23.781 -4.414 1 98.56 193 TYR B O 1
ATOM 3210 N N . ILE B 1 194 ? 8.961 -23.141 -6.387 1 98 194 ILE B N 1
ATOM 3211 C CA . ILE B 1 194 ? 7.656 -23.734 -6.102 1 98 194 ILE B CA 1
ATOM 3212 C C . ILE B 1 194 ? 7.816 -25.234 -5.859 1 98 194 ILE B C 1
ATOM 3214 O O . ILE B 1 194 ? 7.176 -25.797 -4.969 1 98 194 ILE B O 1
ATOM 3218 N N . GLU B 1 195 ? 8.648 -25.828 -6.566 1 97.62 195 GLU B N 1
ATOM 3219 C CA . GLU B 1 195 ? 8.852 -27.281 -6.477 1 97.62 195 GLU B CA 1
ATOM 3220 C C . GLU B 1 195 ? 9.492 -27.656 -5.148 1 97.62 195 GLU B C 1
ATOM 3222 O O . GLU B 1 195 ? 9.273 -28.766 -4.641 1 97.62 195 GLU B O 1
ATOM 3227 N N . LYS B 1 196 ? 10.242 -26.734 -4.605 1 96.94 196 LYS B N 1
ATOM 3228 C CA . LYS B 1 196 ? 11.023 -27.062 -3.416 1 96.94 196 LYS B CA 1
ATOM 3229 C C . LYS B 1 196 ? 10.32 -26.578 -2.15 1 96.94 196 LYS B C 1
ATOM 3231 O O . LYS B 1 196 ? 10.617 -27.062 -1.052 1 96.94 196 LYS B O 1
ATOM 3236 N N . ARG B 1 197 ? 9.43 -25.609 -2.301 1 96.44 197 ARG B N 1
ATOM 3237 C CA . ARG B 1 197 ? 8.844 -25.016 -1.103 1 96.44 197 ARG B CA 1
ATOM 3238 C C . ARG B 1 197 ? 7.941 -26 -0.383 1 96.44 197 ARG B C 1
ATOM 3240 O O . ARG B 1 197 ? 7.402 -26.922 -1.004 1 96.44 197 ARG B O 1
ATOM 3247 N N . PRO B 1 198 ? 7.766 -25.875 0.899 1 95.5 198 PRO B N 1
ATOM 3248 C CA . PRO B 1 198 ? 6.836 -26.75 1.625 1 95.5 198 PRO B CA 1
ATOM 3249 C C . PRO B 1 198 ? 5.398 -26.625 1.125 1 95.5 198 PRO B C 1
ATOM 3251 O O . PRO B 1 198 ? 4.961 -25.531 0.759 1 95.5 198 PRO B O 1
ATOM 3254 N N . LYS B 1 199 ? 4.727 -27.75 1.153 1 93.56 199 LYS B N 1
ATOM 3255 C CA . LYS B 1 199 ? 3.291 -27.719 0.882 1 93.56 199 LYS B CA 1
ATOM 3256 C C . LYS B 1 199 ? 2.504 -27.328 2.127 1 93.56 199 LYS B C 1
ATOM 3258 O O . LYS B 1 199 ? 2.676 -27.922 3.193 1 93.56 199 LYS B O 1
ATOM 3263 N N . THR B 1 200 ? 1.812 -26.234 1.971 1 92.81 200 THR B N 1
ATOM 3264 C CA . THR B 1 200 ? 1.041 -25.734 3.105 1 92.81 200 THR B CA 1
ATOM 3265 C C . THR B 1 200 ? -0.444 -25.656 2.762 1 92.81 200 THR B C 1
ATOM 3267 O O . THR B 1 200 ? -0.817 -25.703 1.588 1 92.81 200 THR B O 1
ATOM 3270 N N . GLN B 1 201 ? -1.338 -25.766 3.857 1 80.25 201 GLN B N 1
ATOM 3271 C CA . GLN B 1 201 ? -2.773 -25.641 3.631 1 80.25 201 GLN B CA 1
ATOM 3272 C C . GLN B 1 201 ? -3.127 -24.266 3.064 1 80.25 201 GLN B C 1
ATOM 3274 O O . GLN B 1 201 ? -4.059 -24.141 2.268 1 80.25 201 GLN B O 1
ATOM 3279 N N . LEU B 1 202 ? -2.391 -23.312 3.664 1 80.75 202 LEU B N 1
ATOM 3280 C CA . LEU B 1 202 ? -2.609 -21.938 3.246 1 80.75 202 LEU B CA 1
ATOM 3281 C C . LEU B 1 202 ? -1.361 -21.359 2.58 1 80.75 202 LEU B C 1
ATOM 3283 O O . LEU B 1 202 ? -0.257 -21.484 3.115 1 80.75 202 LEU B O 1
#

Nearest PDB structures (foldseek):
  5h5l-assembly1_B  TM=9.548E-01  e=2.694E-18  Nilaparvata lugens
  3vpq-assembly1_A  TM=9.273E-01  e=2.255E-16  Bombyx mori
  2on5-assembly4_E  TM=8.366E-01  e=2.336E-15  Necator americanus
  2hnl-assembly1_B  TM=8.545E-01  e=5.103E-14  Onchocerca volvulus
  2ws2-assembly1_B  TM=8.358E-01  e=3.261E-14  Haemonchus contortus

Organism: Camponotus floridanus (NCBI:txid104421)

Solvent-accessible surface area (backbone atoms only — not comparable to full-atom values): 21085 Å² total; per-residue (Å²): 131,84,51,38,35,40,38,26,56,65,41,38,51,76,42,27,34,42,54,41,42,33,34,62,47,70,48,74,62,46,80,45,60,41,53,77,89,53,40,79,78,47,31,84,76,30,94,80,54,57,72,29,34,41,29,50,78,85,43,81,41,49,44,51,66,22,51,35,52,45,42,20,54,74,46,70,20,45,60,92,47,66,68,52,26,26,52,39,41,21,49,39,53,52,54,46,53,54,50,48,37,47,48,54,20,66,72,42,79,51,67,73,58,21,53,55,34,41,54,54,26,61,58,46,47,63,55,50,51,51,52,50,28,52,38,16,52,75,16,71,54,20,66,50,85,54,40,84,33,49,43,50,48,38,55,43,36,41,42,63,37,45,18,56,76,63,72,41,66,83,39,75,92,27,68,50,45,40,50,35,34,53,54,54,53,60,36,66,48,31,32,54,47,61,71,67,49,83,90,52,94,65,130,83,52,38,34,40,39,25,56,64,41,39,51,75,41,28,32,43,52,44,41,34,34,61,46,69,48,73,64,46,78,45,60,41,51,78,90,54,40,78,79,47,30,84,76,29,95,79,55,55,72,30,34,40,30,51,75,86,44,80,42,49,43,52,66,24,50,37,52,45,45,20,54,75,46,70,19,48,62,93,45,65,68,52,27,25,53,38,40,22,49,39,53,52,53,46,52,54,50,49,38,47,48,56,21,65,70,43,80,51,66,74,56,23,52,55,34,38,54,54,26,60,58,45,46,61,54,52,52,52,52,50,29,52,38,16,52,75,17,71,54,20,66,50,84,54,39,85,32,48,45,51,46,38,54,41,36,40,43,62,34,47,18,56,76,64,72,42,66,83,39,76,92,29,67,53,46,41,50,34,36,52,53,55,52,60,35,69,47,33,32,54,47,63,73,67,49,82,88,50,96,64

Sequence (404 aa):
MSTYKLTYFNVTGLGEPIRYLLSQSGIKFEDVRVEFDDWPKLKSNMPMGQMPVLELDGKLYHQSKAISRFIAKKGNLYGSNELEAMEIDATVDSIDDLRQALSTYYWEKDPALKEKLKGIAFEKLPFYLDKFEAQVKKNGGYFVNGKLSWADILWTAYCDYLSFVLAGDPNKDHPELKKLVEKVRALPNIKAYIEKRPKTQLMSTYKLTYFNVTGLGEPIRYLLSQSGIKFEDVRVEFDDWPKLKSNMPMGQMPVLELDGKLYHQSKAISRFIAKKGNLYGSNELEAMEIDATVDSIDDLRQALSTYYWEKDPALKEKLKGIAFEKLPFYLDKFEAQVKKNGGYFVNGKLSWADILWTAYCDYLSFVLAGDPNKDHPELKKLVEKVRALPNIKAYIEKRPKTQL

Secondary structure (DSSP, 8-state):
-PPEEEEEESSSTTHHHHHHHHHHTT--EEEEEEPGGGHHHHGGGSTTS-S-EEEETTEEEE-HHHHHHHHHHHTT-S-SSHHHHHHHHHHHHHHHHHHHHHHHHHH---HHHHHHHHHHHHHHHHHHHHHHHHHHHHTTTSSBTTB--HHHHHHHHHHHHHHHHHTS-TTTT-HHHHHHHHHHHTSHHHHHHHHHSPP---/-PPEEEEEESSSTTHHHHHHHHHHTT--EEEEEEPGGGHHHHGGGSTTS-S-EEEETTEEEE-HHHHHHHHHHHTT-S-SSHHHHHHHHHHHHHHHHHHHHHHHHHH---HHHHHHHHHHHHHHHHHHHHHHHHHHHHTTTSSBTTB--HHHHHHHHHHHHHHHHHTS-TTTT-HHHHHHHHHHHTSHHHHHHHHHSPP---

InterPro domains:
  IPR004045 Glutathione S-transferase, N-terminal [PF02798] (5-72)
  IPR004045 Glutathione S-transferase, N-terminal [PS50404] (2-79)
  IPR004046 Glutathione S-transferase, C-terminal [PF14497] (97-197)
  IPR010987 Glutathione S-transferase, C-terminal-like [PS50405] (81-202)
  IPR036249 Thioredoxin-like superfamily [SSF52833] (1-74)
  IPR036282 Glutathione S-transferase, C-terminal domain superfamily [SSF47616] (77-201)
  IPR040079 Glutathione transferase family [SFLDS00019] (1-201)
  IPR050213 Glutathione S-transferase superfamily [PTHR11571] (1-199)

Foldseek 3Di:
DKEKEKEDALDLPLCVLLVLLCLLLVHDYHYHHDHPVCLVVCQVVAPNSDDTWIDTPRDIDDDSVVSNCVSQVSSVQQDDDDVQNVQLVVLQVLLVVLVVLLVCLQPDDDPVVNVVSVVVSVVVLVVSLVVQLVCCVVCCLDNTNVDHHSSLSSNLSCQLVVCLSVVHGSCVVRVSNVSSNVVSCPSPSNVVCVVPRDDDSD/DKEKEKEDALDLPLCVLLVLLCLLLVHDYHYHHDHPVCLVVCQVVAPNSDDTWIDTPRDIDDDSVVSNCVSQVSSVQQDDDDVQNVQLVVLQVLLVVLVVLLVCLQPDDDPVVSVVSVVVSVVVLVVSLVVQLVCCVVCCLDNTNVDHHSSLSSNLSCQLVVCLSVVHGSCPPRVSNVVSNVVSCPSPSNVVCVVPRDDDSD

Radius of gyration: 20.62 Å; Cα contacts (8 Å, |Δi|>4): 618; chains: 2; bounding box: 51×57×48 Å

pLDDT: mean 96.5, std 3.96, range [68.44, 98.94]